Protein AF-A0A966F7W6-F1 (afdb_monomer_lite)

Structure (mmCIF, N/CA/C/O backbone):
data_AF-A0A966F7W6-F1
#
_entry.id   AF-A0A966F7W6-F1
#
loop_
_atom_site.group_PDB
_atom_site.id
_atom_site.type_symbol
_atom_site.label_atom_id
_atom_site.label_alt_id
_atom_site.label_comp_id
_atom_site.label_asym_id
_atom_site.label_entity_id
_atom_site.label_seq_id
_atom_site.pdbx_PDB_ins_code
_atom_site.Cartn_x
_atom_site.Cartn_y
_atom_site.Cartn_z
_atom_site.occupancy
_atom_site.B_iso_or_equiv
_atom_site.auth_seq_id
_atom_site.auth_comp_id
_atom_site.auth_asym_id
_atom_site.auth_atom_id
_atom_site.pdbx_PDB_model_num
ATOM 1 N N . MET A 1 1 ? 17.663 48.602 -56.941 1.00 35.47 1 MET A N 1
ATOM 2 C CA . MET A 1 1 ? 17.320 48.973 -55.552 1.00 35.47 1 MET A CA 1
ATOM 3 C C . MET A 1 1 ? 16.594 47.800 -54.930 1.00 35.47 1 MET A C 1
ATOM 5 O O . MET A 1 1 ? 15.459 47.532 -55.296 1.00 35.47 1 MET A O 1
ATOM 9 N N . SER A 1 2 ? 17.291 47.046 -54.085 1.00 25.23 2 SER A N 1
ATOM 10 C CA . SER A 1 2 ? 16.758 45.838 -53.460 1.00 25.23 2 SER A CA 1
ATOM 11 C C . SER A 1 2 ? 16.026 46.205 -52.175 1.00 25.23 2 SER A C 1
ATOM 13 O O . SER A 1 2 ? 16.616 46.784 -51.264 1.00 25.23 2 SER A O 1
ATOM 15 N N . ILE A 1 3 ? 14.739 45.873 -52.122 1.00 28.73 3 ILE A N 1
ATOM 16 C CA . ILE A 1 3 ? 13.901 45.989 -50.930 1.00 28.73 3 ILE A CA 1
ATOM 17 C C . ILE A 1 3 ? 14.317 44.861 -49.980 1.00 28.73 3 ILE A C 1
ATOM 19 O O . ILE A 1 3 ? 14.095 43.685 -50.265 1.00 28.73 3 ILE A O 1
ATOM 23 N N . LYS A 1 4 ? 14.971 45.216 -48.867 1.00 26.00 4 LYS A N 1
ATOM 24 C CA . LYS A 1 4 ? 15.222 44.294 -47.754 1.00 26.00 4 LYS A CA 1
ATOM 25 C C . LYS A 1 4 ? 13.910 44.089 -46.999 1.00 26.00 4 LYS A C 1
ATOM 27 O O . LYS A 1 4 ? 13.436 45.004 -46.333 1.00 26.00 4 LYS A O 1
ATOM 32 N N . PHE A 1 5 ? 13.353 42.887 -47.090 1.00 29.92 5 PHE A N 1
ATOM 33 C CA . PHE A 1 5 ? 12.346 42.419 -46.145 1.00 29.92 5 PHE A CA 1
ATOM 34 C C . PHE A 1 5 ? 13.015 42.225 -44.781 1.00 29.92 5 PHE A C 1
ATOM 36 O O . PHE A 1 5 ? 13.957 41.444 -44.645 1.00 29.92 5 PHE A O 1
ATOM 43 N N . ILE A 1 6 ? 12.551 42.977 -43.785 1.00 32.16 6 ILE A N 1
ATOM 44 C CA . ILE A 1 6 ? 12.889 42.752 -42.381 1.00 32.16 6 ILE A CA 1
ATOM 45 C C . ILE A 1 6 ? 12.120 41.502 -41.948 1.00 32.16 6 ILE A C 1
ATOM 47 O O . ILE A 1 6 ? 10.893 41.465 -42.006 1.00 32.16 6 ILE A O 1
ATOM 51 N N . ASN A 1 7 ? 12.865 40.465 -41.580 1.00 27.95 7 ASN A N 1
ATOM 52 C CA . ASN A 1 7 ? 12.350 39.202 -41.066 1.00 27.95 7 ASN A CA 1
ATOM 53 C C . ASN A 1 7 ? 11.692 39.453 -39.688 1.00 27.95 7 ASN A C 1
ATOM 55 O O . ASN A 1 7 ? 12.338 40.081 -38.845 1.00 27.95 7 ASN A O 1
ATOM 59 N N . PRO A 1 8 ? 10.449 39.014 -39.420 1.00 34.38 8 PRO A N 1
ATOM 60 C CA . PRO A 1 8 ? 9.863 39.130 -38.088 1.00 34.38 8 PRO A CA 1
ATOM 61 C C . PRO A 1 8 ? 10.591 38.199 -37.104 1.00 34.38 8 PRO A C 1
ATOM 63 O O . PRO A 1 8 ? 10.925 37.063 -37.440 1.00 34.38 8 PRO A O 1
ATOM 66 N N . ASN A 1 9 ? 10.853 38.696 -35.894 1.00 35.56 9 ASN A N 1
ATOM 67 C CA . ASN A 1 9 ? 11.518 37.964 -34.811 1.00 35.56 9 ASN A CA 1
ATOM 68 C C . ASN A 1 9 ? 10.846 36.591 -34.547 1.00 35.56 9 ASN A C 1
ATOM 70 O O . ASN A 1 9 ? 9.627 36.566 -34.366 1.00 35.56 9 ASN A O 1
ATOM 74 N N . PRO A 1 10 ? 11.579 35.460 -34.453 1.00 38.75 10 PRO A N 1
ATOM 75 C CA . PRO A 1 10 ? 10.972 34.123 -34.365 1.00 38.75 10 PRO A CA 1
ATOM 76 C C . PRO A 1 10 ? 10.546 33.661 -32.956 1.00 38.75 10 PRO A C 1
ATOM 78 O O . PRO A 1 10 ? 10.216 32.491 -32.788 1.00 38.75 10 PRO A O 1
ATOM 81 N N . THR A 1 11 ? 10.599 34.498 -31.916 1.00 51.56 11 THR A N 1
ATOM 82 C CA . THR A 1 11 ? 10.691 34.004 -30.520 1.00 51.56 11 THR A CA 1
ATOM 83 C C . THR A 1 11 ? 9.572 34.431 -29.569 1.00 51.56 11 THR A C 1
ATOM 85 O O . THR A 1 11 ? 9.637 34.115 -28.383 1.00 51.56 11 THR A O 1
ATOM 88 N N . ALA A 1 12 ? 8.514 35.088 -30.046 1.00 56.28 12 ALA A N 1
ATOM 89 C CA . ALA A 1 12 ? 7.405 35.494 -29.181 1.00 56.28 12 ALA A CA 1
ATOM 90 C C . ALA A 1 12 ? 6.369 34.356 -29.053 1.00 56.28 12 ALA A C 1
ATOM 92 O O . ALA A 1 12 ? 5.397 34.278 -29.803 1.00 56.28 12 ALA A O 1
ATOM 93 N N . ASN A 1 13 ? 6.599 33.427 -28.122 1.00 81.12 13 ASN A N 1
ATOM 94 C CA . ASN A 1 13 ? 5.662 32.336 -27.839 1.00 81.12 13 ASN A CA 1
ATOM 95 C C . ASN A 1 13 ? 4.531 32.817 -26.916 1.00 81.12 13 ASN A C 1
ATOM 97 O O . ASN A 1 13 ? 4.779 33.498 -25.916 1.00 81.12 13 ASN A O 1
ATOM 101 N N . SER A 1 14 ? 3.288 32.421 -27.212 1.00 88.62 14 SER A N 1
ATOM 102 C CA . SER A 1 14 ? 2.161 32.694 -26.315 1.00 88.62 14 SER A CA 1
ATOM 103 C C . SER A 1 14 ? 2.324 31.960 -24.979 1.00 88.62 14 SER A C 1
ATOM 105 O O . SER A 1 14 ? 2.943 30.894 -24.903 1.00 88.62 14 SER A O 1
ATOM 107 N N . MET A 1 15 ? 1.729 32.486 -23.908 1.00 88.69 15 MET A N 1
ATOM 108 C CA . MET A 1 15 ? 1.689 31.825 -22.598 1.00 88.69 15 MET A CA 1
ATOM 109 C C . MET A 1 15 ? 1.082 30.423 -22.706 1.00 88.69 15 MET A C 1
ATOM 111 O O . MET A 1 15 ? 1.532 29.493 -22.038 1.00 88.69 15 MET A O 1
ATOM 115 N N . LEU A 1 16 ? 0.095 30.231 -23.586 1.00 88.00 16 LEU A N 1
ATOM 116 C CA . LEU A 1 16 ? -0.475 28.910 -23.838 1.00 88.00 16 LEU A CA 1
ATOM 117 C C . LEU A 1 16 ? 0.544 27.948 -24.474 1.00 88.00 16 LEU A C 1
ATOM 119 O O . LEU A 1 16 ? 0.636 26.803 -24.025 1.00 88.00 16 LEU A O 1
ATOM 123 N N . SER A 1 17 ? 1.329 28.408 -25.453 1.00 86.31 17 SER A N 1
ATOM 124 C CA . SER A 1 17 ? 2.423 27.638 -26.067 1.00 86.31 17 SER A CA 1
ATOM 125 C C . SER A 1 17 ? 3.486 27.248 -25.031 1.00 86.31 17 SER A C 1
ATOM 127 O O . SER A 1 17 ? 3.834 26.072 -24.888 1.00 86.31 17 SER A O 1
ATOM 129 N N . TRP A 1 18 ? 3.905 28.197 -24.191 1.00 87.56 18 TRP A N 1
ATOM 130 C CA . TRP A 1 18 ? 4.836 27.946 -23.088 1.00 87.56 18 TRP A CA 1
ATOM 131 C C . TRP A 1 18 ? 4.318 26.917 -22.081 1.00 87.56 18 TRP A C 1
ATOM 133 O O . TRP A 1 18 ? 5.067 26.050 -21.630 1.00 87.56 18 TRP A O 1
ATOM 143 N N . LEU A 1 19 ? 3.026 26.957 -21.751 1.00 86.06 19 LEU A N 1
ATOM 144 C CA . LEU A 1 19 ? 2.407 25.978 -20.858 1.00 86.06 19 LEU A CA 1
ATOM 145 C C . LEU A 1 19 ? 2.310 24.589 -21.492 1.00 86.06 19 LEU A C 1
ATOM 147 O O . LEU A 1 19 ? 2.453 23.593 -20.781 1.00 86.06 19 LEU A O 1
ATOM 151 N N . GLN A 1 20 ? 2.077 24.496 -22.803 1.00 87.12 20 GLN A N 1
ATOM 152 C CA . GLN A 1 20 ? 2.109 23.223 -23.527 1.00 87.12 20 GLN A CA 1
ATOM 153 C C . GLN A 1 20 ? 3.520 22.624 -23.524 1.00 87.12 20 GLN A C 1
ATOM 155 O O . GLN A 1 20 ? 3.669 21.434 -23.226 1.00 87.12 20 GLN A O 1
ATOM 160 N N . LYS A 1 21 ? 4.549 23.452 -23.742 1.00 85.25 21 LYS A N 1
ATOM 161 C CA . LYS A 1 21 ? 5.956 23.047 -23.624 1.00 85.25 21 LYS A CA 1
ATOM 162 C C . LYS A 1 21 ? 6.283 22.579 -22.202 1.00 85.25 21 LYS A C 1
ATOM 164 O O . LYS A 1 21 ? 6.729 21.454 -22.012 1.00 85.25 21 LYS A O 1
ATOM 169 N N . CYS A 1 22 ? 5.903 23.358 -21.187 1.00 82.12 22 CYS A N 1
ATOM 170 C CA . CYS A 1 22 ? 6.077 23.004 -19.775 1.00 82.12 22 CYS A CA 1
ATOM 171 C C . CYS A 1 22 ? 5.387 21.676 -19.409 1.00 82.12 22 CYS A C 1
ATOM 173 O O . CYS A 1 22 ? 5.939 20.874 -18.657 1.00 82.12 22 CYS A O 1
ATOM 175 N N . CYS A 1 23 ? 4.195 21.407 -19.954 1.00 81.25 23 CYS A N 1
ATOM 176 C CA . CYS A 1 23 ? 3.499 20.134 -19.745 1.00 81.25 23 CYS A CA 1
ATOM 177 C C . CYS A 1 23 ? 4.207 18.943 -20.388 1.00 81.25 23 CYS A C 1
ATOM 179 O O . CYS A 1 23 ? 4.143 17.843 -19.841 1.00 81.25 23 CYS A O 1
ATOM 181 N N . THR A 1 24 ? 4.832 19.167 -21.541 1.00 82.75 24 THR A N 1
ATOM 182 C CA . THR A 1 24 ? 5.575 18.144 -22.281 1.00 82.75 24 THR A CA 1
ATOM 183 C C . THR A 1 24 ? 6.874 17.808 -21.555 1.00 82.75 24 THR A C 1
ATOM 185 O O . THR A 1 24 ? 7.155 16.635 -21.326 1.00 82.75 24 THR A O 1
ATOM 188 N N . ASP A 1 25 ? 7.587 18.830 -21.082 1.00 79.69 25 ASP A N 1
ATOM 189 C CA . ASP A 1 25 ? 8.871 18.674 -20.396 1.00 79.69 25 ASP A CA 1
ATOM 190 C C . ASP A 1 25 ? 8.712 18.199 -18.939 1.00 79.69 25 ASP A C 1
ATOM 192 O O . ASP A 1 25 ? 9.609 17.568 -18.386 1.00 79.69 25 ASP A O 1
ATOM 196 N N . ASN A 1 26 ? 7.563 18.465 -18.298 1.00 77.62 26 ASN A N 1
ATOM 197 C CA . ASN A 1 26 ? 7.294 18.113 -16.897 1.00 77.62 26 ASN A CA 1
ATOM 198 C C . ASN A 1 26 ? 5.963 17.350 -16.719 1.00 77.62 26 ASN A C 1
ATOM 200 O O . ASN A 1 26 ? 5.048 17.861 -16.064 1.00 77.62 26 ASN A O 1
ATOM 204 N N . PRO A 1 27 ? 5.819 16.111 -17.221 1.00 72.56 27 PRO A N 1
ATOM 205 C CA . PRO A 1 27 ? 4.534 15.402 -17.270 1.00 72.56 27 PRO A CA 1
ATOM 206 C C . PRO A 1 27 ? 3.887 15.138 -15.896 1.00 72.56 27 PRO A C 1
ATOM 208 O O . PRO A 1 27 ? 2.661 15.121 -15.792 1.00 72.56 27 PRO A O 1
ATOM 211 N N . GLU A 1 28 ? 4.671 14.995 -14.820 1.00 74.69 28 GLU A N 1
ATOM 212 C CA . GLU A 1 28 ? 4.143 14.755 -13.464 1.00 74.69 28 GLU A CA 1
ATOM 213 C C . GLU A 1 28 ? 3.457 15.982 -12.840 1.00 74.69 28 GLU A C 1
ATOM 215 O O . GLU A 1 28 ? 2.519 15.857 -12.048 1.00 74.69 28 GLU A O 1
ATOM 220 N N . LYS A 1 29 ? 3.940 17.188 -13.160 1.00 76.81 29 LYS A N 1
ATOM 221 C CA . LYS A 1 29 ? 3.501 18.447 -12.525 1.00 76.81 29 LYS A CA 1
ATOM 222 C C . LYS A 1 29 ? 2.828 19.401 -13.510 1.00 76.81 29 LYS A C 1
ATOM 224 O O . LYS A 1 29 ? 2.049 20.250 -13.079 1.00 76.81 29 LYS A O 1
ATOM 229 N N . GLY A 1 30 ? 3.041 19.214 -14.808 1.00 79.88 30 GLY A N 1
ATOM 230 C CA . GLY A 1 30 ? 2.544 20.043 -15.900 1.00 79.88 30 GLY A CA 1
ATOM 231 C C . GLY A 1 30 ? 1.028 20.184 -15.916 1.00 79.88 30 GLY A C 1
ATOM 232 O O . GLY A 1 30 ? 0.518 21.291 -16.050 1.00 79.88 30 GLY A O 1
ATOM 233 N N . ALA A 1 31 ? 0.290 19.102 -15.648 1.00 81.94 31 ALA A N 1
ATOM 234 C CA . ALA A 1 31 ? -1.171 19.158 -15.551 1.00 81.94 31 ALA A CA 1
ATOM 235 C C . ALA A 1 31 ? -1.656 20.093 -14.423 1.00 81.94 31 ALA A C 1
ATOM 237 O O . ALA A 1 31 ? -2.616 20.844 -14.605 1.00 81.94 31 ALA A O 1
ATOM 238 N N . ASN A 1 32 ? -0.966 20.095 -13.275 1.00 86.44 32 ASN A N 1
ATOM 239 C CA . ASN A 1 32 ? -1.276 20.993 -12.160 1.00 86.44 32 ASN A CA 1
ATOM 240 C C . ASN A 1 32 ? -0.886 22.440 -12.483 1.00 86.44 32 ASN A C 1
ATOM 242 O O . ASN A 1 32 ? -1.657 23.349 -12.186 1.00 86.44 32 ASN A O 1
ATOM 246 N N . ILE A 1 33 ? 0.261 22.648 -13.137 1.00 87.44 33 ILE A N 1
ATOM 247 C CA . ILE A 1 33 ? 0.720 23.969 -13.590 1.00 87.44 33 ILE A CA 1
ATOM 248 C C . ILE A 1 33 ? -0.290 24.553 -14.589 1.00 87.44 33 ILE A C 1
ATOM 250 O O . ILE A 1 33 ? -0.880 25.597 -14.319 1.00 87.44 33 ILE A O 1
ATOM 254 N N . LYS A 1 34 ? -0.614 23.839 -15.674 1.00 87.75 34 LYS A N 1
ATOM 255 C CA . LYS A 1 34 ? -1.601 24.275 -16.677 1.00 87.75 34 LYS A CA 1
ATOM 256 C C . LYS A 1 34 ? -2.974 24.553 -16.059 1.00 87.75 34 LYS A C 1
ATOM 258 O O . LYS A 1 34 ? -3.607 25.554 -16.386 1.00 87.75 34 LYS A O 1
ATOM 263 N N . SER A 1 35 ? -3.424 23.708 -15.127 1.00 87.38 35 SER A N 1
ATOM 264 C CA . SER A 1 35 ? -4.684 23.920 -14.402 1.00 87.38 35 SER A CA 1
ATOM 265 C C . SER A 1 35 ? -4.691 25.233 -13.613 1.00 87.38 35 SER A C 1
ATOM 267 O O . SER A 1 35 ? -5.705 25.930 -13.591 1.00 87.38 35 SER A O 1
ATOM 269 N N . VAL A 1 36 ? -3.579 25.587 -12.969 1.00 89.19 36 VAL A N 1
ATOM 270 C CA . VAL A 1 36 ? -3.455 26.816 -12.176 1.00 89.19 36 VAL A CA 1
ATOM 271 C C . VAL A 1 36 ? -3.481 28.064 -13.059 1.00 89.19 36 VAL A C 1
ATOM 273 O O . VAL A 1 36 ? -4.248 28.987 -12.773 1.00 89.19 36 VAL A O 1
ATOM 276 N N . PHE A 1 37 ? -2.750 28.062 -14.174 1.00 91.12 37 PHE A N 1
ATOM 277 C CA . PHE A 1 37 ? -2.764 29.179 -15.123 1.00 91.12 37 PHE A CA 1
ATOM 278 C C . PHE A 1 37 ? -4.154 29.396 -15.743 1.00 91.12 37 PHE A C 1
ATOM 280 O O . PHE A 1 37 ? -4.637 30.525 -15.815 1.00 91.12 37 PHE A O 1
ATOM 287 N N . LEU A 1 38 ? -4.847 28.316 -16.117 1.00 88.19 38 LEU A N 1
ATOM 288 C CA . LEU A 1 38 ? -6.192 28.408 -16.694 1.00 88.19 38 LEU A CA 1
ATOM 289 C C . LEU A 1 38 ? -7.265 28.800 -15.674 1.00 88.19 38 LEU A C 1
ATOM 291 O O . LEU A 1 38 ? -8.208 29.507 -16.015 1.00 88.19 38 LEU A O 1
ATOM 295 N N . CYS A 1 39 ? -7.169 28.325 -14.430 1.00 84.81 39 CYS A N 1
ATOM 296 C CA . CYS A 1 39 ? -8.239 28.526 -13.453 1.00 84.81 39 CYS A CA 1
ATOM 297 C C . CYS A 1 39 ? -8.098 29.808 -12.636 1.00 84.81 39 CYS A C 1
ATOM 299 O O . CYS A 1 39 ? -9.121 30.327 -12.197 1.00 84.81 39 CYS A O 1
ATOM 301 N N . GLU A 1 40 ? -6.880 30.277 -12.370 1.00 89.38 40 GLU A N 1
ATOM 302 C CA . GLU A 1 40 ? -6.634 31.408 -11.468 1.00 89.38 40 GLU A CA 1
ATOM 303 C C . GLU A 1 40 ? -6.013 32.576 -12.230 1.00 89.38 40 GLU A C 1
ATOM 305 O O . GLU A 1 40 ? -6.638 33.627 -12.297 1.00 89.38 40 GLU A O 1
ATOM 310 N N . TYR A 1 41 ? -4.879 32.390 -12.907 1.00 89.56 41 TYR A N 1
ATOM 311 C CA . TYR A 1 41 ? -4.214 33.489 -13.620 1.00 89.56 41 TYR A CA 1
ATOM 312 C C . TYR A 1 41 ? -5.083 34.117 -14.725 1.00 89.56 41 TYR A C 1
ATOM 314 O O . TYR A 1 41 ? -5.362 35.315 -14.671 1.00 89.56 41 TYR A O 1
ATOM 322 N N . ALA A 1 42 ? -5.630 33.316 -15.647 1.00 86.69 42 ALA A N 1
ATOM 323 C CA . ALA A 1 42 ? -6.508 33.816 -16.714 1.00 86.69 42 ALA A CA 1
ATOM 324 C C . ALA A 1 42 ? -7.758 34.545 -16.175 1.00 86.69 42 ALA A C 1
ATOM 326 O O . ALA A 1 42 ? -8.230 35.517 -16.766 1.00 86.69 42 ALA A O 1
ATOM 327 N N . ARG A 1 43 ? -8.277 34.118 -15.014 1.00 85.31 43 ARG A N 1
ATOM 328 C CA . ARG A 1 43 ? -9.415 34.774 -14.347 1.00 85.31 43 ARG A CA 1
ATOM 329 C C . ARG A 1 43 ? -9.030 36.070 -13.643 1.00 85.31 43 ARG A C 1
ATOM 331 O O . ARG A 1 43 ? -9.850 36.982 -13.563 1.00 85.31 43 ARG A O 1
ATOM 338 N N . GLY A 1 44 ? -7.808 36.153 -13.129 1.00 84.94 44 GLY A N 1
ATOM 339 C CA . GLY A 1 44 ? -7.242 37.378 -12.578 1.00 84.94 44 GLY A CA 1
ATOM 340 C C . GLY A 1 44 ? -7.130 38.489 -13.614 1.00 84.94 44 GLY A C 1
ATOM 341 O O . GLY A 1 44 ? -7.533 39.622 -13.336 1.00 84.94 44 GLY A O 1
ATOM 342 N N . ILE A 1 45 ? -6.688 38.120 -14.821 1.00 85.50 45 ILE A N 1
ATOM 343 C CA . ILE A 1 45 ? -6.630 38.997 -15.999 1.00 85.50 45 ILE A CA 1
ATOM 344 C C . ILE A 1 45 ? -8.036 39.422 -16.426 1.00 85.50 45 ILE A C 1
ATOM 346 O O . ILE A 1 45 ? -8.292 40.606 -16.617 1.00 85.50 45 ILE A O 1
ATOM 350 N N . GLU A 1 46 ? -8.980 38.478 -16.522 1.00 83.44 46 GLU A N 1
ATOM 351 C CA . GLU A 1 46 ? -10.368 38.790 -16.894 1.00 83.44 46 GLU A CA 1
ATOM 352 C C . GLU A 1 46 ? -11.055 39.721 -15.877 1.00 83.44 46 GLU A C 1
ATOM 354 O O . GLU A 1 46 ? -11.950 40.488 -16.233 1.00 83.44 46 GLU A O 1
ATOM 359 N N . GLY A 1 47 ? -10.671 39.648 -14.597 1.00 71.25 47 GLY A N 1
ATOM 360 C CA . GLY A 1 47 ? -11.167 40.529 -13.539 1.00 71.25 47 GLY A CA 1
ATOM 361 C C . GLY A 1 47 ? -12.648 40.347 -13.181 1.00 71.25 47 GLY A C 1
ATOM 362 O O . GLY A 1 47 ? -13.186 41.149 -12.421 1.00 71.25 47 GLY A O 1
ATOM 363 N N . LYS A 1 48 ? -13.324 39.307 -13.693 1.00 65.44 48 LYS A N 1
ATOM 364 C CA . LYS A 1 48 ? -14.755 39.043 -13.459 1.00 65.44 48 LYS A CA 1
ATOM 365 C C . LYS A 1 48 ? -14.975 37.820 -12.573 1.00 65.44 48 LYS A C 1
ATOM 367 O O . LYS A 1 48 ? -14.444 36.738 -12.815 1.00 65.44 48 LYS A O 1
ATOM 372 N N . LYS A 1 49 ? -15.842 37.965 -11.567 1.00 57.00 49 LYS A N 1
ATOM 373 C CA . LYS A 1 49 ? -16.270 36.861 -10.698 1.00 57.00 49 LYS A CA 1
ATOM 374 C C . LYS A 1 49 ? -17.282 35.990 -11.449 1.00 57.00 49 LYS A C 1
ATOM 376 O O . LYS A 1 49 ? -18.427 36.385 -11.643 1.00 57.00 49 LYS A O 1
ATOM 381 N N . THR A 1 50 ? -16.881 34.804 -11.897 1.00 56.50 50 THR A N 1
ATOM 382 C CA . THR A 1 50 ? -17.819 33.848 -12.506 1.00 56.50 50 THR A CA 1
ATOM 383 C C . THR A 1 50 ? -18.657 33.159 -11.427 1.00 56.50 50 THR A C 1
ATOM 385 O O . THR A 1 50 ? -18.099 32.584 -10.495 1.00 56.50 50 THR A O 1
ATOM 388 N N . ALA A 1 51 ? -19.987 33.154 -11.572 1.00 46.94 51 ALA A N 1
ATOM 389 C CA . ALA A 1 51 ? -20.921 32.528 -10.622 1.00 46.94 51 ALA A CA 1
ATOM 390 C C . ALA A 1 51 ? -20.751 30.996 -10.478 1.00 46.94 51 ALA A C 1
ATOM 392 O O . ALA A 1 51 ? -21.255 30.394 -9.532 1.00 46.94 51 ALA A O 1
ATOM 393 N N . GLN A 1 52 ? -20.021 30.348 -11.393 1.00 52.09 52 GLN A N 1
ATOM 394 C CA . GLN A 1 52 ? -19.798 28.902 -11.390 1.00 52.09 52 GLN A CA 1
ATOM 395 C C . GLN A 1 52 ? -18.445 28.529 -10.764 1.00 52.09 52 GLN A C 1
ATOM 397 O O . GLN A 1 52 ? -17.382 28.881 -11.273 1.00 52.09 52 GLN A O 1
ATOM 402 N N . LYS A 1 53 ? -18.488 27.735 -9.682 1.00 51.09 53 LYS A N 1
ATOM 403 C CA . LYS A 1 53 ? -17.298 27.173 -9.007 1.00 51.09 53 LYS A CA 1
ATOM 404 C C . LYS A 1 53 ? -16.554 26.118 -9.847 1.00 51.09 53 LYS A C 1
ATOM 406 O O . LYS A 1 53 ? -15.380 25.868 -9.591 1.00 51.09 53 LYS A O 1
ATOM 411 N N . ARG A 1 54 ? -17.211 25.492 -10.836 1.00 56.41 54 ARG A N 1
ATOM 412 C CA . ARG A 1 54 ? -16.617 24.491 -11.745 1.00 56.41 54 ARG A CA 1
ATOM 413 C C . ARG A 1 54 ? -16.374 25.087 -13.129 1.00 56.41 54 ARG A C 1
ATOM 415 O O . ARG A 1 54 ? -17.240 25.764 -13.669 1.00 56.41 54 ARG A O 1
ATOM 422 N N . ALA A 1 55 ? -15.204 24.811 -13.702 1.00 62.00 55 ALA A N 1
ATOM 423 C CA . ALA A 1 55 ? -14.884 25.206 -15.067 1.00 62.00 55 ALA A CA 1
ATOM 424 C C . ALA A 1 55 ? -15.615 24.286 -16.057 1.00 62.00 55 ALA A C 1
ATOM 426 O O . ALA A 1 55 ? -15.327 23.093 -16.138 1.00 62.00 55 ALA A O 1
ATOM 427 N N . THR A 1 56 ? -16.594 24.828 -16.779 1.00 76.12 56 THR A N 1
ATOM 428 C CA . THR A 1 56 ? -17.227 24.140 -17.911 1.00 76.12 56 THR A CA 1
ATOM 429 C C . THR A 1 56 ? -16.298 24.169 -19.128 1.00 76.12 56 THR A C 1
ATOM 431 O O . THR A 1 56 ? -15.379 24.987 -19.193 1.00 76.12 56 THR A O 1
ATOM 434 N N . LYS A 1 57 ? -16.544 23.309 -20.126 1.00 77.19 57 LYS A N 1
ATOM 435 C CA . LYS A 1 57 ? -15.762 23.271 -21.380 1.00 77.19 57 LYS A CA 1
ATOM 436 C C . LYS A 1 57 ? -15.693 24.646 -22.067 1.00 77.19 57 LYS A C 1
ATOM 438 O O . LYS A 1 57 ? -14.638 25.033 -22.554 1.00 77.19 57 LYS A O 1
ATOM 443 N N . ILE A 1 58 ? -16.792 25.404 -22.020 1.00 77.50 58 ILE A N 1
ATOM 444 C CA . ILE A 1 58 ? -16.890 26.771 -22.559 1.00 77.50 58 ILE A CA 1
ATOM 445 C C . ILE A 1 58 ? -15.986 27.738 -21.781 1.00 77.50 58 ILE A C 1
ATOM 447 O O . ILE A 1 58 ? -15.267 28.533 -22.380 1.00 77.50 58 ILE A O 1
ATOM 451 N N . VAL A 1 59 ? -15.981 27.650 -20.446 1.00 77.31 59 VAL A N 1
ATOM 452 C CA . VAL A 1 59 ? -15.109 28.481 -19.603 1.00 77.31 59 VAL A CA 1
ATOM 453 C C . VAL A 1 59 ? -13.639 28.156 -19.864 1.00 77.31 59 VAL A C 1
ATOM 455 O O . VAL A 1 59 ? -12.848 29.079 -19.998 1.00 77.31 59 VAL A O 1
ATOM 458 N N . MET A 1 60 ? -13.272 26.878 -19.999 1.00 80.38 60 MET A N 1
ATOM 459 C CA . MET A 1 60 ? -11.886 26.479 -20.282 1.00 80.38 60 MET A CA 1
ATOM 460 C C . MET A 1 60 ? -11.401 26.988 -21.643 1.00 80.38 60 MET A C 1
ATOM 462 O O . MET A 1 60 ? -10.333 27.587 -21.699 1.00 80.38 60 MET A O 1
ATOM 466 N N . ALA A 1 61 ? -12.208 26.852 -22.700 1.00 83.31 61 ALA A N 1
ATOM 467 C CA . ALA A 1 61 ? -11.870 27.378 -24.026 1.00 83.31 61 ALA A CA 1
ATOM 468 C C . ALA A 1 61 ? -11.685 28.908 -24.016 1.00 83.31 61 ALA A C 1
ATOM 470 O O . ALA A 1 61 ? -10.787 29.441 -24.666 1.00 83.31 61 ALA A O 1
ATOM 471 N N . ARG A 1 62 ? -12.495 29.630 -23.227 1.00 83.69 62 ARG A N 1
ATOM 472 C CA . ARG A 1 62 ? -12.329 31.078 -23.033 1.00 83.69 62 ARG A CA 1
ATOM 473 C C . ARG A 1 62 ? -11.018 31.416 -22.322 1.00 83.69 62 ARG A C 1
ATOM 475 O O . ARG A 1 62 ? -10.344 32.354 -22.731 1.00 83.69 62 ARG A O 1
ATOM 482 N N . MET A 1 63 ? -10.659 30.673 -21.273 1.00 86.75 63 MET A N 1
ATOM 483 C CA . MET A 1 63 ? -9.401 30.883 -20.545 1.00 86.75 63 MET A CA 1
ATOM 484 C C . MET A 1 63 ? -8.183 30.565 -21.421 1.00 86.75 63 MET A C 1
ATOM 486 O O . MET A 1 63 ? -7.205 31.300 -21.374 1.00 86.75 63 MET A O 1
ATOM 490 N N . GLU A 1 64 ? -8.251 29.525 -22.257 1.00 87.38 64 GLU A N 1
ATOM 491 C CA . GLU A 1 64 ? -7.199 29.215 -23.235 1.00 87.38 64 GLU A CA 1
ATOM 492 C C . GLU A 1 64 ? -7.009 30.366 -24.231 1.00 87.38 64 GLU A C 1
ATOM 494 O O . GLU A 1 64 ? -5.880 30.788 -24.443 1.00 87.38 64 GLU A O 1
ATOM 499 N N . ASN A 1 65 ? -8.096 30.952 -24.747 1.00 87.75 65 ASN A N 1
ATOM 500 C CA . ASN A 1 65 ? -8.030 32.118 -25.638 1.00 87.75 65 ASN A CA 1
ATOM 501 C C . ASN A 1 65 ? -7.400 33.350 -24.957 1.00 87.75 65 ASN A C 1
ATOM 503 O O . ASN A 1 65 ? -6.639 34.080 -25.585 1.00 87.75 65 ASN A O 1
ATOM 507 N N . ILE A 1 66 ? -7.678 33.575 -23.666 1.00 87.06 66 ILE A N 1
ATOM 508 C CA . ILE A 1 66 ? -7.027 34.650 -22.898 1.00 87.06 66 ILE A CA 1
ATOM 509 C C . ILE A 1 66 ? -5.518 34.407 -22.818 1.00 87.06 66 ILE A C 1
ATOM 511 O O . ILE A 1 66 ? -4.752 35.321 -23.097 1.00 87.06 66 ILE A O 1
ATOM 515 N N . LEU A 1 67 ? -5.087 33.191 -22.467 1.00 87.75 67 LEU A N 1
ATOM 516 C CA . LEU A 1 67 ? -3.660 32.874 -22.344 1.00 87.75 67 LEU A CA 1
ATOM 517 C C . LEU A 1 67 ? -2.931 32.883 -23.690 1.00 87.75 67 LEU A C 1
ATOM 519 O O 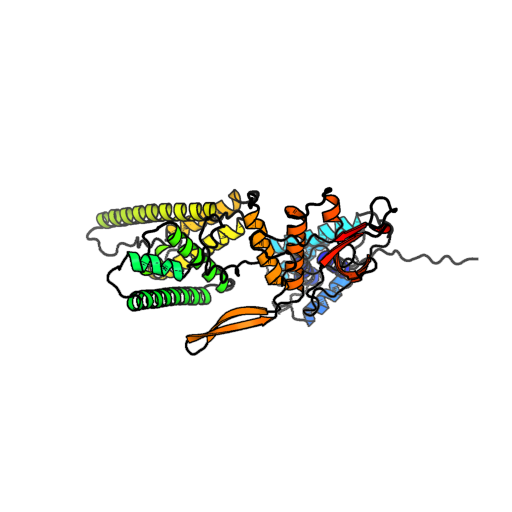. LEU A 1 67 ? -1.757 33.228 -23.741 1.00 87.75 67 LEU A O 1
ATOM 523 N N . ASP A 1 68 ? -3.605 32.531 -24.780 1.00 88.94 68 ASP A N 1
ATOM 524 C CA . ASP A 1 68 ? -2.998 32.540 -26.112 1.00 88.94 68 ASP A CA 1
ATOM 525 C C . ASP A 1 68 ? -2.685 33.960 -26.617 1.00 88.94 68 ASP A C 1
ATOM 527 O O . ASP A 1 68 ? -1.776 34.160 -27.414 1.00 88.94 68 ASP A O 1
ATOM 531 N N . LYS A 1 69 ? -3.384 34.973 -26.091 1.00 87.75 69 LYS A N 1
ATOM 532 C CA . LYS A 1 69 ? -3.134 36.392 -26.392 1.00 87.75 69 LYS A CA 1
ATOM 533 C C . LYS A 1 69 ? -1.995 37.008 -25.584 1.00 87.75 69 LYS A C 1
ATOM 535 O O . LYS A 1 69 ? -1.590 38.129 -25.877 1.00 87.75 69 LYS A O 1
ATOM 540 N N . ILE A 1 70 ? -1.511 36.318 -24.554 1.00 87.75 70 ILE A N 1
ATOM 541 C CA . ILE A 1 70 ? -0.420 36.805 -23.711 1.00 87.75 70 ILE A CA 1
ATOM 542 C C . ILE A 1 70 ? 0.885 36.389 -24.366 1.00 87.75 70 ILE A C 1
ATOM 544 O O . ILE A 1 70 ? 1.234 35.209 -24.364 1.00 87.75 70 ILE A O 1
ATOM 548 N N . ILE A 1 71 ? 1.594 37.361 -24.921 1.00 89.38 71 ILE A N 1
ATOM 549 C CA . ILE A 1 71 ? 2.919 37.154 -25.494 1.00 89.38 71 ILE A CA 1
ATOM 550 C C . ILE A 1 71 ? 3.939 37.196 -24.357 1.00 89.38 71 ILE A C 1
ATOM 552 O O . ILE A 1 71 ? 3.905 38.112 -23.537 1.00 89.38 71 ILE A O 1
ATOM 556 N N . ILE A 1 72 ? 4.820 36.195 -24.299 1.00 84.75 72 ILE A N 1
ATOM 557 C CA . ILE A 1 72 ? 5.945 36.199 -23.366 1.00 84.75 72 ILE A CA 1
ATOM 558 C C . ILE A 1 72 ? 7.228 36.450 -24.145 1.00 84.75 72 ILE A C 1
ATOM 560 O O . ILE A 1 72 ? 7.652 35.611 -24.944 1.00 84.75 72 ILE A O 1
ATOM 564 N N . ASP A 1 73 ? 7.840 37.590 -23.863 1.00 83.75 73 ASP A N 1
ATOM 565 C CA . ASP A 1 73 ? 9.147 37.999 -24.353 1.00 83.75 73 ASP A CA 1
ATOM 566 C C . ASP A 1 73 ? 10.032 38.477 -23.186 1.00 83.75 73 ASP A C 1
ATOM 568 O O . ASP A 1 73 ? 9.713 38.277 -22.010 1.00 83.75 73 ASP A O 1
ATOM 572 N N . GLU A 1 74 ? 11.165 39.091 -23.512 1.00 78.56 74 GLU A N 1
ATOM 573 C CA . GLU A 1 74 ? 12.135 39.619 -22.546 1.00 78.56 74 GLU A CA 1
ATOM 574 C C . GLU A 1 74 ? 11.562 40.733 -21.648 1.00 78.56 74 GLU A C 1
ATOM 576 O O . GLU A 1 74 ? 12.096 40.980 -20.568 1.00 78.56 74 GLU A O 1
ATOM 581 N N . ASN A 1 75 ? 10.460 41.373 -22.056 1.00 80.19 75 ASN A N 1
ATOM 582 C CA . ASN A 1 75 ? 9.800 42.460 -21.331 1.00 80.19 75 ASN A CA 1
ATOM 583 C C . ASN A 1 75 ? 8.577 41.988 -20.531 1.00 80.19 75 ASN A C 1
ATOM 585 O O . ASN A 1 75 ? 7.850 42.815 -19.976 1.00 80.19 75 ASN A O 1
ATOM 589 N N . PHE A 1 76 ? 8.313 40.680 -20.479 1.00 86.75 76 PHE A N 1
ATOM 590 C CA . PHE A 1 76 ? 7.182 40.143 -19.734 1.00 86.75 76 PHE A CA 1
ATOM 591 C C . PHE A 1 76 ? 7.324 40.420 -18.227 1.00 86.75 76 PHE A C 1
ATOM 593 O O . PHE A 1 76 ? 8.280 39.979 -17.585 1.00 86.75 76 PHE A O 1
ATOM 600 N N . ASP A 1 77 ? 6.345 41.120 -17.648 1.00 88.81 77 ASP A N 1
ATOM 601 C CA . ASP A 1 77 ? 6.330 41.452 -16.223 1.00 88.81 77 ASP A CA 1
ATOM 602 C C . ASP A 1 77 ? 5.862 40.251 -15.383 1.00 88.81 77 ASP A C 1
ATOM 604 O O . ASP A 1 77 ? 4.673 39.942 -15.244 1.00 88.81 77 ASP A O 1
ATOM 608 N N . PHE A 1 78 ? 6.836 39.540 -14.818 1.00 88.88 78 PHE A N 1
ATOM 609 C CA . PHE A 1 78 ? 6.588 38.380 -13.968 1.00 88.88 78 PHE A CA 1
ATOM 610 C C . PHE A 1 78 ? 5.924 38.744 -12.633 1.00 88.88 78 PHE A C 1
ATOM 612 O O . PHE A 1 78 ? 5.215 37.903 -12.073 1.00 88.88 78 PHE A O 1
ATOM 619 N N . ASP A 1 79 ? 6.119 39.962 -12.128 1.00 86.12 79 ASP A N 1
ATOM 620 C CA . ASP A 1 79 ? 5.544 40.398 -10.857 1.00 86.12 79 ASP A CA 1
ATOM 621 C C . ASP A 1 79 ? 4.065 40.763 -11.037 1.00 86.12 79 ASP A C 1
ATOM 623 O O . ASP A 1 79 ? 3.223 40.311 -10.250 1.00 86.12 79 ASP A O 1
ATOM 627 N N . ASP A 1 80 ? 3.713 41.457 -12.124 1.00 88.38 80 ASP A N 1
ATOM 628 C CA . ASP A 1 80 ? 2.312 41.670 -12.520 1.00 88.38 80 ASP A CA 1
ATOM 629 C C . ASP A 1 80 ? 1.590 40.333 -12.750 1.00 88.38 80 ASP A C 1
ATOM 631 O O . ASP A 1 80 ? 0.450 40.130 -12.313 1.00 88.38 80 ASP A O 1
ATOM 635 N N . ALA A 1 81 ? 2.282 39.348 -13.333 1.00 89.94 81 ALA A N 1
ATOM 636 C CA . ALA A 1 81 ? 1.709 38.023 -13.527 1.00 89.94 81 ALA A CA 1
ATOM 637 C C . ALA A 1 81 ? 1.332 37.341 -12.195 1.00 89.94 81 ALA A C 1
ATOM 639 O O . ALA A 1 81 ? 0.275 36.702 -12.093 1.00 89.94 81 ALA A O 1
ATOM 640 N N . VAL A 1 82 ? 2.154 37.502 -11.152 1.00 90.75 82 VAL A N 1
ATOM 641 C CA . VAL A 1 82 ? 1.861 37.011 -9.795 1.00 90.75 82 VAL A CA 1
ATOM 642 C C . VAL A 1 82 ? 0.677 37.755 -9.180 1.00 90.75 82 VAL A C 1
ATOM 644 O O . VAL A 1 82 ? -0.208 37.104 -8.618 1.00 90.75 82 VAL A O 1
ATOM 647 N N . GLN A 1 83 ? 0.593 39.077 -9.334 1.00 90.06 83 GLN A N 1
ATOM 648 C CA . GLN A 1 83 ? -0.542 39.866 -8.837 1.00 90.06 83 GLN A CA 1
ATOM 649 C C . GLN A 1 83 ? -1.859 39.453 -9.506 1.00 90.06 83 GLN A C 1
ATOM 651 O O . GLN A 1 83 ? -2.876 39.239 -8.835 1.00 90.06 83 GLN A O 1
ATOM 656 N N . CYS A 1 84 ? -1.837 39.246 -10.824 1.00 89.25 84 CYS A N 1
ATOM 657 C CA . CYS A 1 84 ? -2.967 38.712 -11.573 1.00 89.25 84 CYS A CA 1
ATOM 658 C C . CYS A 1 84 ? -3.370 37.324 -11.055 1.00 89.25 84 CYS A C 1
ATOM 660 O O . CYS A 1 84 ? -4.552 37.075 -10.809 1.00 89.25 84 CYS A O 1
ATOM 662 N N . PHE A 1 85 ? -2.417 36.425 -10.806 1.00 93.00 85 PHE A N 1
ATOM 663 C CA . PHE A 1 85 ? -2.712 35.122 -10.207 1.00 93.00 85 PHE A CA 1
ATOM 664 C C . PHE A 1 85 ? -3.388 35.243 -8.831 1.00 93.00 85 PHE A C 1
ATOM 666 O O . PHE A 1 85 ? -4.395 34.573 -8.584 1.00 93.00 85 PHE A O 1
ATOM 673 N N . GLU A 1 86 ? -2.887 36.101 -7.943 1.00 90.75 86 GLU A N 1
ATOM 674 C CA . GLU A 1 86 ? -3.446 36.282 -6.599 1.00 90.75 86 GLU A CA 1
ATOM 675 C C . GLU A 1 86 ? -4.873 36.830 -6.645 1.00 90.75 86 GLU A C 1
ATOM 677 O O . GLU A 1 86 ? -5.773 36.271 -6.006 1.00 90.75 86 GLU A O 1
ATOM 682 N N . LYS A 1 87 ? -5.112 37.843 -7.485 1.00 90.38 87 LYS A N 1
ATOM 683 C CA . LYS A 1 87 ? -6.450 38.375 -7.775 1.00 90.38 87 LYS A CA 1
ATOM 684 C C . LYS A 1 87 ? -7.387 37.269 -8.263 1.00 90.38 87 LYS A C 1
ATOM 686 O O . LYS A 1 87 ? -8.506 37.131 -7.767 1.00 90.38 87 LYS A O 1
ATOM 691 N N . GLY A 1 88 ? -6.920 36.429 -9.182 1.00 88.19 88 GLY A N 1
ATOM 692 C CA . GLY A 1 88 ? -7.650 35.266 -9.674 1.00 88.19 88 GLY A CA 1
ATOM 693 C C . GLY A 1 88 ? -7.964 34.229 -8.594 1.00 88.19 88 GLY A C 1
ATOM 694 O O . GLY A 1 88 ? -9.099 33.764 -8.486 1.00 88.19 88 GLY A O 1
ATOM 695 N N . SER A 1 89 ? -6.996 33.899 -7.738 1.00 87.56 89 SER A N 1
ATOM 696 C CA . SER A 1 89 ? -7.186 32.962 -6.624 1.00 87.56 89 SER A CA 1
ATOM 697 C C . SER A 1 89 ? -8.220 33.474 -5.621 1.00 87.56 89 SER A C 1
ATOM 699 O O . SER A 1 89 ? -9.056 32.700 -5.150 1.00 87.56 89 SER A O 1
ATOM 701 N N . ILE A 1 90 ? -8.231 34.778 -5.334 1.00 86.25 90 ILE A N 1
ATOM 702 C CA . ILE A 1 90 ? -9.254 35.409 -4.490 1.00 86.25 90 ILE A CA 1
ATOM 703 C C . ILE A 1 90 ? -10.633 35.315 -5.160 1.00 86.25 90 ILE A C 1
ATOM 705 O O . ILE A 1 90 ? -11.609 34.946 -4.503 1.00 86.25 90 ILE A O 1
ATOM 709 N N . LEU A 1 91 ? -10.728 35.551 -6.472 1.00 83.75 91 LEU A N 1
ATOM 710 C CA . LEU A 1 91 ? -11.989 35.428 -7.214 1.00 83.75 91 LEU A CA 1
ATOM 711 C C . LEU A 1 91 ? -12.553 33.997 -7.206 1.00 83.75 91 LEU A C 1
ATOM 713 O O . LEU A 1 91 ? -13.772 33.826 -7.146 1.00 83.75 91 LEU A O 1
ATOM 717 N N . VAL A 1 92 ? -11.694 32.972 -7.237 1.00 81.06 92 VAL A N 1
ATOM 718 C CA . VAL A 1 92 ? -12.110 31.557 -7.284 1.00 81.06 92 VAL A CA 1
ATOM 719 C C . VAL A 1 92 ? -12.340 30.953 -5.900 1.00 81.06 92 VAL A C 1
ATOM 721 O O . VAL A 1 92 ? -13.305 30.212 -5.701 1.00 81.06 92 VAL A O 1
ATOM 724 N N . LYS A 1 93 ? -11.447 31.230 -4.948 1.00 80.88 93 LYS A N 1
ATOM 725 C CA . LYS A 1 93 ? -11.369 30.536 -3.654 1.00 80.88 93 LYS A CA 1
ATOM 726 C C . LYS A 1 93 ? -11.451 31.458 -2.442 1.00 80.88 93 LYS A C 1
ATOM 728 O O . LYS A 1 93 ? -11.304 30.964 -1.327 1.00 80.88 93 LYS A O 1
ATOM 733 N N . SER A 1 94 ? -11.662 32.765 -2.613 1.00 83.19 94 SER A N 1
ATOM 734 C CA . SER A 1 94 ? -11.642 33.800 -1.555 1.00 83.19 94 SER A CA 1
ATOM 735 C C . SER A 1 94 ? -10.324 33.961 -0.783 1.00 83.19 94 SER A C 1
ATOM 737 O O . SER A 1 94 ? -10.217 34.854 0.048 1.00 83.19 94 SER A O 1
ATOM 739 N N . LYS A 1 95 ? -9.309 33.138 -1.069 1.00 88.38 95 LYS A N 1
ATOM 740 C CA . LYS A 1 95 ? -7.959 33.220 -0.504 1.00 88.38 95 LYS A CA 1
ATOM 741 C C . LYS A 1 95 ? -6.925 32.680 -1.488 1.00 88.38 95 LYS A C 1
ATOM 743 O O . LYS A 1 95 ? -7.268 31.917 -2.397 1.00 88.38 95 LYS A O 1
ATOM 748 N N . VAL A 1 96 ? -5.663 33.038 -1.274 1.00 88.94 96 VAL A N 1
ATOM 749 C CA . VAL A 1 96 ? -4.530 32.478 -2.019 1.00 88.94 96 VAL A CA 1
ATOM 750 C C . VAL A 1 96 ? -4.146 31.121 -1.426 1.00 88.94 96 VAL A C 1
ATOM 752 O O . VAL A 1 96 ? -3.917 30.986 -0.227 1.00 88.94 96 VAL A O 1
ATOM 755 N N . ASP A 1 97 ? -4.119 30.089 -2.266 1.00 89.44 97 ASP A N 1
ATOM 756 C CA . ASP A 1 97 ? -3.728 28.727 -1.895 1.00 89.44 97 ASP A CA 1
ATOM 757 C C . ASP A 1 97 ? -2.217 28.556 -2.111 1.00 89.44 97 ASP A C 1
ATOM 759 O O . ASP A 1 97 ? -1.738 28.625 -3.245 1.00 89.44 97 ASP A O 1
ATOM 763 N N . SER A 1 98 ? -1.455 28.346 -1.031 1.00 87.69 98 SER A N 1
ATOM 764 C CA . SER A 1 98 ? 0.016 28.294 -1.067 1.00 87.69 98 SER A CA 1
ATOM 765 C C . SER A 1 98 ? 0.556 27.201 -1.994 1.00 87.69 98 SER A C 1
ATOM 767 O O . SER A 1 98 ? 1.544 27.411 -2.701 1.00 87.69 98 SER A O 1
ATOM 769 N N . LYS A 1 99 ? -0.126 26.052 -2.069 1.00 89.81 99 LYS A N 1
ATOM 770 C CA . LYS A 1 99 ? 0.255 24.949 -2.956 1.00 89.81 99 LYS A CA 1
ATOM 771 C C . LYS A 1 99 ? 0.044 25.326 -4.420 1.00 89.81 99 LYS A C 1
ATOM 773 O O . LYS A 1 99 ? 0.876 25.004 -5.266 1.00 89.81 99 LYS A O 1
ATOM 778 N N . ARG A 1 100 ? -1.047 26.027 -4.732 1.00 91.31 100 ARG A N 1
ATOM 779 C CA . ARG A 1 100 ? -1.338 26.486 -6.101 1.00 91.31 100 ARG A CA 1
ATOM 780 C C . ARG A 1 100 ? -0.442 27.643 -6.520 1.00 91.31 100 ARG A C 1
ATOM 782 O O . ARG A 1 100 ? 0.078 27.595 -7.629 1.00 91.31 100 ARG A O 1
ATOM 789 N N . LYS A 1 101 ? -0.143 28.577 -5.611 1.00 90.94 101 LYS A N 1
ATOM 790 C CA . LYS A 1 101 ? 0.883 29.610 -5.821 1.00 90.94 101 LYS A CA 1
ATOM 791 C C . LYS A 1 101 ? 2.238 28.980 -6.149 1.00 90.94 101 LYS A C 1
ATOM 793 O O . LYS A 1 101 ? 2.872 29.382 -7.114 1.00 90.94 101 LYS A O 1
ATOM 798 N N . SER A 1 102 ? 2.632 27.917 -5.441 1.00 90.81 102 SER A N 1
ATOM 799 C CA . SER A 1 102 ? 3.863 27.176 -5.754 1.00 90.81 102 SER A CA 1
ATOM 800 C C . SER A 1 102 ? 3.868 26.592 -7.175 1.00 90.81 102 SER A C 1
ATOM 802 O O . SER A 1 102 ? 4.882 26.681 -7.863 1.00 90.81 102 SER A O 1
ATOM 804 N N . TYR A 1 103 ? 2.755 26.019 -7.651 1.00 90.88 103 TYR A N 1
ATOM 805 C CA . TYR A 1 103 ? 2.663 25.538 -9.037 1.00 90.88 103 TYR A CA 1
ATOM 806 C C . TYR A 1 103 ? 2.698 26.678 -10.061 1.00 90.88 103 TYR A C 1
ATOM 808 O O . TYR A 1 103 ? 3.339 26.525 -11.097 1.00 90.88 103 TYR A O 1
ATOM 816 N N . PHE A 1 104 ? 2.053 27.811 -9.770 1.00 92.62 104 PHE A N 1
ATOM 817 C CA . PHE A 1 104 ? 2.102 28.994 -10.626 1.00 92.62 104 PHE A CA 1
ATOM 818 C C . PHE A 1 104 ? 3.537 29.519 -10.771 1.00 92.62 104 PHE A C 1
ATOM 820 O O . PHE A 1 104 ? 4.045 29.622 -11.886 1.00 92.62 104 PHE A O 1
ATOM 827 N N . CYS A 1 105 ? 4.229 29.736 -9.647 1.00 90.31 105 CYS A N 1
ATOM 828 C CA . CYS A 1 105 ? 5.614 30.205 -9.642 1.00 90.31 105 CYS A CA 1
ATOM 829 C C . CYS A 1 105 ? 6.552 29.232 -10.364 1.00 90.31 105 CYS A C 1
ATOM 831 O O . CYS A 1 105 ? 7.399 29.679 -11.121 1.00 90.31 105 CYS A O 1
ATOM 833 N N . LYS A 1 106 ? 6.365 27.911 -10.221 1.00 89.81 106 LYS A N 1
ATOM 834 C CA . LYS A 1 106 ? 7.150 26.916 -10.977 1.00 89.81 106 LYS A CA 1
ATOM 835 C C . LYS A 1 106 ? 6.981 27.048 -12.490 1.00 89.81 106 LYS A C 1
ATOM 837 O O . LYS A 1 106 ? 7.955 26.880 -13.214 1.00 89.81 106 LYS A O 1
ATOM 842 N N . GLY A 1 107 ? 5.769 27.353 -12.960 1.00 89.31 107 GLY A N 1
ATOM 843 C CA . GLY A 1 107 ? 5.527 27.637 -14.375 1.00 89.31 107 GLY A CA 1
ATOM 844 C C . GLY A 1 107 ? 6.270 28.889 -14.845 1.00 89.31 107 GLY A C 1
ATOM 845 O O . GLY A 1 107 ? 6.937 28.845 -15.872 1.00 89.31 107 GLY A O 1
ATOM 846 N N . LEU A 1 108 ? 6.223 29.972 -14.062 1.00 90.19 108 LEU A N 1
ATOM 847 C CA . LEU A 1 108 ? 6.951 31.209 -14.371 1.00 90.19 108 LEU A CA 1
ATOM 848 C C . LEU A 1 108 ? 8.474 31.023 -14.350 1.00 90.19 108 LEU A C 1
ATOM 850 O O . LEU A 1 108 ? 9.155 31.517 -15.243 1.00 90.19 108 LEU A O 1
ATOM 854 N N . THR A 1 109 ? 9.012 30.283 -13.377 1.00 89.56 109 THR A N 1
ATOM 855 C CA . THR A 1 109 ? 10.446 29.966 -13.303 1.00 89.56 109 THR A CA 1
ATOM 856 C C . THR A 1 109 ? 10.900 29.185 -14.530 1.00 89.56 109 THR A C 1
ATOM 858 O O . THR A 1 109 ? 11.880 29.575 -15.152 1.00 89.56 109 THR A O 1
ATOM 861 N N . TYR A 1 110 ? 10.148 28.156 -14.933 1.00 88.94 110 TYR A N 1
ATOM 862 C CA . TYR A 1 110 ? 10.444 27.397 -16.149 1.00 88.94 110 TYR A CA 1
ATOM 863 C C . TYR A 1 110 ? 10.471 28.301 -17.392 1.00 88.94 110 TYR A C 1
ATOM 865 O O . TYR A 1 110 ? 11.400 28.230 -18.189 1.00 88.94 110 TYR A O 1
ATOM 873 N N . ILE A 1 111 ? 9.489 29.195 -17.542 1.00 86.81 111 ILE A N 1
ATOM 874 C CA . ILE A 1 111 ? 9.442 30.151 -18.660 1.00 86.81 111 ILE A CA 1
ATOM 875 C C . ILE A 1 111 ? 10.675 31.066 -18.645 1.00 86.81 111 ILE A C 1
ATOM 877 O O . ILE A 1 111 ? 11.331 31.240 -19.668 1.00 86.81 111 ILE A O 1
ATOM 881 N N . LYS A 1 112 ? 11.032 31.602 -17.474 1.00 86.06 112 LYS A N 1
ATOM 882 C CA . LYS A 1 112 ? 12.188 32.487 -17.297 1.00 86.06 112 LYS A CA 1
ATOM 883 C C . LYS A 1 112 ? 13.517 31.790 -17.603 1.00 86.06 112 LYS A C 1
ATOM 885 O O . LYS A 1 112 ? 14.389 32.386 -18.223 1.00 86.06 112 LYS A O 1
ATOM 890 N N . GLU A 1 113 ? 13.685 30.537 -17.193 1.00 84.94 113 GLU A N 1
ATOM 891 C CA . GLU A 1 113 ? 14.879 29.737 -17.502 1.00 84.94 113 GLU A CA 1
ATOM 892 C C . GLU A 1 113 ? 15.016 29.494 -19.008 1.00 84.94 113 GLU A C 1
ATOM 894 O O . GLU A 1 113 ? 16.102 29.626 -19.570 1.00 84.94 113 GLU A O 1
ATOM 899 N N . GLN A 1 114 ? 13.904 29.198 -19.680 1.00 83.31 114 GLN A N 1
ATOM 900 C CA . GLN A 1 114 ? 13.893 28.921 -21.112 1.00 83.31 114 GLN A CA 1
ATOM 901 C C . GLN A 1 114 ? 14.113 30.174 -21.971 1.00 83.31 114 GLN A C 1
ATOM 903 O O . GLN A 1 114 ? 14.753 30.068 -23.011 1.00 83.31 114 GLN A O 1
ATOM 908 N N . LEU A 1 115 ? 13.640 31.350 -21.538 1.00 80.44 115 LEU A N 1
ATOM 909 C CA . LEU A 1 115 ? 13.947 32.631 -22.195 1.00 80.44 115 LEU A CA 1
ATOM 910 C C . LEU A 1 115 ? 15.434 32.996 -22.091 1.00 80.44 115 LEU A C 1
ATOM 912 O O . LEU A 1 115 ? 15.988 33.579 -23.014 1.00 80.44 115 LEU A O 1
ATOM 916 N N . ASN A 1 116 ? 16.086 32.618 -20.989 1.00 76.44 116 ASN A N 1
ATOM 917 C CA . ASN A 1 116 ? 17.506 32.890 -20.751 1.00 76.44 116 ASN A CA 1
ATOM 918 C C . ASN A 1 116 ? 18.445 31.815 -21.324 1.00 76.44 116 ASN A C 1
ATOM 920 O O . ASN A 1 116 ? 19.663 31.921 -21.175 1.00 76.44 116 ASN A O 1
ATOM 924 N N . THR A 1 117 ? 17.909 30.761 -21.946 1.00 67.50 117 THR A N 1
ATOM 925 C CA . THR A 1 117 ? 18.731 29.719 -22.567 1.00 67.50 117 THR A CA 1
ATOM 926 C C . THR A 1 117 ? 19.108 30.177 -23.982 1.00 67.50 117 THR A C 1
ATOM 928 O O . THR A 1 117 ? 18.206 30.362 -24.800 1.00 67.50 117 THR A O 1
ATOM 931 N N . PRO A 1 118 ? 20.401 30.377 -24.312 1.00 48.50 118 PRO A N 1
ATOM 932 C CA . PRO A 1 118 ? 20.803 30.801 -25.651 1.00 48.50 118 PRO A CA 1
ATOM 933 C C . PRO A 1 118 ? 20.324 29.787 -26.695 1.00 48.50 118 PRO A C 1
ATOM 935 O O . PRO A 1 118 ? 20.423 28.577 -26.482 1.00 48.50 118 PRO A O 1
ATOM 938 N N . ALA A 1 119 ? 19.784 30.285 -27.811 1.00 44.06 119 ALA A N 1
ATOM 939 C CA . ALA A 1 119 ? 19.276 29.457 -28.898 1.00 44.06 119 ALA A CA 1
ATOM 940 C C . ALA A 1 119 ? 20.406 28.583 -29.465 1.00 44.06 119 ALA A C 1
ATOM 942 O O . ALA A 1 119 ? 21.285 29.061 -30.178 1.00 44.06 119 ALA A O 1
ATOM 943 N N . ILE A 1 120 ? 20.394 27.297 -29.126 1.00 40.22 120 ILE A N 1
ATOM 944 C CA . ILE A 1 120 ? 21.261 26.301 -29.751 1.00 40.22 120 ILE A CA 1
ATOM 945 C C . ILE A 1 120 ? 20.671 26.024 -31.139 1.00 40.22 120 ILE A C 1
ATOM 947 O O . ILE A 1 120 ? 19.513 25.615 -31.245 1.00 40.22 120 ILE A O 1
ATOM 951 N N . GLU A 1 121 ? 21.445 26.288 -32.197 1.00 30.95 121 GLU A N 1
ATOM 952 C CA . GLU A 1 121 ? 21.048 25.983 -33.575 1.00 30.95 121 GLU A CA 1
ATOM 953 C C . GLU A 1 121 ? 20.664 24.498 -33.727 1.00 30.95 121 GLU A C 1
ATOM 955 O O . GLU A 1 121 ? 21.314 23.616 -33.153 1.00 30.95 121 GLU A O 1
ATOM 960 N N . PRO A 1 122 ? 19.606 24.191 -34.495 1.00 35.12 122 PRO A N 1
ATOM 961 C CA . PRO A 1 122 ? 19.018 22.863 -34.526 1.00 35.12 122 PRO A CA 1
ATOM 962 C C . PRO A 1 122 ? 19.877 21.899 -35.351 1.00 35.12 122 PRO A C 1
ATOM 964 O O . PRO A 1 122 ? 19.729 21.794 -36.568 1.00 35.12 122 PRO A O 1
ATOM 967 N N . GLN A 1 123 ? 20.723 21.109 -34.689 1.00 32.25 123 GLN A N 1
ATOM 968 C CA . GLN A 1 123 ? 21.100 19.809 -35.237 1.00 32.25 123 GLN A CA 1
ATOM 969 C C . GLN A 1 123 ? 19.940 18.833 -35.020 1.00 32.25 123 GLN A C 1
ATOM 971 O O . GLN A 1 123 ? 19.602 18.480 -33.894 1.00 32.25 123 GLN A O 1
ATOM 976 N N . VAL A 1 124 ? 19.319 18.472 -36.146 1.00 35.81 124 VAL A N 1
ATOM 977 C CA . VAL A 1 124 ? 18.354 17.390 -36.397 1.00 35.81 124 VAL A CA 1
ATOM 978 C C . VAL A 1 124 ? 18.178 16.428 -35.211 1.00 35.81 124 VAL A C 1
ATOM 980 O O . VAL A 1 124 ? 18.873 15.421 -35.096 1.00 35.81 124 VAL A O 1
ATOM 983 N N . LEU A 1 125 ? 17.200 16.716 -34.349 1.00 29.23 125 LEU A N 1
ATOM 984 C CA . LEU A 1 125 ? 16.728 15.798 -33.316 1.00 29.23 125 LEU A CA 1
ATOM 985 C C . LEU A 1 125 ? 15.389 15.214 -33.759 1.00 29.23 125 LEU A C 1
ATOM 987 O O . LEU A 1 125 ? 14.338 15.853 -33.701 1.00 29.23 125 LEU A O 1
ATOM 991 N N . LEU A 1 126 ? 15.480 13.974 -34.239 1.00 28.88 126 LEU A N 1
ATOM 992 C CA . LEU A 1 126 ? 14.373 13.042 -34.397 1.00 28.88 126 LEU A CA 1
ATOM 993 C C . LEU A 1 126 ? 13.490 13.052 -33.142 1.00 28.88 126 LEU A C 1
ATOM 995 O O . LEU A 1 126 ? 13.974 12.976 -32.013 1.00 28.88 126 LEU A O 1
ATOM 999 N N . GLN A 1 127 ? 12.186 13.159 -33.380 1.00 28.27 127 GLN A N 1
ATOM 1000 C CA . GLN A 1 127 ? 11.129 13.212 -32.379 1.00 28.27 127 GLN A CA 1
ATOM 1001 C C . GLN A 1 127 ? 11.245 12.060 -31.368 1.00 28.27 127 GLN A C 1
ATOM 1003 O O . GLN A 1 127 ? 10.998 10.900 -31.693 1.00 28.27 127 GLN A O 1
ATOM 1008 N N . ALA A 1 128 ? 11.566 12.396 -30.117 1.00 23.75 128 ALA A N 1
ATOM 1009 C CA . ALA A 1 128 ? 11.436 11.489 -28.988 1.00 23.75 128 ALA A CA 1
ATOM 1010 C C . ALA A 1 128 ? 9.953 11.380 -28.602 1.00 23.75 128 ALA A C 1
ATOM 1012 O O . ALA A 1 128 ? 9.376 12.264 -27.966 1.00 23.75 128 ALA A O 1
ATOM 1013 N N . TYR A 1 129 ? 9.331 10.281 -29.013 1.00 23.86 129 TYR A N 1
ATOM 1014 C CA . TYR A 1 129 ? 8.027 9.854 -28.529 1.00 23.86 129 TYR A CA 1
ATOM 1015 C C . TYR A 1 129 ? 8.171 9.425 -27.060 1.00 23.86 129 TYR A C 1
ATOM 1017 O O . TYR A 1 129 ? 8.970 8.549 -26.737 1.00 23.86 129 TYR A O 1
ATOM 1025 N N . SER A 1 130 ? 7.418 10.056 -26.158 1.00 26.53 130 SER A N 1
ATOM 1026 C CA . SER A 1 130 ? 7.398 9.742 -24.725 1.00 26.53 130 SER A CA 1
ATOM 1027 C C . SER A 1 130 ? 6.095 9.019 -24.378 1.00 26.53 130 SER A C 1
ATOM 1029 O O . SER A 1 130 ? 5.043 9.665 -24.302 1.00 26.53 130 SER A O 1
ATOM 1031 N N . PRO A 1 131 ? 6.103 7.691 -24.154 1.00 28.97 131 PRO A N 1
ATOM 1032 C CA . PRO A 1 131 ? 4.957 7.024 -23.580 1.00 28.97 131 PRO A CA 1
ATOM 1033 C C . PRO A 1 131 ? 5.004 7.148 -22.056 1.00 28.97 131 PRO A C 1
ATOM 1035 O O . PRO A 1 131 ? 5.894 6.658 -21.359 1.00 28.97 131 PRO A O 1
ATOM 1038 N N . ARG A 1 132 ? 3.967 7.817 -21.557 1.00 26.48 132 ARG A N 1
ATOM 1039 C CA . ARG A 1 132 ? 3.566 7.941 -20.157 1.00 26.48 132 ARG A CA 1
ATOM 1040 C C . ARG A 1 132 ? 3.704 6.612 -19.406 1.00 26.48 132 ARG A C 1
ATOM 1042 O O . ARG A 1 132 ? 3.145 5.591 -19.800 1.00 26.48 132 ARG A O 1
ATOM 1049 N N . GLN A 1 133 ? 4.393 6.650 -18.270 1.00 28.48 133 GLN A N 1
ATOM 1050 C CA . GLN A 1 133 ? 4.436 5.543 -17.319 1.00 28.48 133 GLN A CA 1
ATOM 1051 C C . GLN A 1 133 ? 3.090 5.370 -16.596 1.00 28.48 133 GLN A C 1
ATOM 1053 O O . GLN A 1 133 ? 2.499 6.354 -16.146 1.00 28.48 133 GLN A O 1
ATOM 1058 N N . PRO A 1 134 ? 2.678 4.115 -16.347 1.00 27.03 134 PRO A N 1
ATOM 1059 C CA . PRO A 1 134 ? 2.073 3.776 -15.070 1.00 27.03 134 PRO A CA 1
ATOM 1060 C C . PRO A 1 134 ? 2.897 2.743 -14.291 1.00 27.03 134 PRO A C 1
ATOM 1062 O O . PRO A 1 134 ? 3.537 1.839 -14.833 1.00 27.03 134 PRO A O 1
ATOM 1065 N N . VAL A 1 135 ? 2.836 2.953 -12.979 1.00 26.05 135 VAL A N 1
ATOM 1066 C CA . VAL A 1 135 ? 3.526 2.309 -11.863 1.00 26.05 135 VAL A CA 1
ATOM 1067 C C . VAL A 1 135 ? 3.079 0.855 -11.648 1.00 26.05 135 VAL A C 1
ATOM 1069 O O . VAL A 1 135 ? 1.894 0.535 -11.655 1.00 26.05 135 VAL A O 1
ATOM 1072 N N . ILE A 1 136 ? 4.071 -0.002 -11.405 1.00 28.97 136 ILE A N 1
ATOM 1073 C CA . ILE A 1 136 ? 4.036 -1.457 -11.169 1.00 28.97 136 ILE A CA 1
ATOM 1074 C C . ILE A 1 136 ? 3.433 -1.818 -9.795 1.00 28.97 136 ILE A C 1
ATOM 1076 O O . ILE A 1 136 ? 3.798 -1.175 -8.812 1.00 28.97 136 ILE A O 1
ATOM 1080 N N . LYS A 1 137 ? 2.663 -2.923 -9.685 1.00 28.23 137 LYS A N 1
ATOM 1081 C CA . LYS A 1 137 ? 2.521 -3.779 -8.469 1.00 28.23 137 LYS A CA 1
ATOM 1082 C C . LYS A 1 137 ? 2.207 -5.235 -8.878 1.00 28.23 137 LYS A C 1
ATOM 1084 O O . LYS A 1 137 ? 1.229 -5.455 -9.573 1.00 28.23 137 LYS A O 1
ATOM 1089 N N . LYS A 1 138 ? 3.120 -6.199 -8.672 1.00 27.30 138 LYS A N 1
ATOM 1090 C CA . LYS A 1 138 ? 3.307 -7.112 -7.508 1.00 27.30 138 LYS A CA 1
ATOM 1091 C C . LYS A 1 138 ? 2.131 -8.076 -7.243 1.00 27.30 138 LYS A C 1
ATOM 1093 O O . LYS A 1 138 ? 1.301 -7.797 -6.382 1.00 27.30 138 LYS A O 1
ATOM 1098 N N . GLY A 1 139 ? 2.143 -9.248 -7.890 1.00 33.59 139 GLY A N 1
ATOM 1099 C CA . GLY A 1 139 ? 1.440 -10.432 -7.380 1.00 33.59 139 GLY A CA 1
ATOM 1100 C C . GLY A 1 139 ? 1.007 -11.445 -8.436 1.00 33.59 139 GLY A C 1
ATOM 1101 O O . GLY A 1 139 ? -0.181 -11.493 -8.719 1.00 33.59 139 GLY A O 1
ATOM 1102 N N . TYR A 1 140 ? 1.926 -12.261 -8.964 1.00 28.97 140 TYR A N 1
ATOM 1103 C CA . TYR A 1 140 ? 1.560 -13.460 -9.740 1.00 28.97 140 TYR A CA 1
ATOM 1104 C C . TYR A 1 140 ? 2.672 -14.534 -9.728 1.00 28.97 140 TYR A C 1
ATOM 1106 O O . TYR A 1 140 ? 3.047 -15.081 -10.749 1.00 28.97 140 TYR A O 1
ATOM 1114 N N . VAL A 1 141 ? 3.250 -14.805 -8.550 1.00 29.28 141 VAL A N 1
ATOM 1115 C CA . VAL A 1 141 ? 4.323 -15.814 -8.346 1.00 29.28 141 VAL A CA 1
ATOM 1116 C C . VAL A 1 141 ? 3.788 -17.067 -7.624 1.00 29.28 141 VAL A C 1
ATOM 1118 O O . VAL A 1 141 ? 4.534 -17.784 -6.977 1.00 29.28 141 VAL A O 1
ATOM 1121 N N . GLN A 1 142 ? 2.484 -17.350 -7.639 1.00 30.66 142 GLN A N 1
ATOM 1122 C CA . GLN A 1 142 ? 1.928 -18.348 -6.705 1.00 30.66 142 GLN A CA 1
ATOM 1123 C C . GLN A 1 142 ? 0.973 -19.379 -7.309 1.00 30.66 142 GLN A C 1
ATOM 1125 O O . GLN A 1 142 ? -0.004 -19.730 -6.663 1.00 30.66 142 GLN A O 1
ATOM 1130 N N . GLU A 1 143 ? 1.300 -19.948 -8.473 1.00 32.88 143 GLU A N 1
ATOM 1131 C CA . GLU A 1 143 ? 0.729 -21.259 -8.850 1.00 32.88 143 GLU A CA 1
ATOM 1132 C C . GLU A 1 143 ? 1.737 -22.334 -9.297 1.00 32.88 143 GLU A C 1
ATOM 1134 O O . GLU A 1 143 ? 1.357 -23.495 -9.387 1.00 32.88 143 GLU A O 1
ATOM 1139 N N . GLN A 1 144 ? 3.036 -22.039 -9.442 1.00 30.12 144 GLN A N 1
ATOM 1140 C CA . GLN A 1 144 ? 4.027 -23.060 -9.845 1.00 30.12 144 GLN A CA 1
ATOM 1141 C C . GLN A 1 144 ? 4.786 -23.749 -8.694 1.00 30.12 144 GLN A C 1
ATOM 1143 O O . GLN A 1 144 ? 5.650 -24.581 -8.934 1.00 30.12 144 GLN A O 1
ATOM 1148 N N . LEU A 1 145 ? 4.440 -23.491 -7.428 1.00 30.95 145 LEU A N 1
ATOM 1149 C CA . LEU A 1 145 ? 5.063 -24.158 -6.268 1.00 30.95 145 LEU A CA 1
ATOM 1150 C C . LEU A 1 145 ? 4.371 -25.464 -5.847 1.00 30.95 145 LEU A C 1
ATOM 1152 O O . LEU A 1 145 ? 4.436 -25.866 -4.684 1.00 30.95 145 LEU A O 1
ATOM 1156 N N . LYS A 1 146 ? 3.729 -26.168 -6.781 1.00 33.41 146 LYS A N 1
ATOM 1157 C CA . LYS A 1 146 ? 3.366 -27.565 -6.549 1.00 33.41 146 LYS A CA 1
ATOM 1158 C C . LYS A 1 146 ? 4.462 -28.455 -7.125 1.00 33.41 146 LYS A C 1
ATOM 1160 O O . LYS A 1 146 ? 4.428 -28.788 -8.298 1.00 33.41 146 LYS A O 1
ATOM 1165 N N . GLN A 1 147 ? 5.327 -28.894 -6.207 1.00 33.09 147 GLN A N 1
ATOM 1166 C CA . GLN A 1 147 ? 6.260 -30.030 -6.268 1.00 33.09 147 GLN A CA 1
ATOM 1167 C C . GLN A 1 147 ? 7.739 -29.672 -6.504 1.00 33.09 147 GLN A C 1
ATOM 1169 O O . GLN A 1 147 ? 8.160 -29.329 -7.597 1.00 33.09 147 GLN A O 1
ATOM 1174 N N . GLY A 1 148 ? 8.534 -29.818 -5.436 1.00 28.17 148 GLY A N 1
ATOM 1175 C CA . GLY A 1 148 ? 10.000 -29.747 -5.445 1.00 28.17 148 GLY A CA 1
ATOM 1176 C C . GLY A 1 148 ? 10.542 -29.070 -4.185 1.00 28.17 148 GLY A C 1
ATOM 1177 O O . GLY A 1 148 ? 10.234 -27.918 -3.918 1.00 28.17 148 GLY A O 1
ATOM 1178 N N . LYS A 1 149 ? 11.273 -29.806 -3.345 1.00 33.75 149 LYS A N 1
ATOM 1179 C CA . LYS A 1 149 ? 11.639 -29.442 -1.962 1.00 33.75 149 LYS A CA 1
ATOM 1180 C C . LYS A 1 149 ? 12.677 -28.295 -1.872 1.00 33.75 149 LYS A C 1
ATOM 1182 O O . LYS A 1 149 ? 13.555 -28.181 -2.713 1.00 33.75 149 LYS A O 1
ATOM 1187 N N . LYS A 1 150 ? 12.549 -27.500 -0.793 1.00 27.86 150 LYS A N 1
ATOM 1188 C CA . LYS A 1 150 ? 13.367 -26.357 -0.291 1.00 27.86 150 LYS A CA 1
ATOM 1189 C C . LYS A 1 150 ? 14.907 -26.545 -0.404 1.00 27.86 150 LYS A C 1
ATOM 1191 O O . LYS A 1 150 ? 15.363 -27.670 -0.221 1.00 27.86 150 LYS A O 1
ATOM 1196 N N . PRO A 1 151 ? 15.700 -25.457 -0.571 1.00 32.25 151 PRO A N 1
ATOM 1197 C CA . PRO A 1 151 ? 15.951 -24.479 0.499 1.00 32.25 151 PRO A CA 1
ATOM 1198 C C . PRO A 1 151 ? 15.469 -23.051 0.195 1.00 32.25 151 PRO A C 1
ATOM 1200 O O . PRO A 1 151 ? 15.220 -22.650 -0.933 1.00 32.25 151 PRO A O 1
ATOM 1203 N N . PHE A 1 152 ? 15.238 -22.318 1.278 1.00 35.03 152 PHE A N 1
ATOM 1204 C CA . PHE A 1 152 ? 14.372 -21.151 1.415 1.00 35.03 152 PHE A CA 1
ATOM 1205 C C . PHE A 1 152 ? 15.215 -19.896 1.656 1.00 35.03 152 PHE A C 1
ATOM 1207 O O . PHE A 1 152 ? 16.034 -19.929 2.566 1.00 35.03 152 PHE A O 1
ATOM 1214 N N . ASN A 1 153 ? 14.983 -18.808 0.904 1.00 32.84 153 ASN A N 1
ATOM 1215 C CA . ASN A 1 153 ? 15.200 -17.420 1.362 1.00 32.84 153 ASN A CA 1
ATOM 1216 C C . ASN A 1 153 ? 14.588 -16.345 0.430 1.00 32.84 153 ASN A C 1
ATOM 1218 O O . ASN A 1 153 ? 15.142 -15.271 0.227 1.00 32.84 153 ASN A O 1
ATOM 1222 N N . ALA A 1 154 ? 13.384 -16.580 -0.102 1.00 30.45 154 ALA A N 1
ATOM 1223 C CA . ALA A 1 154 ? 12.690 -15.565 -0.894 1.00 30.45 154 ALA A CA 1
ATOM 1224 C C . ALA A 1 154 ? 11.990 -14.526 -0.000 1.00 30.45 154 ALA A C 1
ATOM 1226 O O . ALA A 1 154 ? 11.275 -14.874 0.945 1.00 30.45 154 ALA A O 1
ATOM 1227 N N . LYS A 1 155 ? 12.135 -13.243 -0.359 1.00 34.97 155 LYS A N 1
ATOM 1228 C CA . LYS A 1 155 ? 11.343 -12.110 0.153 1.00 34.97 155 LYS A CA 1
ATOM 1229 C C . LYS A 1 155 ? 9.894 -12.524 0.381 1.00 34.97 155 LYS A C 1
ATOM 1231 O O . LYS A 1 155 ? 9.157 -12.782 -0.574 1.00 34.97 155 LYS A O 1
ATOM 1236 N N . LYS A 1 156 ? 9.492 -12.537 1.651 1.00 35.62 156 LYS A N 1
ATOM 1237 C CA . LYS A 1 156 ? 8.134 -12.828 2.103 1.00 35.62 156 LYS A CA 1
ATOM 1238 C C . LYS A 1 156 ? 7.153 -11.853 1.430 1.00 35.62 156 LYS A C 1
ATOM 1240 O O . LYS A 1 156 ? 6.885 -10.759 1.920 1.00 35.62 156 LYS A O 1
ATOM 1245 N N . THR A 1 157 ? 6.578 -12.246 0.294 1.00 33.66 157 THR A N 1
ATOM 1246 C CA . THR A 1 157 ? 5.311 -11.670 -0.157 1.00 33.66 157 THR A CA 1
ATOM 1247 C C . THR A 1 157 ? 4.270 -12.296 0.746 1.00 33.66 157 THR A C 1
ATOM 1249 O O . THR A 1 157 ? 3.814 -13.407 0.508 1.00 33.66 157 THR A O 1
ATOM 1252 N N . ILE A 1 158 ? 3.996 -11.633 1.863 1.00 40.59 158 ILE A N 1
ATOM 1253 C CA . ILE A 1 158 ? 3.107 -12.157 2.888 1.00 40.59 158 ILE A CA 1
ATOM 1254 C C . ILE A 1 158 ? 1.672 -12.045 2.378 1.00 40.59 158 ILE A C 1
ATOM 1256 O O . ILE A 1 158 ? 1.005 -11.025 2.546 1.00 40.59 158 ILE A O 1
ATOM 1260 N N . ARG A 1 159 ? 1.230 -13.075 1.662 1.00 45.09 159 ARG A N 1
ATOM 1261 C CA . ARG A 1 159 ? -0.182 -13.414 1.535 1.00 45.09 159 ARG A CA 1
ATOM 1262 C C . ARG A 1 159 ? -0.458 -14.494 2.566 1.00 45.09 159 ARG A C 1
ATOM 1264 O O . ARG A 1 159 ? 0.379 -15.370 2.771 1.00 45.09 159 ARG A O 1
ATOM 1271 N N . ILE A 1 160 ? -1.611 -14.403 3.216 1.00 48.62 160 ILE A N 1
ATOM 1272 C CA . ILE A 1 160 ? -2.131 -15.503 4.017 1.00 48.62 160 ILE A CA 1
ATOM 1273 C C . ILE A 1 160 ? -2.382 -16.656 3.035 1.00 48.62 160 ILE A C 1
ATOM 1275 O O . ILE A 1 160 ? -3.350 -16.639 2.278 1.00 48.62 160 ILE A O 1
ATOM 127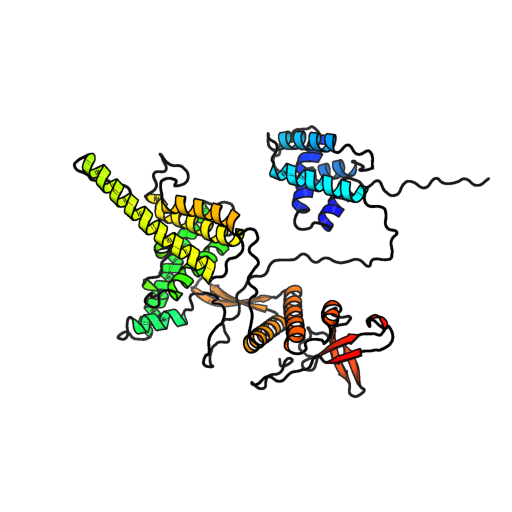9 N N . ASP A 1 161 ? -1.431 -17.580 2.956 1.00 52.38 161 ASP A N 1
ATOM 1280 C CA . ASP A 1 161 ? -1.498 -18.735 2.073 1.00 52.38 161 ASP A CA 1
ATOM 1281 C C . ASP A 1 161 ? -2.420 -19.770 2.721 1.00 52.38 161 ASP A C 1
ATOM 1283 O O . ASP A 1 161 ? -2.136 -20.235 3.828 1.00 52.38 161 ASP A O 1
ATOM 1287 N N . LYS A 1 162 ? -3.537 -20.110 2.061 1.00 52.66 162 LYS A N 1
ATOM 1288 C CA . LYS A 1 162 ? -4.533 -21.058 2.597 1.00 52.66 162 LYS A CA 1
ATOM 1289 C C . LYS A 1 162 ? -3.906 -22.403 2.966 1.00 52.66 162 LYS A C 1
ATOM 1291 O O . LYS A 1 162 ? -4.367 -23.043 3.902 1.00 52.66 162 LYS A O 1
ATOM 1296 N N . ILE A 1 163 ? -2.832 -22.792 2.279 1.00 45.59 163 ILE A N 1
ATOM 1297 C CA . ILE A 1 163 ? -2.114 -24.041 2.542 1.00 45.59 163 ILE A CA 1
ATOM 1298 C C . ILE A 1 163 ? -1.419 -23.985 3.911 1.00 45.59 163 ILE A C 1
ATOM 1300 O O . ILE A 1 163 ? -1.612 -24.872 4.728 1.00 45.59 163 ILE A O 1
ATOM 1304 N N . ARG A 1 164 ? -0.711 -22.892 4.231 1.00 59.94 164 ARG A N 1
ATOM 1305 C CA . ARG A 1 164 ? -0.040 -22.737 5.538 1.00 59.94 164 ARG A CA 1
ATOM 1306 C C . ARG A 1 164 ? -1.000 -22.573 6.712 1.00 59.94 164 ARG A C 1
ATOM 1308 O O . ARG A 1 164 ? -0.594 -22.800 7.847 1.00 59.94 164 ARG A O 1
ATOM 1315 N N . LEU A 1 165 ? -2.222 -22.101 6.465 1.00 69.44 165 LEU A N 1
ATOM 1316 C CA . LEU A 1 165 ? -3.260 -21.989 7.496 1.00 69.44 165 LEU A CA 1
ATOM 1317 C C . LEU A 1 165 ? -3.770 -23.357 7.941 1.00 69.44 165 LEU A C 1
ATOM 1319 O O . LEU A 1 165 ? -4.137 -23.525 9.101 1.00 69.44 165 LEU A O 1
ATOM 1323 N N . ARG A 1 166 ? -3.784 -24.315 7.015 1.00 78.88 166 ARG A N 1
ATOM 1324 C CA . ARG A 1 166 ? -4.239 -25.673 7.266 1.00 78.88 166 ARG A CA 1
ATOM 1325 C C . ARG A 1 166 ? -3.257 -26.434 8.155 1.00 78.88 166 ARG A C 1
ATOM 1327 O O . ARG A 1 166 ? -3.695 -26.968 9.163 1.00 78.88 166 ARG A O 1
ATOM 1334 N N . ASP A 1 167 ? -1.957 -26.371 7.861 1.00 79.19 167 ASP A N 1
ATOM 1335 C CA . ASP A 1 167 ? -0.915 -27.064 8.638 1.00 79.19 167 ASP A CA 1
ATOM 1336 C C . ASP A 1 167 ? -0.983 -26.726 10.143 1.00 79.19 167 ASP A C 1
ATOM 1338 O O . ASP A 1 167 ? -0.948 -27.611 10.993 1.00 79.19 167 ASP A O 1
ATOM 1342 N N . ARG A 1 168 ? -1.158 -25.441 10.489 1.00 83.62 168 ARG A N 1
ATOM 1343 C CA . ARG A 1 168 ? -1.255 -25.009 11.896 1.00 83.62 168 ARG A CA 1
ATOM 1344 C C . ARG A 1 168 ? -2.571 -25.411 12.568 1.00 83.62 168 ARG A C 1
ATOM 1346 O O . ARG A 1 168 ? -2.609 -25.570 13.785 1.00 83.62 168 ARG A O 1
ATOM 1353 N N . LEU A 1 169 ? -3.658 -25.557 11.806 1.00 86.19 169 LEU A N 1
ATOM 1354 C CA . LEU A 1 169 ? -4.920 -26.085 12.332 1.00 86.19 169 LEU A CA 1
ATOM 1355 C C . LEU A 1 169 ? -4.844 -27.598 12.554 1.00 86.19 169 LEU A C 1
ATOM 1357 O O . LEU A 1 169 ? -5.372 -28.072 13.553 1.00 86.19 169 LEU A O 1
ATOM 1361 N N . GLU A 1 170 ? -4.182 -28.332 11.658 1.00 86.88 170 GLU A N 1
ATOM 1362 C CA . GLU A 1 170 ? -3.916 -29.767 11.8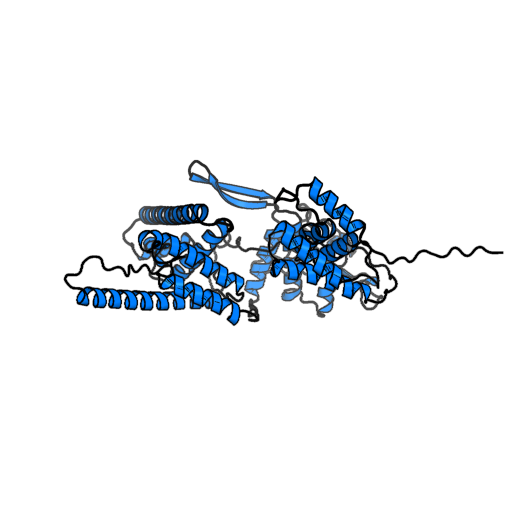19 1.00 86.88 170 GLU A CA 1
ATOM 1363 C C . GLU A 1 170 ? -3.035 -30.028 13.050 1.00 86.88 170 GLU A C 1
ATOM 1365 O O . GLU A 1 170 ? -3.293 -30.962 13.801 1.00 86.88 170 GLU A O 1
ATOM 1370 N N . GLU A 1 171 ? -2.053 -29.162 13.318 1.00 87.31 171 GLU A N 1
ATOM 1371 C CA . GLU A 1 171 ? -1.237 -29.231 14.537 1.00 87.31 171 GLU A CA 1
ATOM 1372 C C . GLU A 1 171 ? -2.037 -28.895 15.809 1.00 87.31 171 GLU A C 1
ATOM 1374 O O . GLU A 1 171 ? -1.859 -29.543 16.840 1.00 87.31 171 GLU A O 1
ATOM 1379 N N . LYS A 1 172 ? -2.936 -27.901 15.751 1.00 89.06 172 LYS A N 1
ATOM 1380 C CA . LYS A 1 172 ? -3.783 -27.496 16.890 1.00 89.06 172 LYS A CA 1
ATOM 1381 C C . LYS A 1 172 ? -4.886 -28.511 17.208 1.00 89.06 172 LYS A C 1
ATOM 1383 O O . LYS A 1 172 ? -5.263 -28.635 18.372 1.00 89.06 172 LYS A O 1
ATOM 1388 N N . TYR A 1 173 ? -5.403 -29.203 16.194 1.00 90.00 173 TYR A N 1
ATOM 1389 C CA . TYR A 1 173 ? -6.509 -30.159 16.294 1.00 90.00 173 TYR A CA 1
ATOM 1390 C C . TYR A 1 173 ? -6.161 -31.496 15.613 1.00 90.00 173 TYR A C 1
ATOM 1392 O O . TYR A 1 173 ? -6.799 -31.860 14.619 1.00 90.00 173 TYR A O 1
ATOM 1400 N N . PRO A 1 174 ? -5.167 -32.247 16.124 1.00 89.75 174 PRO A N 1
ATOM 1401 C CA . PRO A 1 174 ? -4.717 -33.498 15.509 1.00 89.75 174 PRO A CA 1
ATOM 1402 C C . PRO A 1 174 ? -5.797 -34.590 15.498 1.00 89.75 174 PRO A C 1
ATOM 1404 O O . PRO A 1 174 ? -5.722 -35.539 14.721 1.00 89.75 174 PRO A O 1
ATOM 1407 N N . GLU A 1 175 ? -6.804 -34.478 16.365 1.00 92.94 175 GLU A N 1
ATOM 1408 C CA . GLU A 1 175 ? -7.932 -35.400 16.464 1.00 92.94 175 GLU A CA 1
ATOM 1409 C C . GLU A 1 175 ? -9.017 -35.179 15.401 1.00 92.94 175 GLU A C 1
ATOM 1411 O O . GLU A 1 175 ? -9.881 -36.041 15.228 1.00 92.94 175 GLU A O 1
ATOM 1416 N N . ARG A 1 176 ? -9.010 -34.035 14.705 1.00 91.25 176 ARG A N 1
ATOM 1417 C CA . ARG A 1 176 ? -10.049 -33.680 13.732 1.00 91.25 176 ARG A CA 1
ATOM 1418 C C . ARG A 1 176 ? -9.737 -34.237 12.352 1.00 91.25 176 ARG A C 1
ATOM 1420 O O . ARG A 1 176 ? -8.598 -34.259 11.894 1.00 91.25 176 ARG A O 1
ATOM 1427 N N . SER A 1 177 ? -10.783 -34.649 11.649 1.00 92.12 177 SER A N 1
ATOM 1428 C CA . SER A 1 177 ? -10.669 -35.091 10.263 1.00 92.12 177 SER A CA 1
ATOM 1429 C C . SER A 1 177 ? -10.314 -33.928 9.329 1.00 92.12 177 SER A C 1
ATOM 1431 O O . SER A 1 177 ? -10.669 -32.774 9.571 1.00 92.12 177 SER A O 1
ATOM 1433 N N . GLU A 1 178 ? -9.695 -34.235 8.187 1.00 86.75 178 GLU A N 1
ATOM 1434 C CA . GLU A 1 178 ? -9.362 -33.246 7.148 1.00 86.75 178 GLU A CA 1
ATOM 1435 C C . GLU A 1 178 ? -10.569 -32.383 6.734 1.00 86.75 178 GLU A C 1
ATOM 1437 O O . GLU A 1 178 ? -10.442 -31.179 6.508 1.00 86.75 178 GLU A O 1
ATOM 1442 N N . LYS A 1 179 ? -11.767 -32.980 6.678 1.00 87.94 179 LYS A N 1
ATOM 1443 C CA . LYS A 1 179 ? -13.005 -32.263 6.339 1.00 87.94 179 LYS A CA 1
ATOM 1444 C C . LYS A 1 179 ? -13.405 -31.252 7.412 1.00 87.94 179 LYS A C 1
ATOM 1446 O O . LYS A 1 179 ? -13.889 -30.176 7.073 1.00 87.94 179 LYS A O 1
ATOM 1451 N N . GLU A 1 180 ? -13.207 -31.581 8.685 1.00 88.81 180 GLU A N 1
ATOM 1452 C CA . GLU A 1 180 ? -13.493 -30.671 9.798 1.00 88.81 180 GLU A CA 1
ATOM 1453 C C . GLU A 1 180 ? -12.487 -29.521 9.839 1.00 88.81 180 GLU A C 1
ATOM 1455 O O . GLU A 1 180 ? -12.890 -28.376 10.022 1.00 88.81 180 GLU A O 1
ATOM 1460 N N . ILE A 1 181 ? -11.202 -29.793 9.589 1.00 87.94 181 ILE A N 1
ATOM 1461 C CA . ILE A 1 181 ? -10.174 -28.749 9.464 1.00 87.94 181 ILE A CA 1
ATOM 1462 C C . ILE A 1 181 ? -10.503 -27.793 8.312 1.00 87.94 181 ILE A C 1
ATOM 1464 O O . ILE A 1 181 ? -10.465 -26.574 8.488 1.00 87.94 181 ILE A O 1
ATOM 1468 N N . GLN A 1 182 ? -10.881 -28.330 7.149 1.00 84.62 182 GLN A N 1
ATOM 1469 C CA . GLN A 1 182 ? -11.270 -27.517 5.999 1.00 84.62 182 GLN A CA 1
ATOM 1470 C C . GLN A 1 182 ? -12.507 -26.658 6.303 1.00 84.62 182 GLN A C 1
ATOM 1472 O O . GLN A 1 182 ? -12.531 -25.477 5.963 1.00 84.62 182 GLN A O 1
ATOM 1477 N N . PHE A 1 183 ? -13.498 -27.214 7.007 1.00 88.38 183 PHE A N 1
ATOM 1478 C CA . PHE A 1 183 ? -14.680 -26.471 7.443 1.00 88.38 183 PHE A CA 1
ATOM 1479 C C . PHE A 1 183 ? -14.331 -25.307 8.385 1.00 88.38 183 PHE A C 1
ATOM 1481 O O . PHE A 1 183 ? -14.838 -24.199 8.200 1.00 88.38 183 PHE A O 1
ATOM 1488 N N . ILE A 1 184 ? -13.442 -25.524 9.364 1.00 87.06 184 ILE A N 1
ATOM 1489 C CA . ILE A 1 184 ? -12.954 -24.454 10.253 1.00 87.06 184 ILE A CA 1
ATOM 1490 C C . ILE A 1 184 ? -12.282 -23.362 9.423 1.00 87.06 184 ILE A C 1
ATOM 1492 O O . ILE A 1 184 ? -12.594 -22.185 9.586 1.00 87.06 184 ILE A O 1
ATOM 1496 N N . LEU A 1 185 ? -11.388 -23.741 8.509 1.00 84.69 185 LEU A N 1
ATOM 1497 C CA . LEU A 1 185 ? -10.645 -22.795 7.684 1.00 84.69 185 LEU A CA 1
ATOM 1498 C C . LEU A 1 185 ? -11.573 -21.916 6.838 1.00 84.69 185 LEU A C 1
ATOM 1500 O O . LEU A 1 185 ? -11.408 -20.696 6.823 1.00 84.69 185 LEU A O 1
ATOM 1504 N N . ASP A 1 186 ? -12.569 -22.512 6.184 1.00 84.19 186 ASP A N 1
ATOM 1505 C CA . ASP A 1 186 ? -13.531 -21.773 5.365 1.00 84.19 186 ASP A CA 1
ATOM 1506 C C . ASP A 1 186 ? -14.427 -20.861 6.219 1.00 84.19 186 ASP A C 1
ATOM 1508 O O . ASP A 1 186 ? -14.610 -19.690 5.878 1.00 84.19 186 ASP A O 1
ATOM 1512 N N . SER A 1 187 ? -14.898 -21.340 7.376 1.00 87.06 187 SER A N 1
ATOM 1513 C CA . SER A 1 187 ? -15.709 -20.544 8.308 1.00 87.06 187 SER A CA 1
ATOM 1514 C C . SER A 1 187 ? -14.947 -19.336 8.866 1.00 87.06 187 SER A C 1
ATOM 1516 O O . SER A 1 187 ? -15.471 -18.220 8.911 1.00 87.06 187 SER A O 1
ATOM 1518 N N . GLN A 1 188 ? -13.685 -19.520 9.257 1.00 86.56 188 GLN A N 1
ATOM 1519 C CA . GLN A 1 188 ? -12.856 -18.434 9.784 1.00 86.56 188 GLN A CA 1
ATOM 1520 C C . GLN A 1 188 ? -12.449 -17.441 8.696 1.00 86.56 188 GLN A C 1
ATOM 1522 O O . GLN A 1 188 ? -12.368 -16.238 8.952 1.00 86.56 188 GLN A O 1
ATOM 1527 N N . TRP A 1 189 ? -12.249 -17.917 7.467 1.00 82.81 189 TRP A N 1
ATOM 1528 C CA . TRP A 1 189 ? -12.024 -17.046 6.321 1.00 82.81 189 TRP A CA 1
ATOM 1529 C C . TRP A 1 189 ? -13.244 -16.166 6.032 1.00 82.81 189 TRP A C 1
ATOM 1531 O O . TRP A 1 189 ? -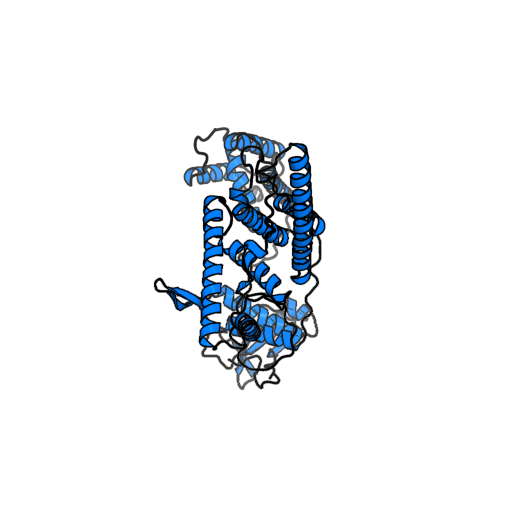13.102 -14.957 5.853 1.00 82.81 189 TRP A O 1
ATOM 1541 N N . GLU A 1 190 ? -14.446 -16.744 6.049 1.00 84.25 190 GLU A N 1
ATOM 1542 C CA . GLU A 1 190 ? -15.703 -16.011 5.871 1.00 84.25 190 GLU A CA 1
ATOM 1543 C C . GLU A 1 190 ? -15.940 -14.993 6.999 1.00 84.25 190 GLU A C 1
ATOM 1545 O O . GLU A 1 190 ? -16.314 -13.844 6.734 1.00 84.25 190 GLU A O 1
ATOM 1550 N N . ARG A 1 191 ? -15.641 -15.361 8.256 1.00 88.81 191 ARG A N 1
ATOM 1551 C CA . ARG A 1 191 ? -15.656 -14.431 9.399 1.00 88.81 191 ARG A CA 1
ATOM 1552 C C . ARG A 1 191 ? -14.747 -13.233 9.139 1.00 88.81 191 ARG A C 1
ATOM 1554 O O . ARG A 1 191 ? -15.173 -12.091 9.320 1.00 88.81 191 ARG A O 1
ATOM 1561 N N . LEU A 1 192 ? -13.511 -13.489 8.710 1.00 83.75 192 LEU A N 1
ATOM 1562 C CA . LEU A 1 192 ? -12.536 -12.444 8.430 1.00 83.75 192 LEU A CA 1
ATOM 1563 C C . LEU A 1 192 ? -13.018 -11.557 7.273 1.00 83.75 192 LEU A C 1
ATOM 1565 O O . LEU A 1 192 ? -13.064 -10.339 7.421 1.00 83.75 192 LEU A O 1
ATOM 1569 N N . GLU A 1 193 ? -13.462 -12.129 6.150 1.00 82.81 193 GLU A N 1
ATOM 1570 C CA . GLU A 1 193 ? -14.017 -11.357 5.028 1.00 82.81 193 GLU A CA 1
ATOM 1571 C C . GLU A 1 193 ? -15.195 -10.471 5.443 1.00 82.81 193 GLU A C 1
ATOM 1573 O O . GLU A 1 193 ? -15.273 -9.314 5.020 1.00 82.81 193 GLU A O 1
ATOM 1578 N N . THR A 1 194 ? -16.066 -10.973 6.316 1.00 85.50 194 THR A N 1
ATOM 1579 C CA . THR A 1 194 ? -17.185 -10.208 6.877 1.00 85.50 194 THR A CA 1
ATOM 1580 C C . THR A 1 194 ? -16.691 -9.030 7.721 1.00 85.50 194 THR A C 1
ATOM 1582 O O . THR A 1 194 ? -17.158 -7.903 7.544 1.00 85.50 194 THR A O 1
ATOM 1585 N N . GLU A 1 195 ? -15.704 -9.248 8.596 1.00 85.06 195 GLU A N 1
ATOM 1586 C CA . GLU A 1 195 ? -15.081 -8.195 9.412 1.00 85.06 195 GLU A CA 1
ATOM 1587 C C . GLU A 1 195 ? -14.439 -7.101 8.540 1.00 85.06 195 GLU A C 1
ATOM 1589 O O . GLU A 1 195 ? -14.619 -5.897 8.776 1.00 85.06 195 GLU A O 1
ATOM 1594 N N . PHE A 1 196 ? -13.750 -7.517 7.477 1.00 84.62 196 PHE A N 1
ATOM 1595 C CA . PHE A 1 196 ? -13.202 -6.623 6.467 1.00 84.62 196 PHE A CA 1
ATOM 1596 C C . PHE A 1 196 ? -14.298 -5.797 5.799 1.00 84.62 196 PHE A C 1
ATOM 1598 O O . PHE A 1 196 ? -14.193 -4.573 5.769 1.00 84.62 196 PHE A O 1
ATOM 1605 N N . ASN A 1 197 ? -15.352 -6.431 5.285 1.00 83.06 197 ASN A N 1
ATOM 1606 C CA . ASN A 1 197 ? -16.422 -5.736 4.572 1.00 83.06 197 ASN A CA 1
ATOM 1607 C C . ASN A 1 197 ? -17.124 -4.713 5.479 1.00 83.06 197 ASN A C 1
ATOM 1609 O O . ASN A 1 197 ? -17.272 -3.561 5.084 1.00 83.06 197 ASN A O 1
ATOM 1613 N N . HIS A 1 198 ? -17.418 -5.058 6.737 1.00 86.56 198 HIS A N 1
ATOM 1614 C CA . HIS A 1 198 ? -17.974 -4.108 7.709 1.00 86.56 198 HIS A CA 1
ATOM 1615 C C . HIS A 1 198 ? -17.077 -2.888 7.949 1.00 86.56 198 HIS A C 1
ATOM 1617 O O . HIS A 1 198 ? -17.564 -1.760 8.094 1.00 86.56 198 HIS A O 1
ATOM 1623 N N . THR A 1 199 ? -15.763 -3.104 8.003 1.00 85.50 199 THR A N 1
ATOM 1624 C CA . THR A 1 199 ? -14.790 -2.019 8.140 1.00 85.50 199 THR A CA 1
ATOM 1625 C C . THR A 1 199 ? -14.792 -1.140 6.892 1.00 85.50 199 THR A C 1
ATOM 1627 O O . THR A 1 199 ? -14.857 0.085 6.999 1.00 85.50 199 THR A O 1
ATOM 1630 N N . LEU A 1 200 ? -14.752 -1.741 5.702 1.00 82.94 200 LEU A N 1
ATOM 1631 C CA . LEU A 1 200 ? -14.714 -1.014 4.434 1.00 82.94 200 LEU A CA 1
ATOM 1632 C C . LEU A 1 200 ? -16.001 -0.209 4.209 1.00 82.94 200 LEU A C 1
ATOM 1634 O O . LEU A 1 200 ? -15.902 0.973 3.891 1.00 82.94 200 LEU A O 1
ATOM 1638 N N . ASP A 1 201 ? -17.172 -0.773 4.507 1.00 84.94 201 ASP A N 1
ATOM 1639 C CA . ASP A 1 201 ? -18.466 -0.081 4.448 1.00 84.94 201 ASP A CA 1
ATOM 1640 C C . ASP A 1 201 ? -18.499 1.156 5.354 1.00 84.94 201 ASP A C 1
ATOM 1642 O O . ASP A 1 201 ? -19.060 2.205 5.018 1.00 84.94 201 ASP A O 1
ATOM 1646 N N . PHE A 1 202 ? -17.901 1.058 6.544 1.00 85.06 202 PHE A N 1
ATOM 1647 C CA . PHE A 1 202 ? -17.766 2.203 7.437 1.00 85.06 202 PHE A CA 1
ATOM 1648 C C . PHE A 1 202 ? -16.820 3.265 6.866 1.00 85.06 202 PHE A C 1
ATOM 1650 O O . PHE A 1 202 ? -17.098 4.464 6.975 1.00 85.06 202 PHE A O 1
ATOM 1657 N N . LEU A 1 203 ? -15.710 2.851 6.255 1.00 80.69 203 LEU A N 1
ATOM 1658 C CA . LEU A 1 203 ? -14.747 3.763 5.643 1.00 80.69 203 LEU A CA 1
ATOM 1659 C C . LEU A 1 203 ? -15.321 4.463 4.408 1.00 80.69 203 LEU A C 1
ATOM 1661 O O . LEU A 1 203 ? -15.105 5.664 4.260 1.00 80.69 203 LEU A O 1
ATOM 1665 N N . GLU A 1 204 ? -16.111 3.773 3.588 1.00 80.81 204 GLU A N 1
ATOM 1666 C CA . GLU A 1 204 ? -16.845 4.349 2.453 1.00 80.81 204 GLU A CA 1
ATOM 1667 C C . GLU A 1 204 ? -17.789 5.469 2.888 1.00 80.81 204 GLU A C 1
ATOM 1669 O O . GLU A 1 204 ? -17.840 6.534 2.275 1.00 80.81 204 GLU A O 1
ATOM 1674 N N . LYS A 1 205 ? -18.492 5.269 4.006 1.00 79.62 205 LYS A N 1
ATOM 1675 C CA . LYS A 1 205 ? -19.407 6.274 4.564 1.00 79.62 205 LYS A CA 1
ATOM 1676 C C . LYS A 1 205 ? -18.682 7.480 5.164 1.00 79.62 205 LYS A C 1
ATOM 1678 O O . LYS A 1 205 ? -19.289 8.538 5.317 1.00 79.62 205 LYS A O 1
ATOM 1683 N N . THR A 1 206 ? -17.410 7.335 5.540 1.00 70.94 206 THR A N 1
ATOM 1684 C CA . THR A 1 206 ? -16.682 8.338 6.337 1.00 70.94 206 THR A CA 1
ATOM 1685 C C . THR A 1 206 ? -15.508 9.009 5.617 1.00 70.94 206 THR A C 1
ATOM 1687 O O . THR A 1 206 ? -15.070 10.071 6.066 1.00 70.94 206 THR A O 1
ATOM 1690 N N . ARG A 1 207 ? -15.002 8.472 4.497 1.00 64.81 207 ARG A N 1
ATOM 1691 C CA . ARG A 1 207 ? -13.885 9.044 3.719 1.00 64.81 207 ARG A CA 1
ATOM 1692 C C . ARG A 1 207 ? -14.272 9.276 2.253 1.00 64.81 207 ARG A C 1
ATOM 1694 O O . ARG A 1 207 ? -14.854 8.413 1.617 1.00 64.81 207 ARG A O 1
ATOM 1701 N N . ARG A 1 208 ? -13.889 10.439 1.703 1.00 50.47 208 ARG A N 1
ATOM 1702 C CA . ARG A 1 208 ? -14.167 10.829 0.303 1.00 50.47 208 ARG A CA 1
ATOM 1703 C C . ARG A 1 208 ? -13.090 10.417 -0.716 1.00 50.47 208 ARG A C 1
ATOM 1705 O O . ARG A 1 208 ? -13.405 10.375 -1.895 1.00 50.47 208 ARG A O 1
ATOM 1712 N N . ASP A 1 209 ? -11.861 10.101 -0.285 1.00 47.75 209 ASP A N 1
ATOM 1713 C CA . ASP A 1 209 ? -10.682 10.164 -1.177 1.00 47.75 209 ASP A CA 1
ATOM 1714 C C . ASP A 1 209 ? -9.677 8.989 -1.084 1.00 47.75 209 ASP A C 1
ATOM 1716 O O . ASP A 1 209 ? -8.520 9.139 -1.476 1.00 47.75 209 ASP A O 1
ATOM 1720 N N . ILE A 1 210 ? -10.056 7.798 -0.596 1.00 53.12 210 ILE A N 1
ATOM 1721 C CA . ILE A 1 210 ? -9.139 6.635 -0.613 1.00 53.12 210 ILE A CA 1
ATOM 1722 C C . ILE A 1 210 ? -9.729 5.476 -1.402 1.00 53.12 210 ILE A C 1
ATOM 1724 O O . ILE A 1 210 ? -10.881 5.098 -1.222 1.00 53.12 210 ILE A O 1
ATOM 1728 N N . THR A 1 211 ? -8.899 4.865 -2.249 1.00 60.38 211 THR A N 1
ATOM 1729 C CA . THR A 1 211 ? -9.222 3.604 -2.916 1.00 60.38 211 THR A CA 1
ATOM 1730 C C . THR A 1 211 ? -9.320 2.496 -1.859 1.00 60.38 211 THR A C 1
ATOM 1732 O O . THR A 1 211 ? -8.302 1.936 -1.458 1.00 60.38 211 THR A O 1
ATOM 1735 N N . ILE A 1 212 ? -10.535 2.183 -1.404 1.00 65.50 212 ILE A N 1
ATOM 1736 C CA . ILE A 1 212 ? -10.874 1.141 -0.409 1.00 65.50 212 ILE A CA 1
ATOM 1737 C C . ILE A 1 212 ? -10.134 -0.181 -0.669 1.00 65.50 212 ILE A C 1
ATOM 1739 O O . ILE A 1 212 ? -9.595 -0.794 0.252 1.00 65.50 212 ILE A O 1
ATOM 1743 N N . ARG A 1 213 ? -9.974 -0.553 -1.946 1.00 63.47 213 ARG A N 1
ATOM 1744 C CA . ARG A 1 213 ? -9.189 -1.718 -2.385 1.00 63.47 213 ARG A CA 1
ATOM 1745 C C . ARG A 1 213 ? -7.750 -1.731 -1.848 1.00 63.47 213 ARG A C 1
ATOM 1747 O O . ARG A 1 213 ? -7.273 -2.774 -1.417 1.00 63.47 213 ARG A O 1
ATOM 1754 N N . LYS A 1 214 ? -7.065 -0.581 -1.831 1.00 73.38 214 LYS A N 1
ATOM 1755 C CA . LYS A 1 214 ? -5.693 -0.479 -1.306 1.00 73.38 214 LYS A CA 1
ATOM 1756 C C . LYS A 1 214 ? -5.652 -0.690 0.206 1.00 73.38 214 LYS A C 1
ATOM 1758 O O . LYS A 1 214 ? -4.701 -1.288 0.684 1.00 73.38 214 LYS A O 1
ATOM 1763 N N . ILE A 1 215 ? -6.665 -0.233 0.944 1.00 79.56 215 ILE A N 1
ATOM 1764 C CA . ILE A 1 215 ? -6.738 -0.412 2.402 1.00 79.56 215 ILE A CA 1
ATOM 1765 C C . ILE A 1 215 ? -6.863 -1.900 2.750 1.00 79.56 215 ILE A C 1
ATOM 1767 O O . ILE A 1 215 ? -6.106 -2.391 3.584 1.00 79.56 215 ILE A O 1
ATOM 1771 N N . LYS A 1 216 ? -7.741 -2.630 2.049 1.00 80.50 216 LYS A N 1
ATOM 1772 C CA . LYS A 1 216 ? -7.905 -4.083 2.225 1.00 80.50 216 LYS A CA 1
ATOM 1773 C C . LYS A 1 216 ? -6.573 -4.830 2.052 1.00 80.50 216 LYS A C 1
ATOM 1775 O O . LYS A 1 216 ? -6.220 -5.662 2.880 1.00 80.50 216 LYS A O 1
ATOM 1780 N N . GLU A 1 217 ? -5.796 -4.489 1.021 1.00 79.69 217 GLU A N 1
ATOM 1781 C CA . GLU A 1 217 ? -4.467 -5.079 0.796 1.00 79.69 217 GLU A CA 1
ATOM 1782 C C . GLU A 1 217 ? -3.460 -4.780 1.917 1.00 79.69 217 GLU A C 1
ATOM 1784 O O . GLU A 1 217 ? -2.630 -5.634 2.225 1.00 79.69 217 GLU A O 1
ATOM 1789 N N . LEU A 1 218 ? -3.495 -3.582 2.512 1.00 85.75 218 LEU A N 1
ATOM 1790 C CA . LEU A 1 218 ? -2.586 -3.210 3.603 1.00 85.75 218 LEU A CA 1
ATOM 1791 C C . LEU A 1 218 ? -2.886 -4.020 4.867 1.00 85.75 218 LEU A C 1
ATOM 1793 O O . LEU A 1 218 ? -1.966 -4.569 5.467 1.00 85.75 218 LEU A O 1
ATOM 1797 N N . TYR A 1 219 ? -4.162 -4.160 5.221 1.00 86.94 219 TYR A N 1
ATOM 1798 C CA . TYR A 1 219 ? -4.589 -4.967 6.364 1.00 86.94 219 TYR A CA 1
ATOM 1799 C C . TYR A 1 219 ? -4.223 -6.446 6.207 1.00 86.94 219 TYR A C 1
ATOM 1801 O O . TYR A 1 219 ? -3.685 -7.030 7.140 1.00 86.94 219 TYR A O 1
ATOM 1809 N N . TYR A 1 220 ? -4.414 -7.048 5.025 1.00 81.88 220 TYR A N 1
ATOM 1810 C CA . TYR A 1 220 ? -3.980 -8.435 4.806 1.00 81.88 220 TYR A CA 1
ATOM 1811 C C . TYR A 1 220 ? -2.473 -8.629 4.982 1.00 81.88 220 TYR A C 1
ATOM 1813 O O . TYR A 1 220 ? -2.052 -9.674 5.469 1.00 81.88 220 TYR A O 1
ATOM 1821 N N . ARG A 1 221 ? -1.653 -7.645 4.594 1.00 82.31 221 ARG A N 1
ATOM 1822 C CA . ARG A 1 221 ? -0.199 -7.723 4.801 1.00 82.31 221 ARG A CA 1
ATOM 1823 C C . ARG A 1 221 ? 0.172 -7.643 6.276 1.00 82.31 221 ARG A C 1
ATOM 1825 O O . ARG A 1 221 ? 1.055 -8.382 6.690 1.00 82.31 221 ARG A O 1
ATOM 1832 N N . LEU A 1 222 ? -0.503 -6.783 7.038 1.00 87.56 222 LEU A N 1
ATOM 1833 C CA . LEU A 1 222 ? -0.307 -6.656 8.483 1.00 87.56 222 LEU A CA 1
ATOM 1834 C C . LEU A 1 222 ? -0.696 -7.952 9.208 1.00 87.56 222 LEU A C 1
ATOM 1836 O O . LEU A 1 222 ? 0.134 -8.517 9.912 1.00 87.56 222 LEU A O 1
ATOM 1840 N N . LEU A 1 223 ? -1.899 -8.479 8.949 1.00 85.62 223 LEU A N 1
ATOM 1841 C CA . LEU A 1 223 ? -2.365 -9.750 9.526 1.00 85.62 223 LEU A CA 1
ATOM 1842 C C . LEU A 1 223 ? -1.480 -10.925 9.125 1.00 85.62 223 LEU A C 1
ATOM 1844 O O . LEU A 1 223 ? -1.155 -11.786 9.934 1.00 85.62 223 LEU A O 1
ATOM 1848 N N . GLY A 1 224 ? -1.081 -10.976 7.857 1.00 81.75 224 GLY A N 1
ATOM 1849 C CA . GLY A 1 224 ? -0.202 -12.034 7.402 1.00 81.75 224 GLY A CA 1
ATOM 1850 C C . GLY A 1 224 ? 1.182 -11.940 8.048 1.00 81.75 224 GLY A C 1
ATOM 1851 O O . GLY A 1 224 ? 1.801 -12.974 8.288 1.00 81.75 224 GLY A O 1
ATOM 1852 N N . TRP A 1 225 ? 1.700 -10.733 8.309 1.00 83.06 225 TRP A N 1
ATOM 1853 C CA . TRP A 1 225 ? 2.981 -10.580 9.001 1.00 83.06 225 TRP A CA 1
ATOM 1854 C C . TRP A 1 225 ? 2.858 -11.011 10.457 1.00 83.06 225 TRP A C 1
ATOM 1856 O O . TRP A 1 225 ? 3.682 -11.803 10.898 1.00 83.06 225 TRP A O 1
ATOM 1866 N N . GLU A 1 226 ? 1.780 -10.622 11.143 1.00 83.88 226 GLU A N 1
ATOM 1867 C CA . GLU A 1 226 ? 1.452 -11.117 12.485 1.00 83.88 226 GLU A CA 1
ATOM 1868 C C . GLU A 1 226 ? 1.433 -12.652 12.534 1.00 83.88 226 GLU A C 1
ATOM 1870 O O . GLU A 1 226 ? 2.114 -13.265 13.354 1.00 83.88 226 GLU A O 1
ATOM 1875 N N . TYR A 1 227 ? 0.741 -13.277 11.579 1.00 81.88 227 TYR A N 1
ATOM 1876 C CA . TYR A 1 227 ? 0.691 -14.729 11.441 1.00 81.88 227 TYR A CA 1
ATOM 1877 C C . TYR A 1 227 ? 2.079 -15.356 11.237 1.00 81.88 227 TYR A C 1
ATOM 1879 O O . TYR A 1 227 ? 2.382 -16.407 11.795 1.00 81.88 227 TYR A O 1
ATOM 1887 N N . LEU A 1 228 ? 2.948 -14.732 10.440 1.00 76.19 228 LEU A N 1
ATOM 1888 C CA . LEU A 1 228 ? 4.282 -15.266 10.159 1.00 76.19 228 LEU A CA 1
ATOM 1889 C C . LEU A 1 228 ? 5.307 -15.042 11.271 1.00 76.19 228 LEU A C 1
ATOM 1891 O O . LEU A 1 228 ? 6.345 -15.696 11.221 1.00 76.19 228 LEU A O 1
ATOM 1895 N N . GLN A 1 229 ? 5.068 -14.113 12.195 1.00 79.81 229 GLN A N 1
ATOM 1896 C CA . GLN A 1 229 ? 5.952 -13.873 13.339 1.00 79.81 229 GLN A CA 1
ATOM 1897 C C . GLN A 1 229 ? 5.590 -14.738 14.545 1.00 79.81 229 GLN A C 1
ATOM 1899 O O . GLN A 1 229 ? 6.439 -15.006 15.387 1.00 79.81 229 GLN A O 1
ATOM 1904 N N . ASN A 1 230 ? 4.341 -15.196 14.627 1.00 80.19 230 ASN A N 1
ATOM 1905 C CA . ASN A 1 230 ? 3.891 -16.047 15.714 1.00 80.19 230 ASN A CA 1
ATOM 1906 C C . ASN A 1 230 ? 3.446 -17.407 15.174 1.00 80.19 230 ASN A C 1
ATOM 1908 O O . ASN A 1 230 ? 2.335 -17.567 14.665 1.00 80.19 230 ASN A O 1
ATOM 1912 N N . ASP A 1 231 ? 4.328 -18.396 15.313 1.00 74.25 231 ASP A N 1
ATOM 1913 C CA . ASP A 1 231 ? 4.092 -19.759 14.833 1.00 74.25 231 ASP A CA 1
ATOM 1914 C C . ASP A 1 231 ? 2.952 -20.484 15.551 1.00 74.25 231 ASP A C 1
ATOM 1916 O O . ASP A 1 231 ? 2.442 -21.471 15.032 1.00 74.25 231 ASP A O 1
ATOM 1920 N N . ARG A 1 232 ? 2.486 -19.953 16.686 1.00 79.88 232 ARG A N 1
ATOM 1921 C CA . ARG A 1 232 ? 1.352 -20.501 17.439 1.00 79.88 232 ARG A CA 1
ATOM 1922 C C . ARG A 1 232 ? 0.005 -19.909 17.028 1.00 79.88 232 ARG A C 1
ATOM 1924 O O . ARG A 1 232 ? -1.021 -20.442 17.438 1.00 79.88 232 ARG A O 1
ATOM 1931 N N . LEU A 1 233 ? -0.019 -18.821 16.250 1.00 82.38 233 LEU A N 1
ATOM 1932 C CA . LEU A 1 233 ? -1.278 -18.245 15.774 1.00 82.38 233 LEU A CA 1
ATOM 1933 C C . LEU A 1 233 ? -1.887 -19.127 14.687 1.00 82.38 233 LEU A C 1
ATOM 1935 O O . LEU A 1 233 ? -1.240 -19.437 13.682 1.00 82.38 233 LEU A O 1
ATOM 1939 N N . THR A 1 234 ? -3.162 -19.450 14.861 1.00 85.50 234 THR A N 1
ATOM 1940 C CA . THR A 1 234 ? -4.019 -20.083 13.855 1.00 85.50 234 THR A CA 1
ATOM 1941 C C . THR A 1 234 ? -4.942 -19.058 13.201 1.00 85.50 234 THR A C 1
ATOM 1943 O O . THR A 1 234 ? -5.053 -17.925 13.664 1.00 85.50 234 THR A O 1
ATOM 1946 N N . ILE A 1 235 ? -5.630 -19.433 12.114 1.00 81.81 235 ILE A N 1
ATOM 1947 C CA . ILE A 1 235 ? -6.585 -18.533 11.436 1.00 81.81 235 ILE A CA 1
ATOM 1948 C C . ILE A 1 235 ? -7.701 -18.033 12.372 1.00 81.81 235 ILE A C 1
ATOM 1950 O O . ILE A 1 235 ? -8.226 -16.940 12.179 1.00 81.81 235 ILE A O 1
ATOM 1954 N N . GLU A 1 236 ? -8.044 -18.814 13.398 1.00 84.88 236 GLU A N 1
ATOM 1955 C CA . GLU A 1 236 ? -9.040 -18.452 14.411 1.00 84.88 236 GLU A CA 1
ATOM 1956 C C . GLU A 1 236 ? -8.611 -17.234 15.232 1.00 84.88 236 GLU A C 1
ATOM 1958 O O . GLU A 1 236 ? -9.448 -16.411 15.599 1.00 84.88 236 GLU A O 1
ATOM 1963 N N . ASP A 1 237 ? -7.307 -17.095 15.463 1.00 85.06 237 ASP A N 1
ATOM 1964 C CA . ASP A 1 237 ? -6.724 -16.037 16.284 1.00 85.06 237 ASP A CA 1
ATOM 1965 C C . ASP A 1 237 ? -6.508 -14.740 15.480 1.00 85.06 237 ASP A C 1
ATOM 1967 O O . ASP A 1 237 ? -6.416 -13.647 16.042 1.00 85.06 237 ASP A O 1
ATOM 1971 N N . ILE A 1 238 ? -6.469 -14.837 14.145 1.00 84.38 238 ILE A N 1
ATOM 1972 C CA . ILE A 1 238 ? -6.327 -13.686 13.250 1.00 84.38 238 ILE A CA 1
ATOM 1973 C C . ILE A 1 238 ? -7.641 -12.899 13.227 1.00 84.38 238 ILE A C 1
ATOM 1975 O O . ILE A 1 238 ? -8.702 -13.412 12.868 1.00 84.38 238 ILE A O 1
ATOM 1979 N N . SER A 1 239 ? -7.586 -11.611 13.542 1.00 86.00 239 SER A N 1
ATOM 1980 C CA . SER A 1 239 ? -8.725 -10.702 13.384 1.00 86.00 239 SER A CA 1
ATOM 1981 C C . SER A 1 239 ? -8.233 -9.295 13.103 1.00 86.00 239 SER A C 1
ATOM 1983 O O . SER A 1 239 ? -7.132 -8.936 13.493 1.00 86.00 239 SER A O 1
ATOM 1985 N N . LEU A 1 240 ? -9.034 -8.443 12.468 1.00 83.75 240 LEU A N 1
ATOM 1986 C CA . LEU A 1 240 ? -8.631 -7.036 12.328 1.00 83.75 240 LEU A CA 1
ATOM 1987 C C . LEU A 1 240 ? -8.488 -6.343 13.694 1.00 83.75 240 LEU A C 1
ATOM 1989 O O . LEU A 1 240 ? -7.708 -5.399 13.830 1.00 83.75 240 LEU A O 1
ATOM 1993 N N . ASN A 1 241 ? -9.191 -6.853 14.706 1.00 82.88 241 ASN A N 1
ATOM 1994 C CA . ASN A 1 241 ? -9.055 -6.420 16.086 1.00 82.88 241 ASN A CA 1
ATOM 1995 C C . ASN A 1 241 ? -7.726 -6.839 16.735 1.00 82.88 241 ASN A C 1
ATOM 1997 O O . ASN A 1 241 ? -7.288 -6.154 17.650 1.00 82.88 241 ASN A O 1
ATOM 2001 N N . SER A 1 242 ? -7.049 -7.902 16.276 1.00 82.38 242 SER A N 1
ATOM 2002 C CA . SER A 1 242 ? -5.726 -8.235 16.824 1.00 82.38 242 SER A CA 1
ATOM 2003 C C . SER A 1 242 ? -4.773 -7.071 16.596 1.00 82.38 242 SER A C 1
ATOM 2005 O O . SER A 1 242 ? -4.037 -6.703 17.502 1.00 82.38 242 SER A O 1
ATOM 2007 N N . ILE A 1 243 ? -4.836 -6.412 15.432 1.00 84.38 243 ILE A N 1
ATOM 2008 C CA . ILE A 1 243 ? -3.950 -5.301 15.046 1.00 84.38 243 ILE A CA 1
ATOM 2009 C C . ILE A 1 243 ? -4.123 -4.055 15.928 1.00 84.38 243 ILE A C 1
ATOM 2011 O O . ILE A 1 243 ? -3.165 -3.301 16.100 1.00 84.38 243 ILE A O 1
ATOM 2015 N N . ILE A 1 244 ? -5.303 -3.834 16.508 1.00 88.31 244 ILE A N 1
ATOM 2016 C CA . ILE A 1 244 ? -5.632 -2.604 17.233 1.00 88.31 244 ILE A CA 1
ATOM 2017 C C . ILE A 1 244 ? -5.787 -2.902 18.730 1.00 88.31 244 ILE A C 1
ATOM 2019 O O . ILE A 1 244 ? -6.695 -3.641 19.101 1.00 88.31 244 ILE A O 1
ATOM 2023 N N . PRO A 1 245 ? -5.002 -2.274 19.623 1.00 86.69 245 PRO A N 1
ATOM 2024 C CA . PRO A 1 245 ? -5.215 -2.431 21.050 1.00 86.69 245 PRO A CA 1
ATOM 2025 C C . PRO A 1 245 ? -6.481 -1.655 21.421 1.00 86.69 245 PRO A C 1
ATOM 2027 O O . PRO A 1 245 ? -6.510 -0.426 21.314 1.00 86.69 245 PRO A O 1
ATOM 2030 N N . ILE A 1 246 ? -7.557 -2.351 21.803 1.00 88.62 246 ILE A N 1
ATOM 2031 C CA . ILE A 1 246 ? -8.788 -1.719 22.302 1.00 88.62 246 ILE A CA 1
ATOM 2032 C C . ILE A 1 246 ? -8.753 -1.667 23.828 1.00 88.62 246 ILE A C 1
ATOM 2034 O O . ILE A 1 246 ? -8.896 -2.694 24.488 1.00 88.62 246 ILE A O 1
ATOM 2038 N N . VAL A 1 247 ? -8.661 -0.457 24.381 1.00 88.31 247 VAL A N 1
ATOM 2039 C CA . VAL A 1 247 ? -8.766 -0.201 25.823 1.00 88.31 247 VAL A CA 1
ATOM 2040 C C . VAL A 1 247 ? -9.810 0.895 26.059 1.00 88.31 247 VAL A C 1
ATOM 2042 O O . VAL A 1 247 ? -9.648 2.035 25.624 1.00 88.31 247 VAL A O 1
ATOM 2045 N N . ASP A 1 248 ? -10.931 0.561 26.714 1.00 88.50 248 ASP A N 1
ATOM 2046 C CA . ASP A 1 248 ? -11.940 1.560 27.109 1.00 88.50 248 ASP A CA 1
ATOM 2047 C C . ASP A 1 248 ? -11.529 2.205 28.436 1.00 88.50 248 ASP A C 1
ATOM 2049 O O . ASP A 1 248 ? -11.800 1.668 29.516 1.00 88.50 248 ASP A O 1
ATOM 2053 N N . THR A 1 249 ? -10.909 3.381 28.343 1.00 85.69 249 THR A N 1
ATOM 2054 C CA . THR A 1 249 ? -10.437 4.177 29.487 1.00 85.69 249 THR A CA 1
ATOM 2055 C C . THR A 1 249 ? -11.568 4.776 30.325 1.00 85.69 249 THR A C 1
ATOM 2057 O O . THR A 1 249 ? -11.331 5.304 31.409 1.00 85.69 249 THR A O 1
ATOM 2060 N N . ARG A 1 250 ? -12.830 4.681 29.884 1.00 83.38 250 ARG A N 1
ATOM 2061 C CA . ARG A 1 250 ? -13.965 5.225 30.637 1.00 83.38 250 ARG A CA 1
ATOM 2062 C C . ARG A 1 250 ? -14.295 4.327 31.825 1.00 83.38 250 ARG A C 1
ATOM 2064 O O . ARG A 1 250 ? -14.414 3.101 31.710 1.00 83.38 250 ARG A O 1
ATOM 2071 N N . VAL A 1 251 ? -14.554 4.957 32.965 1.00 83.81 251 VAL A N 1
ATOM 2072 C CA . VAL A 1 251 ? -15.018 4.284 34.179 1.00 83.81 251 VAL A CA 1
ATOM 2073 C C . VAL A 1 251 ? -16.457 4.716 34.462 1.00 83.81 251 VAL A C 1
ATOM 2075 O O . VAL A 1 251 ? -16.744 5.895 34.656 1.00 83.81 251 VAL A O 1
ATOM 2078 N N . ARG A 1 252 ? -17.400 3.762 34.404 1.00 77.81 252 ARG A N 1
ATOM 2079 C CA . ARG A 1 252 ? -18.850 4.040 34.505 1.00 77.81 252 ARG A CA 1
ATOM 2080 C C . ARG A 1 252 ? -19.435 3.836 35.905 1.00 77.81 252 ARG A C 1
ATOM 2082 O O . ARG A 1 252 ? -20.507 4.365 36.172 1.00 77.81 252 ARG A O 1
ATOM 2089 N N . LYS A 1 253 ? -18.786 3.045 36.764 1.00 77.31 253 LYS A N 1
ATOM 2090 C CA . LYS A 1 253 ? -19.285 2.684 38.099 1.00 77.31 253 LYS A CA 1
ATOM 2091 C C . LYS A 1 253 ? -18.150 2.771 39.121 1.00 77.31 253 LYS A C 1
ATOM 2093 O O . LYS A 1 253 ? -17.263 1.923 39.093 1.00 77.31 253 LYS A O 1
ATOM 2098 N N . CYS A 1 254 ? -18.219 3.770 39.997 1.00 82.62 254 CYS A N 1
ATOM 2099 C CA . CYS A 1 254 ? -17.352 3.954 41.164 1.00 82.62 254 CYS A CA 1
ATOM 2100 C C . CYS A 1 254 ? -18.200 4.445 42.334 1.00 82.62 254 CYS A C 1
ATOM 2102 O O . CYS A 1 254 ? -19.189 5.148 42.111 1.00 82.62 254 CYS A O 1
ATOM 2104 N N . GLN A 1 255 ? -17.821 4.068 43.551 1.00 79.88 255 GLN A N 1
ATOM 2105 C CA . GLN A 1 255 ? -18.500 4.490 44.775 1.00 79.88 255 GLN A CA 1
ATOM 2106 C C . GLN A 1 255 ? -18.037 5.882 45.216 1.00 79.88 255 GLN A C 1
ATOM 2108 O O . GLN A 1 255 ? -18.843 6.643 45.746 1.00 79.88 255 GLN A O 1
ATOM 2113 N N . THR A 1 256 ? -16.779 6.244 44.935 1.00 88.06 256 THR A N 1
ATOM 2114 C CA . THR A 1 256 ? -16.210 7.559 45.267 1.00 88.06 256 THR A CA 1
ATOM 2115 C C . THR A 1 256 ? -15.493 8.216 44.076 1.00 88.06 256 THR A C 1
ATOM 2117 O O . THR A 1 256 ? -15.095 7.528 43.126 1.00 88.06 256 THR A O 1
ATOM 2120 N N . PRO A 1 257 ? -15.325 9.554 44.083 1.00 83.69 257 PRO A N 1
ATOM 2121 C CA . PRO A 1 257 ? -14.495 10.261 43.107 1.00 83.69 257 PRO A CA 1
ATOM 2122 C C . PRO A 1 257 ? -13.037 9.785 43.094 1.00 83.69 257 PRO A C 1
ATOM 2124 O O . PRO A 1 257 ? -12.460 9.637 42.020 1.00 83.69 257 PRO A O 1
ATOM 2127 N N . GLU A 1 258 ? -12.449 9.497 44.254 1.00 86.19 258 GLU A N 1
ATOM 2128 C CA . GLU A 1 258 ? -11.059 9.047 44.391 1.00 86.19 258 GLU A CA 1
ATOM 2129 C C . GLU A 1 258 ? -10.847 7.685 43.720 1.00 86.19 258 GLU A C 1
ATOM 2131 O O . GLU A 1 258 ? -9.918 7.515 42.933 1.00 86.19 258 GLU A O 1
ATOM 2136 N N . GLU A 1 259 ? -11.761 6.737 43.949 1.00 87.69 259 GLU A N 1
ATOM 2137 C CA . GLU A 1 259 ? -11.739 5.420 43.304 1.00 87.69 259 GLU A CA 1
ATOM 2138 C C . GLU A 1 259 ? -11.834 5.546 41.776 1.00 87.69 259 GLU A C 1
ATOM 2140 O O . GLU A 1 259 ? -11.212 4.788 41.029 1.00 87.69 259 GLU A O 1
ATOM 2145 N N . ARG A 1 260 ? -12.605 6.526 41.295 1.00 86.25 260 ARG A N 1
ATOM 2146 C CA . ARG A 1 260 ? -12.720 6.809 39.867 1.00 86.25 260 ARG A CA 1
ATOM 2147 C C . ARG A 1 260 ? -11.412 7.324 39.280 1.00 86.25 260 ARG A C 1
ATOM 2149 O O . ARG A 1 260 ? -11.037 6.857 38.210 1.00 86.25 260 ARG A O 1
ATOM 2156 N N . TYR A 1 261 ? -10.733 8.252 39.953 1.00 85.81 261 TYR A N 1
ATOM 2157 C CA . TYR A 1 261 ? -9.445 8.771 39.488 1.00 85.81 261 TYR A CA 1
ATOM 2158 C C . TYR A 1 261 ? -8.379 7.677 39.410 1.00 85.81 261 TYR A C 1
ATOM 2160 O O . TYR A 1 261 ? -7.674 7.608 38.408 1.00 85.81 261 TYR A O 1
ATOM 2168 N N . ILE A 1 262 ? -8.313 6.794 40.412 1.00 87.94 262 ILE A N 1
ATOM 2169 C CA . ILE A 1 262 ? -7.370 5.667 40.425 1.00 87.94 262 ILE A CA 1
ATOM 2170 C C . ILE A 1 262 ? -7.650 4.724 39.248 1.00 87.94 262 ILE A C 1
ATOM 2172 O O . ILE A 1 262 ? -6.762 4.481 38.438 1.00 87.94 262 ILE A O 1
ATOM 2176 N N . LYS A 1 263 ? -8.902 4.280 39.070 1.00 88.62 263 LYS A N 1
ATOM 2177 C CA . LYS A 1 263 ? -9.282 3.368 37.974 1.00 88.62 263 LYS A CA 1
ATOM 2178 C C . LYS A 1 263 ? -9.141 3.984 36.580 1.00 88.62 263 LYS A C 1
ATOM 2180 O O . LYS A 1 263 ? -8.867 3.272 35.618 1.00 88.62 263 LYS A O 1
ATOM 2185 N N . GLU A 1 264 ? -9.393 5.286 36.433 1.00 86.19 264 GLU A N 1
ATOM 2186 C CA . GLU A 1 264 ? -9.134 5.994 35.172 1.00 86.19 264 GLU A CA 1
ATOM 2187 C C . GLU A 1 264 ? -7.625 6.093 34.898 1.00 86.19 264 GLU A C 1
ATOM 2189 O O . GLU A 1 264 ? -7.232 5.988 33.738 1.00 86.19 264 GLU A O 1
ATOM 2194 N N . GLY A 1 265 ? -6.798 6.254 35.939 1.00 88.12 265 GLY A N 1
ATOM 2195 C CA . GLY A 1 265 ? -5.335 6.205 35.862 1.00 88.12 265 GLY A CA 1
ATOM 2196 C C . GLY A 1 265 ? -4.821 4.840 35.410 1.00 88.12 265 GLY A C 1
ATOM 2197 O O . GLY A 1 265 ? -4.210 4.754 34.353 1.00 88.12 265 GLY A O 1
ATOM 2198 N N . GLU A 1 266 ? -5.187 3.766 36.116 1.00 91.12 266 GLU A N 1
ATOM 2199 C CA . GLU A 1 266 ? -4.779 2.387 35.789 1.00 91.12 266 GLU A CA 1
ATOM 2200 C C . GLU A 1 266 ? -5.115 2.008 34.339 1.00 91.12 266 GLU A C 1
ATOM 2202 O O . GLU A 1 266 ? -4.299 1.442 33.619 1.00 91.12 266 GLU A O 1
ATOM 2207 N N . LYS A 1 267 ? -6.315 2.372 33.871 1.00 90.94 267 LYS A N 1
ATOM 2208 C CA . LYS A 1 267 ? -6.726 2.113 32.485 1.00 90.94 267 LYS A CA 1
ATOM 2209 C C . LYS A 1 267 ? -5.982 2.954 31.454 1.00 90.94 267 LYS A C 1
ATOM 2211 O O . LYS A 1 267 ? -5.904 2.548 30.296 1.00 90.94 267 LYS A O 1
ATOM 2216 N N . ARG A 1 268 ? -5.532 4.158 31.815 1.00 88.62 268 ARG A N 1
ATOM 2217 C CA . ARG A 1 268 ? -4.693 4.978 30.931 1.00 88.62 268 ARG A CA 1
ATOM 2218 C C . ARG A 1 268 ? -3.302 4.382 30.829 1.00 88.62 268 ARG A C 1
ATOM 2220 O O . ARG A 1 268 ? -2.821 4.264 29.711 1.00 88.62 268 ARG A O 1
ATOM 2227 N N . ASP A 1 269 ? -2.730 3.950 31.946 1.00 91.50 269 ASP A N 1
ATOM 2228 C CA . ASP A 1 269 ? -1.427 3.287 31.971 1.00 91.50 269 ASP A CA 1
ATOM 2229 C C . ASP A 1 269 ? -1.473 1.989 31.143 1.00 91.50 269 ASP A C 1
ATOM 2231 O O . ASP A 1 269 ? -0.645 1.800 30.257 1.00 91.50 269 ASP A O 1
ATOM 2235 N N . GLU A 1 270 ? -2.528 1.176 31.297 1.00 93.56 270 GLU A N 1
ATOM 2236 C CA . GLU A 1 270 ? -2.770 -0.008 30.453 1.00 93.56 270 GLU A CA 1
ATOM 2237 C C . GLU A 1 270 ? -2.899 0.354 28.959 1.00 93.56 270 GLU A C 1
ATOM 2239 O O . GLU A 1 270 ? -2.409 -0.360 28.081 1.00 93.56 270 GLU A O 1
ATOM 2244 N N . ALA A 1 271 ? -3.586 1.458 28.640 1.00 92.06 271 ALA A N 1
ATOM 2245 C CA . ALA A 1 271 ? -3.740 1.915 27.262 1.00 92.06 271 ALA A CA 1
ATOM 2246 C C . ALA A 1 271 ? -2.416 2.395 26.655 1.00 92.06 271 ALA A C 1
ATOM 2248 O O . ALA A 1 271 ? -2.208 2.189 25.457 1.00 92.06 271 ALA A O 1
ATOM 2249 N N . MET A 1 272 ? -1.551 3.025 27.454 1.00 91.88 272 MET A N 1
ATOM 2250 C CA . MET A 1 272 ? -0.214 3.454 27.046 1.00 91.88 272 MET A CA 1
ATOM 2251 C C . MET A 1 272 ? 0.685 2.247 26.789 1.00 91.88 272 MET A C 1
ATOM 2253 O O . MET A 1 272 ? 1.196 2.117 25.683 1.00 91.88 272 MET A O 1
ATOM 2257 N N . GLU A 1 273 ? 0.769 1.310 27.735 1.00 94.56 273 GLU A N 1
ATOM 2258 C CA . GLU A 1 273 ? 1.590 0.098 27.610 1.00 94.56 273 GLU A CA 1
ATOM 2259 C C . GLU A 1 273 ? 1.228 -0.704 26.350 1.00 94.56 273 GLU A C 1
ATOM 2261 O O . GLU A 1 273 ? 2.070 -0.943 25.486 1.00 94.56 273 GLU A O 1
ATOM 2266 N N . LYS A 1 274 ? -0.063 -1.006 26.152 1.00 92.81 274 LYS A N 1
ATOM 2267 C CA . LYS A 1 274 ? -0.537 -1.710 24.946 1.00 92.81 274 LYS A CA 1
ATOM 2268 C C . LYS A 1 274 ? -0.340 -0.915 23.656 1.00 92.81 274 LYS A C 1
ATOM 2270 O O . LYS A 1 274 ? -0.284 -1.498 22.572 1.00 92.81 274 LYS A O 1
ATOM 2275 N N . THR A 1 275 ? -0.323 0.414 23.740 1.00 93.50 275 THR A N 1
ATOM 2276 C CA . THR A 1 275 ? -0.045 1.273 22.585 1.00 93.50 275 THR A CA 1
ATOM 2277 C C . THR A 1 275 ? 1.422 1.169 22.202 1.00 93.50 275 THR A C 1
ATOM 2279 O O . THR A 1 275 ? 1.698 0.939 21.026 1.00 93.50 275 THR A O 1
ATOM 2282 N N . ASP A 1 276 ? 2.331 1.268 23.167 1.00 93.44 276 ASP A N 1
ATOM 2283 C CA . ASP A 1 276 ? 3.775 1.197 22.945 1.00 93.44 276 ASP A CA 1
ATOM 2284 C C . ASP A 1 276 ? 4.181 -0.163 22.371 1.00 93.44 276 ASP A C 1
ATOM 2286 O O . ASP A 1 276 ? 4.786 -0.206 21.298 1.00 93.44 276 ASP A O 1
ATOM 2290 N N . GLU A 1 277 ? 3.706 -1.266 22.962 1.00 93.31 277 GLU A N 1
ATOM 2291 C CA . GLU A 1 277 ? 3.902 -2.623 22.425 1.00 93.31 277 GLU A CA 1
ATOM 2292 C C . GLU A 1 277 ? 3.474 -2.723 20.954 1.00 93.31 277 GLU A C 1
ATOM 2294 O O . GLU A 1 277 ? 4.127 -3.354 20.114 1.00 93.31 277 GLU A O 1
ATOM 2299 N N . ARG A 1 278 ? 2.345 -2.089 20.607 1.00 92.56 278 ARG A N 1
ATOM 2300 C CA . ARG A 1 278 ? 1.805 -2.174 19.251 1.00 92.56 278 ARG A CA 1
ATOM 2301 C C . ARG A 1 278 ? 2.498 -1.246 18.263 1.00 92.56 278 ARG A C 1
ATOM 2303 O O . ARG A 1 278 ? 2.509 -1.548 17.066 1.00 92.56 278 ARG A O 1
ATOM 2310 N N . LEU A 1 279 ? 3.075 -0.144 18.728 1.00 93.25 279 LEU A N 1
ATOM 2311 C CA . LEU A 1 279 ? 3.933 0.706 17.909 1.00 93.25 279 LEU A CA 1
ATOM 2312 C C . LEU A 1 279 ? 5.257 0.010 17.623 1.00 93.25 279 LEU A C 1
ATOM 2314 O O . LEU A 1 279 ? 5.631 -0.046 16.457 1.00 93.25 279 LEU A O 1
ATOM 2318 N N . GLU A 1 280 ? 5.897 -0.598 18.621 1.00 93.25 280 GLU A N 1
ATOM 2319 C CA . GLU A 1 280 ? 7.115 -1.395 18.425 1.00 93.25 280 GLU A CA 1
ATOM 2320 C C . GLU A 1 280 ? 6.887 -2.516 17.405 1.00 93.25 280 GLU A C 1
ATOM 2322 O O . GLU A 1 280 ? 7.647 -2.662 16.446 1.00 93.25 280 GLU A O 1
ATOM 2327 N N . TRP A 1 281 ? 5.767 -3.236 17.527 1.00 92.94 281 TRP A N 1
ATOM 2328 C CA . TRP A 1 281 ? 5.340 -4.231 16.541 1.00 92.94 281 TRP A CA 1
ATOM 2329 C C . TRP A 1 281 ? 5.240 -3.645 15.119 1.00 92.94 281 TRP A C 1
ATOM 2331 O O . TRP A 1 281 ? 5.670 -4.271 14.148 1.00 92.94 281 TRP A O 1
ATOM 2341 N N . LEU A 1 282 ? 4.700 -2.432 14.971 1.00 93.06 282 LEU A N 1
ATOM 2342 C CA . LEU A 1 282 ? 4.559 -1.768 13.672 1.00 93.06 282 LEU A CA 1
ATOM 2343 C C . LEU A 1 282 ? 5.904 -1.291 13.104 1.00 93.06 282 LEU A C 1
ATOM 2345 O O . LEU A 1 282 ? 6.111 -1.333 11.889 1.00 93.06 282 LEU A O 1
ATOM 2349 N N . GLU A 1 283 ? 6.818 -0.837 13.954 1.00 90.38 283 GLU A N 1
ATOM 2350 C CA . GLU A 1 283 ? 8.161 -0.431 13.540 1.00 90.38 283 GLU A CA 1
ATOM 2351 C C . GLU A 1 283 ? 8.993 -1.629 13.092 1.00 90.38 283 GLU A C 1
ATOM 2353 O O . GLU A 1 283 ? 9.602 -1.577 12.020 1.00 90.38 283 GLU A O 1
ATOM 2358 N N . GLN A 1 284 ? 8.912 -2.743 13.822 1.00 87.62 284 GLN A N 1
ATOM 2359 C CA . GLN A 1 284 ? 9.522 -4.004 13.413 1.00 87.62 284 GLN A CA 1
ATOM 2360 C C . GLN A 1 284 ? 8.947 -4.487 12.075 1.00 87.62 284 GLN A C 1
ATOM 2362 O O . GLN A 1 284 ? 9.692 -4.921 11.197 1.00 87.62 284 GLN A O 1
ATOM 2367 N N . PHE A 1 285 ? 7.635 -4.338 11.855 1.00 88.62 285 PHE A N 1
ATOM 2368 C CA . PHE A 1 285 ? 7.031 -4.608 10.549 1.00 88.62 285 PHE A CA 1
ATOM 2369 C C . PHE A 1 285 ? 7.647 -3.743 9.440 1.00 88.62 285 PHE A C 1
ATOM 2371 O O . PHE A 1 285 ? 7.912 -4.243 8.344 1.00 88.62 285 PHE A O 1
ATOM 2378 N N . PHE A 1 286 ? 7.873 -2.448 9.684 1.00 87.25 286 PHE A N 1
ATOM 2379 C CA . PHE A 1 286 ? 8.486 -1.561 8.691 1.00 87.25 286 PHE A CA 1
ATOM 2380 C C . PHE A 1 286 ? 9.912 -1.976 8.348 1.00 87.25 286 PHE A C 1
ATOM 2382 O O . PHE A 1 286 ? 10.273 -1.947 7.167 1.00 87.25 286 PHE A O 1
ATOM 2389 N N . GLU A 1 287 ? 10.694 -2.384 9.342 1.00 82.62 287 GLU A N 1
ATOM 2390 C CA . GLU A 1 287 ? 12.055 -2.872 9.149 1.00 82.62 287 GLU A CA 1
ATOM 2391 C C . GLU A 1 287 ? 12.078 -4.199 8.381 1.00 82.62 287 GLU A C 1
ATOM 2393 O O . GLU A 1 287 ? 12.653 -4.268 7.290 1.00 82.62 287 GLU A O 1
ATOM 2398 N N . ASP A 1 288 ? 11.367 -5.213 8.876 1.00 78.38 288 ASP A N 1
ATOM 2399 C CA . ASP A 1 288 ? 11.301 -6.555 8.289 1.00 78.38 288 ASP A CA 1
ATOM 2400 C C . ASP A 1 288 ? 10.789 -6.534 6.847 1.00 78.38 288 ASP A C 1
ATOM 2402 O O . ASP A 1 288 ? 11.274 -7.256 5.971 1.00 78.38 288 ASP A O 1
ATOM 2406 N N . TYR A 1 289 ? 9.771 -5.710 6.587 1.00 73.56 289 TYR A N 1
ATOM 2407 C CA . TYR A 1 289 ? 9.164 -5.592 5.266 1.00 73.56 289 TYR A CA 1
ATOM 2408 C C . TYR A 1 289 ? 9.957 -4.663 4.331 1.00 73.56 289 TYR A C 1
ATOM 2410 O O . TYR A 1 289 ? 9.628 -4.548 3.144 1.00 73.56 289 TYR A O 1
ATOM 2418 N N . GLY A 1 290 ? 11.005 -4.001 4.834 1.00 73.44 290 GLY A N 1
ATOM 2419 C CA . GLY A 1 290 ? 11.872 -3.109 4.068 1.00 73.44 290 GLY A CA 1
ATOM 2420 C C . GLY A 1 290 ? 11.153 -1.854 3.573 1.00 73.44 290 GLY A C 1
ATOM 2421 O O . GLY A 1 290 ? 11.328 -1.446 2.420 1.00 73.44 290 GLY A O 1
ATOM 2422 N N . ILE A 1 291 ? 10.299 -1.251 4.403 1.00 77.62 291 ILE A N 1
ATOM 2423 C CA . ILE A 1 291 ? 9.605 -0.007 4.066 1.00 77.62 291 ILE A CA 1
ATOM 2424 C C . ILE A 1 291 ? 10.576 1.163 4.197 1.00 77.62 291 ILE A C 1
ATOM 2426 O O . ILE A 1 291 ? 10.940 1.583 5.287 1.00 77.62 291 ILE A O 1
ATOM 2430 N N . THR A 1 292 ? 10.970 1.719 3.053 1.00 70.69 292 THR A N 1
ATOM 2431 C CA . THR A 1 292 ? 11.961 2.804 2.992 1.00 70.69 292 THR A CA 1
ATOM 2432 C C . THR A 1 292 ? 11.373 4.164 2.640 1.00 70.69 292 THR A C 1
ATOM 2434 O O . THR A 1 292 ? 12.018 5.181 2.859 1.00 70.69 292 THR A O 1
ATOM 2437 N N . SER A 1 293 ? 10.163 4.209 2.074 1.00 80.31 293 SER A N 1
ATOM 2438 C CA . SER A 1 293 ? 9.527 5.468 1.683 1.00 80.31 293 SER A CA 1
ATOM 2439 C C . SER A 1 293 ? 8.551 5.948 2.756 1.00 80.31 293 SER A C 1
ATOM 2441 O O . SER A 1 293 ? 7.602 5.216 3.070 1.00 80.31 293 SER A O 1
ATOM 2443 N N . ALA A 1 294 ? 8.688 7.208 3.176 1.00 84.25 294 ALA A N 1
ATOM 2444 C CA . ALA A 1 294 ? 7.751 7.884 4.075 1.00 84.25 294 ALA A CA 1
ATOM 2445 C C . ALA A 1 294 ? 6.290 7.717 3.627 1.00 84.25 294 ALA A C 1
ATOM 2447 O O . ALA A 1 294 ? 5.432 7.320 4.408 1.00 84.25 294 ALA A O 1
ATOM 2448 N N . GLY A 1 295 ? 6.006 7.910 2.333 1.00 84.75 295 GLY A N 1
ATOM 2449 C CA . GLY A 1 295 ? 4.647 7.775 1.798 1.00 84.75 295 GLY A CA 1
ATOM 2450 C C . GLY A 1 295 ? 4.052 6.369 1.953 1.00 84.75 295 GLY A C 1
ATOM 2451 O O . GLY A 1 295 ? 2.853 6.226 2.181 1.00 84.75 295 GLY A O 1
ATOM 2452 N N . THR A 1 296 ? 4.861 5.308 1.863 1.00 84.06 296 THR A N 1
ATOM 2453 C CA . THR A 1 296 ? 4.371 3.937 2.093 1.00 84.06 296 THR A CA 1
ATOM 2454 C C . THR A 1 296 ? 4.117 3.682 3.575 1.00 84.06 296 THR A C 1
ATOM 2456 O O . THR A 1 296 ? 3.056 3.152 3.894 1.00 84.06 296 THR A O 1
ATOM 2459 N N . ALA A 1 297 ? 5.020 4.101 4.468 1.00 88.50 297 ALA A N 1
ATOM 2460 C CA . ALA A 1 297 ? 4.817 3.996 5.915 1.00 88.50 297 ALA A CA 1
ATOM 2461 C C . ALA A 1 297 ? 3.553 4.756 6.355 1.00 88.50 297 ALA A C 1
ATOM 2463 O O . ALA A 1 297 ? 2.670 4.190 6.997 1.00 88.50 297 ALA A O 1
ATOM 2464 N N . GLN A 1 298 ? 3.390 5.996 5.883 1.00 89.94 298 GLN A N 1
ATOM 2465 C CA . GLN A 1 298 ? 2.202 6.812 6.136 1.00 89.94 298 GLN A CA 1
ATOM 2466 C C . GLN A 1 298 ? 0.914 6.147 5.651 1.00 89.94 298 GLN A C 1
ATOM 2468 O O . GLN A 1 298 ? -0.093 6.237 6.341 1.00 89.94 298 GLN A O 1
ATOM 2473 N N . ASN A 1 299 ? 0.924 5.433 4.519 1.00 88.94 299 ASN A N 1
ATOM 2474 C CA . ASN A 1 299 ? -0.260 4.698 4.065 1.00 88.94 299 ASN A CA 1
ATOM 2475 C C . ASN A 1 299 ? -0.662 3.574 5.036 1.00 88.94 299 ASN A C 1
ATOM 2477 O O . ASN A 1 299 ? -1.857 3.387 5.271 1.00 88.94 299 ASN A O 1
ATOM 2481 N N . TYR A 1 300 ? 0.301 2.837 5.605 1.00 92.00 300 TYR A N 1
ATOM 2482 C CA . TYR A 1 300 ? 0.006 1.836 6.637 1.00 92.00 300 TYR A CA 1
ATOM 2483 C C . TYR A 1 300 ? -0.550 2.506 7.895 1.00 92.00 300 TYR A C 1
ATOM 2485 O O . TYR A 1 300 ? -1.618 2.118 8.367 1.00 92.00 300 TYR A O 1
ATOM 2493 N N . ILE A 1 301 ? 0.084 3.577 8.370 1.00 93.56 301 ILE A N 1
ATOM 2494 C CA . ILE A 1 301 ? -0.366 4.316 9.558 1.00 93.56 301 ILE A CA 1
ATOM 2495 C C . ILE A 1 301 ? -1.767 4.914 9.348 1.00 93.56 301 ILE A C 1
ATOM 2497 O O . ILE A 1 301 ? -2.653 4.749 10.183 1.00 93.56 301 ILE A O 1
ATOM 2501 N N . ASP A 1 302 ? -2.024 5.538 8.198 1.00 90.88 302 ASP A N 1
ATOM 2502 C CA . ASP A 1 302 ? -3.324 6.123 7.852 1.00 90.88 302 ASP A CA 1
ATOM 2503 C C . ASP A 1 302 ? -4.427 5.066 7.716 1.00 90.88 302 ASP A C 1
ATOM 2505 O O . ASP A 1 302 ? -5.608 5.383 7.930 1.00 90.88 302 ASP A O 1
ATOM 2509 N N . SER A 1 303 ? -4.059 3.829 7.360 1.00 90.69 303 SER A N 1
ATOM 2510 C CA . SER A 1 303 ? -4.962 2.677 7.347 1.00 90.69 303 SER A CA 1
ATOM 2511 C C . SER A 1 303 ? -5.274 2.185 8.762 1.00 90.69 303 SER A C 1
ATOM 2513 O O . SER A 1 303 ? -6.440 1.921 9.056 1.00 90.69 303 SER A O 1
ATOM 2515 N N . LEU A 1 304 ? -4.285 2.153 9.660 1.00 92.81 304 LEU A N 1
ATOM 2516 C CA . LEU A 1 304 ? -4.469 1.786 11.065 1.00 92.81 304 LEU A CA 1
ATOM 2517 C C . LEU A 1 304 ? -5.301 2.824 11.810 1.00 92.81 304 LEU A C 1
ATOM 2519 O O . LEU A 1 304 ? -6.267 2.458 12.462 1.00 92.81 304 LEU A O 1
ATOM 2523 N N . ILE A 1 305 ? -5.051 4.122 11.612 1.00 92.19 305 ILE A N 1
ATOM 2524 C CA . ILE A 1 305 ? -5.903 5.192 12.160 1.00 92.19 305 ILE A CA 1
ATOM 2525 C C . ILE A 1 305 ? -7.358 5.014 11.704 1.00 92.19 305 ILE A C 1
ATOM 2527 O O . ILE A 1 305 ? -8.292 5.258 12.469 1.00 92.19 305 ILE A O 1
ATOM 2531 N N . ALA A 1 306 ? -7.573 4.620 10.447 1.00 89.31 306 ALA A N 1
ATOM 2532 C CA . ALA A 1 306 ? -8.911 4.381 9.915 1.00 89.31 306 ALA A CA 1
ATOM 2533 C C . ALA A 1 306 ? -9.589 3.183 10.603 1.00 89.31 306 ALA A C 1
ATOM 2535 O O . ALA A 1 306 ? -10.756 3.284 10.987 1.00 89.31 306 ALA A O 1
ATOM 2536 N N . LEU A 1 307 ? -8.835 2.102 10.808 1.00 91.19 307 LEU A N 1
ATOM 2537 C CA . LEU A 1 307 ? -9.281 0.899 11.504 1.00 91.19 307 LEU A CA 1
ATOM 2538 C C . LEU A 1 307 ? -9.598 1.192 12.978 1.00 91.19 307 LEU A C 1
ATOM 2540 O O . LEU A 1 307 ? -10.691 0.888 13.451 1.00 91.19 307 LEU A O 1
ATOM 2544 N N . SER A 1 308 ? -8.715 1.903 13.679 1.00 92.31 308 SER A N 1
ATOM 2545 C CA . SER A 1 308 ? -8.929 2.338 15.062 1.00 92.31 308 SER A CA 1
ATOM 2546 C C . SER A 1 308 ? -10.201 3.167 15.195 1.00 92.31 308 SER A C 1
ATOM 2548 O O . SER A 1 308 ? -11.001 2.929 16.093 1.00 92.31 308 SER A O 1
ATOM 2550 N N . LYS A 1 309 ? -10.467 4.100 14.271 1.00 90.44 309 LYS A N 1
ATOM 2551 C CA . LYS A 1 309 ? -11.716 4.882 14.286 1.00 90.44 309 LYS A CA 1
ATOM 2552 C C . LYS A 1 309 ? -12.965 4.009 14.149 1.00 90.44 309 LYS A C 1
ATOM 2554 O O . LYS A 1 309 ? -13.994 4.362 14.722 1.00 90.44 309 LYS A O 1
ATOM 2559 N N . PHE A 1 310 ? -12.901 2.906 13.403 1.00 90.38 310 PHE A N 1
ATOM 2560 C CA . PHE A 1 310 ? -14.008 1.955 13.294 1.00 90.38 310 PHE A CA 1
ATOM 2561 C C . PHE A 1 310 ? -14.271 1.243 14.624 1.00 90.38 310 PHE A C 1
ATOM 2563 O O . PHE A 1 310 ? -15.421 1.216 15.067 1.00 90.38 310 PHE A O 1
ATOM 2570 N N . TYR A 1 311 ? -13.232 0.730 15.283 1.00 91.19 311 TYR A N 1
ATOM 2571 C CA . TYR A 1 311 ? -13.374 0.012 16.553 1.00 91.19 311 TYR A CA 1
ATOM 2572 C C . TYR A 1 311 ? -13.722 0.936 17.726 1.00 91.19 311 TYR A C 1
ATOM 2574 O O . TYR A 1 311 ? -14.632 0.653 18.504 1.00 91.19 311 TYR A O 1
ATOM 2582 N N . TYR A 1 312 ? -13.097 2.110 17.802 1.00 90.81 312 TYR A N 1
ATOM 2583 C CA . TYR A 1 312 ? -13.322 3.075 18.877 1.00 90.81 312 TYR A CA 1
ATOM 2584 C C . TYR A 1 312 ? -14.582 3.937 18.699 1.00 90.81 312 TYR A C 1
ATOM 2586 O O . TYR A 1 312 ? -14.880 4.761 19.564 1.00 90.81 312 TYR A O 1
ATOM 2594 N N . LYS A 1 313 ? -15.374 3.768 17.626 1.00 88.38 313 LYS A N 1
ATOM 2595 C CA . LYS A 1 313 ? -16.549 4.622 17.333 1.00 88.38 313 LYS A CA 1
ATOM 2596 C C . LYS A 1 313 ? -17.598 4.670 18.452 1.00 88.38 313 LYS A C 1
ATOM 2598 O O . LYS A 1 313 ? -18.308 5.671 18.542 1.00 88.38 313 LYS A O 1
ATOM 2603 N N . GLY A 1 314 ? -17.704 3.608 19.261 1.00 86.62 314 GLY A N 1
ATOM 2604 C CA . GLY A 1 314 ? -18.593 3.511 20.432 1.00 86.62 314 GLY A CA 1
ATOM 2605 C C . GLY A 1 314 ? -17.932 3.885 21.770 1.00 86.62 314 GLY A C 1
ATOM 2606 O O . GLY A 1 314 ? -18.602 3.966 22.806 1.00 86.62 314 GLY A O 1
ATOM 2607 N N . ILE A 1 315 ? -16.619 4.117 21.759 1.00 87.81 315 ILE A N 1
ATOM 2608 C CA . ILE A 1 315 ? -15.823 4.452 22.941 1.00 87.81 315 ILE A CA 1
ATOM 2609 C C . ILE A 1 315 ? -15.546 5.956 23.005 1.00 87.81 315 ILE A C 1
ATOM 2611 O O . ILE A 1 315 ? -15.764 6.567 24.052 1.00 87.81 315 ILE A O 1
ATOM 2615 N N . THR A 1 316 ? -15.168 6.564 21.879 1.00 86.75 316 THR A N 1
ATOM 2616 C CA . THR A 1 316 ? -14.781 7.981 21.831 1.00 86.75 316 THR A CA 1
ATOM 2617 C C . THR A 1 316 ? -15.889 8.931 22.310 1.00 86.75 316 THR A C 1
ATOM 2619 O O . THR A 1 316 ? -17.076 8.777 21.988 1.00 86.75 316 THR A O 1
ATOM 2622 N N . ASN A 1 317 ? -15.508 9.965 23.054 1.00 84.19 317 ASN A N 1
ATOM 2623 C CA . ASN A 1 317 ? -16.383 11.057 23.455 1.00 84.19 317 ASN A CA 1
ATOM 2624 C C . ASN A 1 317 ? -16.369 12.185 22.412 1.00 84.19 317 ASN A C 1
ATOM 2626 O O . ASN A 1 317 ? -15.783 13.251 22.612 1.00 84.19 317 ASN A O 1
ATOM 2630 N N . LYS A 1 318 ? -17.125 11.977 21.328 1.00 83.88 318 LYS A N 1
ATOM 2631 C CA . LYS A 1 318 ? -17.266 12.933 20.210 1.00 83.88 318 LYS A CA 1
ATOM 2632 C C . LYS A 1 318 ? -17.824 14.308 20.599 1.00 83.88 318 LYS A C 1
ATOM 2634 O O . LYS A 1 318 ? -17.805 15.212 19.772 1.00 83.88 318 LYS A O 1
ATOM 2639 N N . ARG A 1 319 ? -18.377 14.469 21.811 1.00 83.50 319 ARG A N 1
ATOM 2640 C CA . ARG A 1 319 ? -18.866 15.770 22.303 1.00 83.50 319 ARG A CA 1
ATOM 2641 C C . ARG A 1 319 ? -17.733 16.653 22.817 1.00 83.50 319 ARG A C 1
ATOM 2643 O O . ARG A 1 319 ? -17.848 17.868 22.732 1.00 83.50 319 ARG A O 1
ATOM 2650 N N . ARG A 1 320 ? -16.694 16.047 23.399 1.00 79.69 320 ARG A N 1
ATOM 2651 C CA . ARG A 1 320 ? -15.574 16.764 24.027 1.00 79.69 320 ARG A CA 1
ATOM 2652 C C . ARG A 1 320 ? -14.329 16.795 23.155 1.00 79.69 320 ARG A C 1
ATOM 2654 O O . ARG A 1 320 ? -13.618 17.788 23.180 1.00 79.69 320 ARG A O 1
ATOM 2661 N N . TYR A 1 321 ? -14.092 15.731 22.397 1.00 82.19 321 TYR A N 1
ATOM 2662 C CA . TYR A 1 321 ? -12.860 15.558 21.640 1.00 82.19 321 TYR A CA 1
ATOM 2663 C C . TYR A 1 321 ? -13.152 15.495 20.152 1.00 82.19 321 TYR A C 1
ATOM 2665 O O . TYR A 1 321 ? -14.081 14.812 19.700 1.00 82.19 321 TYR A O 1
ATOM 2673 N N . SER A 1 322 ? -12.346 16.218 19.381 1.00 80.75 322 SER A N 1
ATOM 2674 C CA . SER A 1 322 ? -12.414 16.175 17.932 1.00 80.75 322 SER A CA 1
ATOM 2675 C C . SER A 1 322 ? -11.547 15.024 17.435 1.00 80.75 322 SER A C 1
ATOM 2677 O O . SER A 1 322 ? -10.571 14.637 18.067 1.00 80.75 322 SER A O 1
ATOM 2679 N N . ASN A 1 323 ? -11.906 14.422 16.301 1.00 82.75 323 ASN A N 1
ATOM 2680 C CA . ASN A 1 323 ? -11.037 13.464 15.617 1.00 82.75 323 ASN A CA 1
ATOM 2681 C C . ASN A 1 323 ? -10.486 12.295 16.466 1.00 82.75 323 ASN A C 1
ATOM 2683 O O . ASN A 1 323 ? -9.504 11.703 16.033 1.00 82.75 323 ASN A O 1
ATOM 2687 N N . TYR A 1 324 ? -11.136 11.872 17.555 1.00 88.69 324 TYR A N 1
ATOM 2688 C CA . TYR A 1 324 ? -10.651 10.791 18.434 1.00 88.69 324 TYR A CA 1
ATOM 2689 C C . TYR A 1 324 ? -9.335 11.141 19.167 1.00 88.69 324 TYR A C 1
ATOM 2691 O O . TYR A 1 324 ? -8.476 10.283 19.330 1.00 88.69 324 TYR A O 1
ATOM 2699 N N . GLU A 1 325 ? -9.155 12.406 19.563 1.00 87.94 325 GLU A N 1
ATOM 2700 C CA . GLU A 1 325 ? -8.033 12.873 20.408 1.00 87.94 325 GLU A CA 1
ATOM 2701 C C . GLU A 1 325 ? -8.027 12.264 21.821 1.00 87.94 325 GLU A C 1
ATOM 2703 O O . GLU A 1 325 ? -7.047 12.395 22.541 1.00 87.94 325 GLU A O 1
ATOM 2708 N N . ASP A 1 326 ? -9.108 11.593 22.219 1.00 86.38 326 ASP A N 1
ATOM 2709 C CA . ASP A 1 326 ? -9.234 10.882 23.491 1.00 86.38 326 ASP A CA 1
ATOM 2710 C C . ASP A 1 326 ? -8.737 9.431 23.460 1.00 86.38 326 ASP A C 1
ATOM 2712 O O . ASP A 1 326 ? -8.784 8.750 24.482 1.00 86.38 326 ASP A O 1
ATOM 2716 N N . ILE A 1 327 ? -8.306 8.938 22.297 1.00 91.81 327 ILE A N 1
ATOM 2717 C CA . ILE A 1 327 ? -7.859 7.557 22.112 1.00 91.81 327 ILE A CA 1
ATOM 2718 C C . ILE A 1 327 ? -6.339 7.530 21.954 1.00 91.81 327 ILE A C 1
ATOM 2720 O O . ILE A 1 327 ? -5.826 7.937 20.909 1.00 91.81 327 ILE A O 1
ATOM 2724 N N . GLU A 1 328 ? -5.648 6.983 22.956 1.00 92.56 328 GLU A N 1
ATOM 2725 C CA . GLU A 1 328 ? -4.180 6.969 23.055 1.00 92.56 328 GLU A CA 1
ATOM 2726 C C . GLU A 1 328 ? -3.511 6.426 21.787 1.00 92.56 328 GLU A C 1
ATOM 2728 O O . GLU A 1 328 ? -2.751 7.123 21.117 1.00 92.56 328 GLU A O 1
ATOM 2733 N N . PHE A 1 329 ? -3.930 5.239 21.347 1.00 94.19 329 PHE A N 1
ATOM 2734 C CA . PHE A 1 329 ? -3.392 4.601 20.147 1.00 94.19 329 PHE A CA 1
ATOM 2735 C C . PHE A 1 329 ? -3.532 5.461 18.872 1.00 94.19 329 PHE A C 1
ATOM 2737 O O . PHE A 1 329 ? -2.655 5.463 18.009 1.00 94.19 329 PHE A O 1
ATOM 2744 N N . ILE A 1 330 ? -4.616 6.239 18.726 1.00 92.81 330 ILE A N 1
ATOM 2745 C CA . ILE A 1 330 ? -4.794 7.135 17.567 1.00 92.81 330 ILE A CA 1
ATOM 2746 C C . ILE A 1 330 ? -3.853 8.339 17.659 1.00 92.81 330 ILE A C 1
ATOM 2748 O O . ILE A 1 330 ? -3.332 8.776 16.627 1.00 92.81 330 ILE A O 1
ATOM 2752 N N . CYS A 1 331 ? -3.655 8.888 18.856 1.00 92.31 331 CYS A N 1
ATOM 2753 C CA . CYS A 1 331 ? -2.716 9.977 19.100 1.00 92.31 331 CYS A CA 1
ATOM 2754 C C . CYS A 1 331 ? -1.282 9.532 18.801 1.00 92.31 331 CYS A C 1
ATOM 2756 O O . CYS A 1 331 ? -0.596 10.181 18.010 1.00 92.31 331 CYS A O 1
ATOM 2758 N N . ALA A 1 332 ? -0.877 8.373 19.311 1.00 93.56 332 ALA A N 1
ATOM 2759 C CA . ALA A 1 332 ? 0.467 7.851 19.122 1.00 93.56 332 ALA A CA 1
ATOM 2760 C C . ALA A 1 332 ? 0.761 7.491 17.650 1.00 93.56 332 ALA A C 1
ATOM 2762 O O . ALA A 1 332 ? 1.798 7.876 17.107 1.00 93.56 332 ALA A O 1
ATOM 2763 N N . LEU A 1 333 ? -0.204 6.905 16.924 1.00 94.38 333 LEU A N 1
ATOM 2764 C CA . LEU A 1 333 ? -0.084 6.698 15.472 1.00 94.38 333 LEU A CA 1
ATOM 2765 C C . LEU A 1 333 ? 0.090 8.013 14.692 1.00 94.38 333 LEU A C 1
ATOM 2767 O O . LEU A 1 333 ? 0.797 8.038 13.685 1.00 94.38 333 LEU A O 1
ATOM 2771 N N . ARG A 1 334 ? -0.531 9.123 15.115 1.00 93.06 334 ARG A N 1
ATOM 2772 C CA . ARG A 1 334 ? -0.310 10.432 14.467 1.00 93.06 334 ARG A CA 1
ATOM 2773 C C . ARG A 1 334 ? 1.107 10.935 14.684 1.00 93.06 334 ARG A C 1
ATOM 2775 O O . ARG A 1 334 ? 1.692 11.456 13.739 1.00 93.06 334 ARG A O 1
ATOM 2782 N N . VAL A 1 335 ? 1.648 10.768 15.887 1.00 92.19 335 VAL A N 1
ATOM 2783 C CA . VAL A 1 335 ? 3.040 11.123 16.187 1.00 92.19 335 VAL A CA 1
ATOM 2784 C C . VAL A 1 335 ? 3.987 10.289 15.323 1.00 92.19 335 VAL A C 1
ATOM 2786 O O . VAL A 1 335 ? 4.810 10.860 14.608 1.00 92.19 335 VAL A O 1
ATOM 2789 N N . LEU A 1 336 ? 3.787 8.967 15.263 1.00 92.19 336 LEU A N 1
ATOM 2790 C CA . LEU A 1 336 ? 4.567 8.077 14.397 1.00 92.19 336 LEU A CA 1
ATOM 2791 C C . LEU A 1 336 ? 4.489 8.495 12.920 1.00 92.19 336 LEU A C 1
ATOM 2793 O O . LEU A 1 336 ? 5.496 8.516 12.219 1.00 92.19 336 LEU A O 1
ATOM 2797 N N . ARG A 1 337 ? 3.304 8.889 12.437 1.00 91.44 337 ARG A N 1
ATOM 2798 C CA . ARG A 1 337 ? 3.102 9.378 11.061 1.00 91.44 337 ARG A CA 1
ATOM 2799 C C . ARG A 1 337 ? 3.965 10.595 10.735 1.00 91.44 337 ARG A C 1
ATOM 2801 O O . ARG A 1 337 ? 4.466 10.688 9.612 1.00 91.44 337 ARG A O 1
ATOM 2808 N N . HIS A 1 338 ? 4.075 11.531 11.679 1.00 87.06 338 HIS A N 1
ATOM 2809 C CA . HIS A 1 338 ? 4.915 12.719 11.546 1.00 87.06 338 HIS A CA 1
ATOM 2810 C C . HIS A 1 338 ? 6.397 12.342 11.576 1.00 87.06 338 HIS A C 1
ATOM 2812 O O . HIS A 1 338 ? 7.110 12.697 10.642 1.00 87.06 338 HIS A O 1
ATOM 2818 N N . ARG A 1 339 ? 6.818 11.506 12.533 1.00 87.19 339 ARG A N 1
ATOM 2819 C CA . ARG A 1 339 ? 8.192 10.988 12.621 1.00 87.19 339 ARG A CA 1
ATOM 2820 C C . ARG A 1 339 ? 8.637 10.283 11.335 1.00 87.19 339 ARG A C 1
ATOM 2822 O O . ARG A 1 339 ? 9.687 10.592 10.788 1.00 87.19 339 ARG A O 1
ATOM 2829 N N . CYS A 1 340 ? 7.807 9.403 10.769 1.00 84.50 340 CYS A N 1
ATOM 2830 C CA . CYS A 1 340 ? 8.123 8.735 9.501 1.00 84.50 340 CYS A CA 1
ATOM 2831 C C . CYS A 1 340 ? 8.238 9.697 8.307 1.00 84.50 340 CYS A C 1
ATOM 2833 O O . CYS A 1 340 ? 8.864 9.339 7.312 1.00 84.50 340 CYS A O 1
ATOM 2835 N N . ALA A 1 341 ? 7.601 10.873 8.357 1.00 80.62 341 ALA A N 1
ATOM 2836 C CA . ALA A 1 341 ? 7.750 11.882 7.311 1.00 80.62 341 ALA A CA 1
ATOM 2837 C C . ALA A 1 341 ? 9.170 12.460 7.299 1.00 80.62 341 ALA A C 1
ATOM 2839 O O . ALA A 1 341 ? 9.707 12.695 6.223 1.00 80.62 341 ALA A O 1
ATOM 2840 N N . GLU A 1 342 ? 9.751 12.642 8.485 1.00 79.69 342 GLU A N 1
ATOM 2841 C CA . GLU A 1 342 ? 11.056 13.265 8.709 1.00 79.69 342 GLU A CA 1
ATOM 2842 C C . GLU A 1 342 ? 12.195 12.234 8.589 1.00 79.69 342 GLU A C 1
ATOM 2844 O O . GLU A 1 342 ? 13.125 12.418 7.808 1.00 79.69 342 GLU A O 1
ATOM 2849 N N . ASP A 1 343 ? 12.082 11.084 9.263 1.00 74.31 343 ASP A N 1
ATOM 2850 C CA . ASP A 1 343 ? 13.171 10.098 9.407 1.00 74.31 343 ASP A CA 1
ATOM 2851 C C . ASP A 1 343 ? 13.430 9.227 8.166 1.00 74.31 343 ASP A C 1
ATOM 2853 O O . ASP A 1 343 ? 14.465 8.551 8.055 1.00 74.31 343 ASP A O 1
ATOM 2857 N N . MET A 1 344 ? 12.459 9.152 7.253 1.00 71.69 344 MET A N 1
ATOM 2858 C CA . MET A 1 344 ? 12.537 8.312 6.051 1.00 71.69 344 MET A CA 1
ATOM 2859 C C . MET A 1 344 ? 12.828 9.115 4.779 1.00 71.69 344 MET A C 1
ATOM 2861 O O . MET A 1 344 ? 13.004 8.526 3.707 1.00 71.69 344 MET A O 1
ATOM 2865 N N . GLU A 1 345 ? 12.909 10.442 4.866 1.00 59.75 345 GLU A N 1
ATOM 2866 C CA . GLU A 1 345 ? 13.319 11.287 3.749 1.00 59.75 345 GLU A CA 1
ATOM 2867 C C . GLU A 1 345 ? 14.842 11.142 3.546 1.00 59.75 345 GLU A C 1
ATOM 2869 O O . GLU A 1 345 ? 15.651 11.586 4.350 1.00 59.75 345 GLU A O 1
ATOM 2874 N N . GLY A 1 346 ? 15.254 10.428 2.489 1.00 56.50 346 GLY A N 1
ATOM 2875 C CA . GLY A 1 346 ? 16.673 10.232 2.147 1.00 56.50 346 GLY A CA 1
ATOM 2876 C C . GLY A 1 346 ? 17.278 8.861 2.483 1.00 56.50 346 GLY A C 1
ATOM 2877 O O . GLY A 1 346 ? 18.436 8.614 2.133 1.00 56.50 346 GLY A O 1
ATOM 2878 N N . ARG A 1 347 ? 16.522 7.920 3.072 1.00 57.47 347 ARG A N 1
ATOM 2879 C CA . ARG A 1 347 ? 16.995 6.531 3.239 1.00 57.47 347 ARG A CA 1
ATOM 2880 C C . ARG A 1 347 ? 17.175 5.868 1.868 1.00 57.47 347 ARG A C 1
ATOM 2882 O O . ARG A 1 347 ? 16.208 5.589 1.158 1.00 57.47 347 ARG A O 1
ATOM 2889 N N . LYS A 1 348 ? 18.428 5.600 1.481 1.00 49.41 348 LYS A N 1
ATOM 2890 C CA . LYS A 1 348 ? 18.740 4.826 0.271 1.00 49.41 348 LYS A CA 1
ATOM 2891 C C . LYS A 1 348 ? 18.174 3.416 0.432 1.00 49.41 348 LYS A C 1
ATOM 2893 O O . LYS A 1 348 ? 18.433 2.753 1.434 1.00 49.41 348 LYS A O 1
ATOM 2898 N N . VAL A 1 349 ? 17.400 2.963 -0.556 1.00 50.66 349 VAL A N 1
ATOM 2899 C CA . VAL A 1 349 ? 16.909 1.580 -0.610 1.00 50.66 349 VAL A CA 1
ATOM 2900 C C . VAL A 1 349 ? 18.118 0.657 -0.535 1.00 50.66 349 VAL A C 1
ATOM 2902 O O . VAL A 1 349 ? 18.989 0.727 -1.403 1.00 50.66 349 VAL A O 1
ATOM 2905 N N . LYS A 1 350 ? 18.185 -0.193 0.495 1.00 45.44 350 LYS A N 1
ATOM 2906 C CA . LYS A 1 350 ? 19.226 -1.217 0.571 1.00 45.44 350 LYS A CA 1
ATOM 2907 C C . LYS A 1 350 ? 19.031 -2.129 -0.651 1.00 45.44 350 LYS A C 1
ATOM 2909 O O . LYS A 1 350 ? 17.933 -2.676 -0.805 1.00 45.44 350 LYS A O 1
ATOM 2914 N N . PRO A 1 351 ? 20.006 -2.219 -1.573 1.00 48.59 351 PRO A N 1
ATOM 2915 C CA . PRO A 1 351 ? 19.839 -3.004 -2.784 1.00 48.59 351 PRO A CA 1
ATOM 2916 C C . PRO A 1 351 ? 19.583 -4.448 -2.381 1.00 48.59 351 PRO A C 1
ATOM 2918 O O . PRO A 1 351 ? 20.271 -4.988 -1.513 1.00 48.59 351 PRO A O 1
ATOM 2921 N N . ILE A 1 352 ? 18.569 -5.063 -2.985 1.00 51.84 352 ILE A N 1
ATOM 2922 C CA . ILE A 1 352 ? 18.355 -6.478 -2.736 1.00 51.84 352 ILE A CA 1
ATOM 2923 C C . ILE A 1 352 ? 19.332 -7.236 -3.618 1.00 51.84 352 ILE A C 1
ATOM 2925 O O . ILE A 1 352 ? 19.196 -7.238 -4.839 1.00 51.84 352 ILE A O 1
ATOM 2929 N N . VAL A 1 353 ? 20.287 -7.877 -2.961 1.00 60.19 353 VAL A N 1
ATOM 2930 C CA . VAL A 1 353 ? 21.193 -8.837 -3.573 1.00 60.19 353 VAL A CA 1
ATOM 2931 C C . VAL A 1 353 ? 20.418 -10.139 -3.769 1.00 60.19 353 VAL A C 1
ATOM 2933 O O . VAL A 1 353 ? 19.883 -10.676 -2.803 1.00 60.19 353 VAL A O 1
ATOM 2936 N N . LEU A 1 354 ? 20.300 -10.582 -5.019 1.00 58.66 354 LEU A N 1
ATOM 2937 C CA . LEU A 1 354 ? 19.777 -11.902 -5.370 1.00 58.66 354 LEU A CA 1
ATOM 2938 C C . LEU A 1 354 ? 20.960 -12.826 -5.650 1.00 58.66 354 LEU A C 1
ATOM 2940 O O . LEU A 1 354 ? 21.959 -12.379 -6.221 1.00 58.66 354 LEU A O 1
ATOM 2944 N N . ASN A 1 355 ? 20.849 -14.093 -5.270 1.00 73.25 355 ASN A N 1
ATOM 2945 C CA . ASN A 1 355 ? 21.780 -15.116 -5.735 1.00 73.25 355 ASN A CA 1
ATOM 2946 C C . ASN A 1 355 ? 21.441 -15.549 -7.178 1.00 73.25 355 ASN A C 1
ATOM 2948 O O . ASN A 1 355 ? 20.437 -15.127 -7.757 1.00 73.25 355 ASN A O 1
ATOM 2952 N N . TYR A 1 356 ? 22.312 -16.354 -7.785 1.00 68.31 356 TYR A N 1
ATOM 2953 C CA . TYR A 1 356 ? 22.172 -16.756 -9.186 1.00 68.31 356 TYR A CA 1
ATOM 2954 C C . TYR A 1 356 ? 20.874 -17.540 -9.452 1.00 68.31 356 TYR A C 1
ATOM 2956 O O . TYR A 1 356 ? 20.154 -17.230 -10.401 1.00 68.31 356 TYR A O 1
ATOM 2964 N N . ASP A 1 357 ? 20.514 -18.476 -8.576 1.00 64.38 357 ASP A N 1
ATOM 2965 C CA . ASP A 1 357 ? 19.306 -19.299 -8.728 1.00 64.38 357 ASP A CA 1
ATOM 2966 C C . ASP A 1 357 ? 18.030 -18.449 -8.647 1.00 64.38 357 ASP A C 1
ATOM 2968 O O . ASP A 1 357 ? 17.099 -18.601 -9.441 1.00 64.38 357 ASP A O 1
ATOM 2972 N N . GLU A 1 358 ? 18.010 -17.471 -7.740 1.00 63.06 358 GLU A N 1
ATOM 2973 C CA . GLU A 1 358 ? 16.930 -16.492 -7.621 1.00 63.06 358 GLU A CA 1
ATOM 2974 C C . GLU A 1 358 ? 16.789 -15.631 -8.882 1.00 63.06 358 GLU A C 1
ATOM 2976 O O . GLU A 1 358 ? 15.670 -15.297 -9.279 1.00 63.06 358 GLU A O 1
ATOM 2981 N N . VAL A 1 359 ? 17.900 -15.282 -9.538 1.00 65.50 359 VAL A N 1
ATOM 2982 C CA . VAL A 1 359 ? 17.880 -14.568 -10.821 1.00 65.50 359 VAL A CA 1
ATOM 2983 C C . VAL A 1 359 ? 17.232 -15.425 -11.905 1.00 65.50 359 VAL A C 1
ATOM 2985 O O . VAL A 1 359 ? 16.384 -14.910 -12.635 1.00 65.50 359 VAL A O 1
ATOM 2988 N N . ILE A 1 360 ? 17.576 -16.712 -11.999 1.00 66.38 360 ILE A N 1
ATOM 2989 C CA . ILE A 1 360 ? 16.989 -17.622 -12.995 1.00 66.38 360 ILE A CA 1
ATOM 2990 C C . ILE A 1 360 ? 15.478 -17.758 -12.795 1.00 66.38 360 ILE A C 1
ATOM 2992 O O . ILE A 1 360 ? 14.718 -17.648 -13.759 1.00 66.38 360 ILE A O 1
ATOM 2996 N N . ILE A 1 361 ? 15.018 -17.894 -11.550 1.00 61.97 361 ILE A N 1
ATOM 2997 C CA . ILE A 1 361 ? 13.583 -17.941 -11.222 1.00 61.97 361 ILE A CA 1
ATOM 2998 C C . ILE A 1 361 ? 12.871 -16.664 -11.694 1.00 61.97 361 ILE A C 1
ATOM 3000 O O . ILE A 1 361 ? 11.799 -16.726 -12.302 1.00 61.97 361 ILE A O 1
ATOM 3004 N N . VAL A 1 362 ? 13.469 -15.492 -11.455 1.00 63.31 362 VAL A N 1
ATOM 3005 C CA . VAL A 1 362 ? 12.911 -14.211 -11.913 1.00 63.31 362 VAL A CA 1
ATOM 3006 C C . VAL A 1 362 ? 12.903 -14.122 -13.441 1.00 63.31 362 VAL A C 1
ATOM 3008 O O . VAL A 1 362 ? 11.916 -13.654 -14.007 1.00 63.31 362 VAL A O 1
ATOM 3011 N N . MET A 1 363 ? 13.957 -14.582 -14.120 1.00 68.06 363 MET A N 1
ATOM 3012 C CA . MET A 1 363 ? 14.024 -14.606 -15.585 1.00 68.06 363 MET A CA 1
ATOM 3013 C C . MET A 1 363 ? 12.911 -15.458 -16.195 1.00 68.06 363 MET A C 1
ATOM 3015 O O . MET A 1 363 ? 12.195 -14.968 -17.066 1.00 68.06 363 MET A O 1
ATOM 3019 N N . LYS A 1 364 ? 12.716 -16.687 -15.704 1.00 63.69 364 LYS A N 1
ATOM 3020 C CA . LYS A 1 364 ? 11.649 -17.587 -16.173 1.00 63.69 364 LYS A CA 1
ATOM 3021 C C . LYS A 1 364 ? 10.262 -16.966 -15.994 1.00 63.69 364 LYS A C 1
ATOM 3023 O O . LYS A 1 364 ? 9.447 -16.994 -16.910 1.00 63.69 364 LYS A O 1
ATOM 3028 N N . SER A 1 365 ? 10.024 -16.312 -14.855 1.00 59.53 365 SER A N 1
ATOM 3029 C CA . SER A 1 365 ? 8.768 -15.592 -14.606 1.00 59.53 365 SER A CA 1
ATOM 3030 C C . SER A 1 365 ? 8.541 -14.435 -15.584 1.00 59.53 365 SER A C 1
ATOM 3032 O O . SER A 1 365 ? 7.415 -14.236 -16.028 1.00 59.53 365 SER A O 1
ATOM 3034 N N . LEU A 1 366 ? 9.582 -13.663 -15.912 1.00 66.12 366 LEU A N 1
ATOM 3035 C CA . LEU A 1 366 ? 9.474 -12.539 -16.849 1.00 66.12 366 LEU A CA 1
ATOM 3036 C C . LEU A 1 366 ? 9.219 -13.001 -18.284 1.00 66.12 366 LEU A C 1
ATOM 3038 O O . LEU A 1 366 ? 8.497 -12.323 -19.014 1.00 66.12 366 LEU A O 1
ATOM 3042 N N . LYS A 1 367 ? 9.795 -14.143 -18.665 1.00 66.94 367 LYS A N 1
ATOM 3043 C CA . LYS A 1 367 ? 9.542 -14.784 -19.951 1.00 66.94 367 LYS A CA 1
ATOM 3044 C C . LYS A 1 367 ? 8.092 -15.264 -20.066 1.00 66.94 367 LYS A C 1
ATOM 3046 O O . LYS A 1 367 ? 7.383 -14.792 -20.945 1.00 66.94 367 LYS A O 1
ATOM 3051 N N . ALA A 1 368 ? 7.607 -16.049 -19.104 1.00 62.47 368 ALA A N 1
ATOM 3052 C CA . ALA A 1 368 ? 6.205 -16.478 -19.081 1.00 62.47 368 ALA A CA 1
ATOM 3053 C C . ALA A 1 368 ? 5.228 -15.281 -19.113 1.00 62.47 368 ALA A C 1
ATOM 3055 O O . ALA A 1 368 ? 4.185 -15.302 -19.768 1.00 62.47 368 ALA A O 1
ATOM 3056 N N . ASP A 1 369 ? 5.580 -14.180 -18.441 1.00 60.0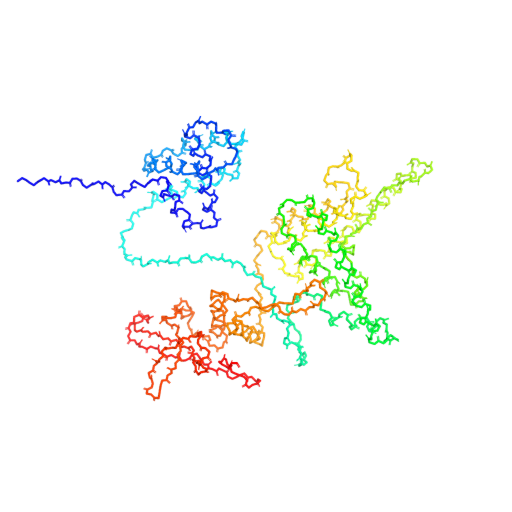0 369 ASP A N 1
ATOM 3057 C CA . ASP A 1 369 ? 4.783 -12.953 -18.470 1.00 60.00 369 ASP A CA 1
ATOM 3058 C C . ASP A 1 369 ? 4.714 -12.283 -19.849 1.00 60.00 369 ASP A C 1
ATOM 3060 O O . ASP A 1 369 ? 3.723 -11.598 -20.128 1.00 60.00 369 ASP A O 1
ATOM 3064 N N . PHE A 1 370 ? 5.746 -12.445 -20.674 1.00 65.25 370 PHE A N 1
ATOM 3065 C CA . PHE A 1 370 ? 5.781 -12.001 -22.064 1.00 65.25 370 PHE A CA 1
ATOM 3066 C C . PHE A 1 370 ? 4.977 -12.937 -22.982 1.00 65.25 370 PHE A C 1
ATOM 3068 O O . PHE A 1 370 ? 4.177 -12.443 -23.786 1.00 65.25 370 PHE A O 1
ATOM 3075 N N . ASP A 1 371 ? 5.129 -14.252 -22.804 1.00 61.72 371 ASP A N 1
ATOM 3076 C CA . ASP A 1 371 ? 4.519 -15.278 -23.658 1.00 61.72 371 ASP A CA 1
ATOM 3077 C C . ASP A 1 371 ? 2.990 -15.341 -23.510 1.00 61.72 371 ASP A C 1
ATOM 3079 O O . ASP A 1 371 ? 2.276 -15.627 -24.467 1.00 61.72 371 ASP A O 1
ATOM 3083 N N . HIS A 1 372 ? 2.434 -15.022 -22.340 1.00 64.00 372 HIS A N 1
ATOM 3084 C CA . HIS A 1 372 ? 0.981 -15.047 -22.142 1.00 64.00 372 HIS A CA 1
ATOM 3085 C C . HIS A 1 372 ? 0.283 -13.754 -22.604 1.00 64.00 372 HIS A C 1
ATOM 3087 O O . HIS A 1 372 ? 0.645 -12.667 -22.157 1.00 64.00 372 HIS A O 1
ATOM 3093 N N . GLU A 1 373 ? -0.798 -13.875 -23.388 1.00 59.38 373 GLU A N 1
ATOM 3094 C CA . GLU A 1 373 ? -1.649 -12.752 -23.843 1.00 59.38 373 GLU A CA 1
ATOM 3095 C C . GLU A 1 373 ? -2.676 -12.271 -22.812 1.00 59.38 373 GLU A C 1
ATOM 3097 O O . GLU A 1 373 ? -3.279 -11.217 -22.984 1.00 59.38 373 GLU A O 1
ATOM 3102 N N . PHE A 1 374 ? -2.916 -13.028 -21.742 1.00 57.12 374 PHE A N 1
ATOM 3103 C CA . PHE A 1 374 ? -3.964 -12.720 -20.770 1.00 57.12 374 PHE A CA 1
ATOM 3104 C C . PHE A 1 374 ? -3.415 -12.732 -19.344 1.00 57.12 374 PHE A C 1
ATOM 3106 O O . PHE A 1 374 ? -2.508 -13.487 -18.999 1.00 57.12 374 PHE A O 1
ATOM 3113 N N . TYR A 1 375 ? -3.987 -11.884 -18.498 1.00 51.59 375 TYR A N 1
ATOM 3114 C CA . TYR A 1 375 ? -4.005 -12.084 -17.059 1.00 51.59 375 TYR A CA 1
ATOM 3115 C C . TYR A 1 375 ? -5.133 -13.034 -16.705 1.00 51.59 375 TYR A C 1
ATOM 3117 O O . TYR A 1 375 ? -6.234 -12.926 -17.243 1.00 51.59 375 TYR A O 1
ATOM 3125 N N . GLU A 1 376 ? -4.884 -13.898 -15.737 1.00 50.94 376 GLU A N 1
ATOM 3126 C CA . GLU A 1 376 ? -5.902 -14.748 -15.147 1.00 50.94 376 GLU A CA 1
ATOM 3127 C C . GLU A 1 376 ? -6.182 -14.255 -13.723 1.00 50.94 376 GLU A C 1
ATOM 3129 O O . GLU A 1 376 ? -5.305 -13.742 -13.030 1.00 50.94 376 GLU A O 1
ATOM 3134 N N . SER A 1 377 ? -7.439 -14.291 -13.296 1.00 44.41 377 SER A N 1
ATOM 3135 C CA . SER A 1 377 ? -7.821 -13.884 -11.946 1.00 44.41 377 SER A CA 1
ATOM 3136 C C . SER A 1 377 ? -8.997 -14.710 -11.461 1.00 44.41 377 SER A C 1
ATOM 3138 O O . SER A 1 377 ? -9.945 -14.942 -12.203 1.00 44.41 377 SER A O 1
ATOM 3140 N N . LEU A 1 378 ? -8.943 -15.170 -10.214 1.00 44.59 378 LEU A N 1
ATOM 3141 C CA . LEU A 1 378 ? -10.056 -15.896 -9.615 1.00 44.59 378 LEU A CA 1
ATOM 3142 C C . LEU A 1 378 ? -11.147 -14.900 -9.207 1.00 44.59 378 LEU A C 1
ATOM 3144 O O . LEU A 1 378 ? -10.891 -13.984 -8.422 1.00 44.59 378 LEU A O 1
ATOM 3148 N N . VAL A 1 379 ? -12.359 -15.077 -9.726 1.00 51.09 379 VAL A N 1
ATOM 3149 C CA . VAL A 1 379 ? -13.501 -14.201 -9.445 1.00 51.09 379 VAL A CA 1
ATOM 3150 C C . VAL A 1 379 ? -14.650 -15.017 -8.888 1.00 51.09 379 VAL A C 1
ATOM 3152 O O . VAL A 1 379 ? -15.014 -16.063 -9.423 1.00 51.09 379 VAL A O 1
ATOM 3155 N N . THR A 1 380 ? -15.240 -14.522 -7.805 1.00 51.09 380 THR A N 1
ATOM 3156 C CA . THR A 1 380 ? -16.420 -15.126 -7.189 1.00 51.09 380 THR A CA 1
ATOM 3157 C C . THR A 1 380 ? -17.675 -14.574 -7.859 1.00 51.09 380 THR A C 1
ATOM 3159 O O . THR A 1 380 ? -17.954 -13.376 -7.799 1.00 51.09 380 THR A O 1
ATOM 3162 N N . GLY A 1 381 ? -18.428 -15.440 -8.538 1.00 66.81 381 GLY A N 1
ATOM 3163 C CA . GLY A 1 381 ? -19.713 -15.085 -9.136 1.00 66.81 381 GLY A CA 1
ATOM 3164 C C . GLY A 1 381 ? -20.821 -14.892 -8.096 1.00 66.81 381 GLY A C 1
ATOM 3165 O O . GLY A 1 381 ? -20.659 -15.213 -6.923 1.00 66.81 381 GLY A O 1
ATOM 3166 N N . LYS A 1 382 ? -21.998 -14.441 -8.550 1.00 57.88 382 LYS A N 1
ATOM 3167 C CA . LYS A 1 382 ? -23.180 -14.183 -7.696 1.00 57.88 382 LYS A CA 1
ATOM 3168 C C . LYS A 1 382 ? -23.654 -15.387 -6.862 1.00 57.88 382 LYS A C 1
ATOM 3170 O O . LYS A 1 382 ? -24.353 -15.188 -5.880 1.00 57.88 382 LYS A O 1
ATOM 3175 N N . ASN A 1 383 ? -23.257 -16.606 -7.233 1.00 62.91 383 ASN A N 1
ATOM 3176 C CA . ASN A 1 383 ? -23.630 -17.849 -6.549 1.00 62.91 383 ASN A CA 1
ATOM 3177 C C . ASN A 1 383 ? -22.470 -18.440 -5.722 1.00 62.91 383 ASN A C 1
ATOM 3179 O O . ASN A 1 383 ? -22.408 -19.655 -5.558 1.00 62.91 383 ASN A O 1
ATOM 3183 N N . ASN A 1 384 ? -21.489 -17.627 -5.311 1.00 52.03 384 ASN A N 1
ATOM 3184 C CA . ASN A 1 384 ? -20.256 -18.059 -4.632 1.00 52.03 384 ASN A CA 1
ATOM 3185 C C . ASN A 1 384 ? -19.389 -19.080 -5.397 1.00 52.03 384 ASN A C 1
ATOM 3187 O O . ASN A 1 384 ? -18.405 -19.587 -4.866 1.00 52.03 384 ASN A O 1
ATOM 3191 N N . LYS A 1 385 ? -19.691 -19.350 -6.673 1.00 48.31 385 LYS A N 1
ATOM 3192 C CA . LYS A 1 385 ? -18.831 -20.157 -7.544 1.00 48.31 385 LYS A CA 1
ATOM 3193 C C . LYS A 1 385 ? -17.654 -19.318 -8.023 1.00 48.31 385 LYS A C 1
ATOM 3195 O O . LYS A 1 385 ? -17.853 -18.272 -8.646 1.00 48.31 385 LYS A O 1
ATOM 3200 N N . GLN A 1 386 ? -16.449 -19.790 -7.733 1.00 55.59 386 GLN A N 1
ATOM 3201 C CA . GLN A 1 386 ? -15.215 -19.204 -8.237 1.00 55.59 386 GLN A CA 1
ATOM 3202 C C . GLN A 1 386 ? -14.973 -19.675 -9.670 1.00 55.59 386 GLN A C 1
ATOM 3204 O O . GLN A 1 386 ? -15.101 -20.860 -9.970 1.00 55.59 386 GLN A O 1
ATOM 3209 N N . TYR A 1 387 ? -14.640 -18.746 -10.555 1.00 53.22 387 TYR A N 1
ATOM 3210 C CA . TYR A 1 387 ? -14.207 -19.048 -11.913 1.00 53.22 387 TYR A CA 1
ATOM 3211 C C . TYR A 1 387 ? -13.004 -18.185 -12.277 1.00 53.22 387 TYR A C 1
ATOM 3213 O O . TYR A 1 387 ? -12.782 -17.116 -11.703 1.00 53.22 387 TYR A O 1
ATOM 3221 N N . LEU A 1 388 ? -12.215 -18.668 -13.232 1.00 50.25 388 LEU A N 1
ATOM 3222 C CA . LEU A 1 388 ? -11.078 -17.935 -13.761 1.00 50.25 388 LEU A CA 1
ATOM 3223 C C . LEU A 1 388 ? -11.586 -16.876 -14.747 1.00 50.25 388 LEU A C 1
ATOM 3225 O O . LEU A 1 388 ? -12.130 -17.204 -15.801 1.00 50.25 388 LEU A O 1
ATOM 3229 N N . GLN A 1 389 ? -11.423 -15.602 -14.414 1.00 53.41 389 GLN A N 1
ATOM 3230 C CA . GLN A 1 389 ? -11.620 -14.504 -15.344 1.00 53.41 389 GLN A CA 1
ATOM 3231 C C . GLN A 1 389 ? -10.297 -14.199 -16.041 1.00 53.41 389 GLN A C 1
ATOM 3233 O O . GLN A 1 389 ? -9.316 -13.830 -15.392 1.00 53.41 389 GLN A O 1
ATOM 3238 N N . LYS A 1 390 ? -10.300 -14.315 -17.371 1.00 62.00 390 LYS A N 1
ATOM 3239 C CA . LYS A 1 390 ? -9.192 -13.889 -18.224 1.00 62.00 390 LYS A CA 1
ATOM 3240 C C . LYS A 1 390 ? -9.401 -12.437 -18.647 1.00 62.00 390 LYS A C 1
ATOM 3242 O O . LYS A 1 390 ? -10.484 -12.080 -19.108 1.00 62.00 390 LYS A O 1
ATOM 3247 N N . SER A 1 391 ? -8.386 -11.598 -18.502 1.00 59.38 391 SER A N 1
ATOM 3248 C CA . SER A 1 391 ? -8.374 -10.231 -19.030 1.00 59.38 391 SER A CA 1
ATOM 3249 C C . SER A 1 391 ? -7.150 -10.038 -19.910 1.00 59.38 391 SER A C 1
ATOM 3251 O O . SER A 1 391 ? -6.051 -10.358 -19.472 1.00 59.38 391 SER A O 1
ATOM 3253 N N . SER A 1 392 ? -7.331 -9.519 -21.124 1.00 63.69 392 SER A N 1
ATOM 3254 C CA . SER A 1 392 ? -6.233 -9.325 -22.080 1.00 63.69 392 SER A CA 1
ATOM 3255 C C . SER A 1 392 ? -5.114 -8.444 -21.511 1.00 63.69 392 SER A C 1
ATOM 3257 O O . SER A 1 392 ? -5.377 -7.480 -20.782 1.00 63.69 392 SER A O 1
ATOM 3259 N N . LYS A 1 393 ? -3.870 -8.813 -21.816 1.00 56.69 393 LYS A N 1
ATOM 3260 C CA . LYS A 1 393 ? -2.665 -8.033 -21.551 1.00 56.69 393 LYS A CA 1
ATOM 3261 C C . LYS A 1 393 ? -2.475 -7.039 -22.681 1.00 56.69 393 LYS A C 1
ATOM 3263 O O . LYS A 1 393 ? -2.493 -7.389 -23.856 1.00 56.69 393 LYS A O 1
ATOM 3268 N N . ASP A 1 394 ? -2.237 -5.798 -22.290 1.00 68.50 394 ASP A N 1
ATOM 3269 C CA . ASP A 1 394 ? -1.864 -4.750 -23.228 1.00 68.50 394 ASP A CA 1
ATOM 3270 C C . ASP A 1 394 ? -0.467 -5.044 -23.808 1.00 68.50 394 ASP A C 1
ATOM 3272 O O . ASP A 1 394 ? 0.425 -5.527 -23.100 1.00 68.50 394 ASP A O 1
ATOM 3276 N N . GLU A 1 395 ? -0.248 -4.722 -25.080 1.00 64.62 395 GLU A N 1
ATOM 3277 C CA . GLU A 1 395 ? 1.017 -4.944 -25.797 1.00 64.62 395 GLU A CA 1
ATOM 3278 C C . GLU A 1 395 ? 2.194 -4.280 -25.067 1.00 64.62 395 GLU A C 1
ATOM 3280 O O . GLU A 1 395 ? 3.281 -4.847 -24.935 1.00 64.62 395 GLU A O 1
ATOM 3285 N N . ILE A 1 396 ? 1.945 -3.113 -24.465 1.00 69.31 396 ILE A N 1
ATOM 3286 C CA . ILE A 1 396 ? 2.920 -2.368 -23.658 1.00 69.31 396 ILE A CA 1
ATOM 3287 C C . ILE A 1 396 ? 3.407 -3.193 -22.455 1.00 69.31 396 ILE A C 1
ATOM 3289 O O . ILE A 1 396 ? 4.552 -3.056 -22.013 1.00 69.31 396 ILE A O 1
ATOM 3293 N N . GLN A 1 397 ? 2.548 -4.032 -21.878 1.00 60.00 397 GLN A N 1
ATOM 3294 C CA . GLN A 1 397 ? 2.897 -4.861 -20.725 1.00 60.00 397 GLN A CA 1
ATOM 3295 C C . GLN A 1 397 ? 3.744 -6.058 -21.146 1.00 60.00 397 GLN A C 1
ATOM 3297 O O . GLN A 1 397 ? 4.761 -6.314 -20.499 1.00 60.00 397 GLN A O 1
ATOM 3302 N N . ARG A 1 398 ? 3.383 -6.719 -22.252 1.00 62.94 398 ARG A N 1
ATOM 3303 C CA . ARG A 1 398 ? 4.181 -7.802 -22.847 1.00 62.94 398 ARG A CA 1
ATOM 3304 C C . ARG A 1 398 ? 5.586 -7.307 -23.205 1.00 62.94 398 ARG A C 1
ATOM 3306 O O . ARG A 1 398 ? 6.573 -7.904 -22.781 1.00 62.94 398 ARG A O 1
ATOM 3313 N N . ALA A 1 399 ? 5.685 -6.136 -23.839 1.00 68.94 399 ALA A N 1
ATOM 3314 C CA . ALA A 1 399 ? 6.961 -5.506 -24.185 1.00 68.94 399 ALA A CA 1
ATOM 3315 C C . ALA A 1 399 ? 7.837 -5.182 -22.957 1.00 68.94 399 ALA A C 1
ATOM 3317 O O . ALA A 1 399 ? 9.052 -5.374 -22.979 1.00 68.94 399 ALA A O 1
ATOM 3318 N N . LYS A 1 400 ? 7.242 -4.726 -21.845 1.00 70.25 400 LYS A N 1
ATOM 3319 C CA . LYS A 1 400 ? 7.985 -4.452 -20.599 1.00 70.25 400 LYS A CA 1
ATOM 3320 C C . LYS A 1 400 ? 8.530 -5.717 -19.941 1.00 70.25 400 LYS A C 1
ATOM 3322 O O . LYS A 1 400 ? 9.605 -5.660 -19.340 1.00 70.25 400 LYS A O 1
ATOM 3327 N N . SER A 1 401 ? 7.785 -6.817 -19.988 1.00 64.19 401 SER A N 1
ATOM 3328 C CA . SER A 1 401 ? 8.237 -8.106 -19.455 1.00 64.19 401 SER A CA 1
ATOM 3329 C C . SER A 1 401 ? 9.402 -8.644 -20.274 1.00 64.19 401 SER A C 1
ATOM 3331 O O . SER A 1 401 ? 10.448 -8.954 -19.702 1.00 64.19 401 SER A O 1
ATOM 3333 N N . LEU A 1 402 ? 9.283 -8.584 -21.602 1.00 75.75 402 LEU A N 1
ATOM 3334 C CA . LEU A 1 402 ? 10.359 -8.913 -22.528 1.00 75.75 402 LEU A CA 1
ATOM 3335 C C . LEU A 1 402 ? 11.621 -8.076 -22.275 1.00 75.75 402 LEU A C 1
ATOM 3337 O O . LEU A 1 402 ? 12.712 -8.619 -22.123 1.00 75.75 402 LEU A O 1
ATOM 3341 N N . GLN A 1 403 ? 11.482 -6.753 -22.155 1.00 76.38 403 GLN A N 1
ATOM 3342 C CA . GLN A 1 403 ? 12.608 -5.861 -21.875 1.00 76.38 403 GLN A CA 1
ATOM 3343 C C . GLN A 1 403 ? 13.345 -6.236 -20.589 1.00 76.38 403 GLN A C 1
ATOM 3345 O O . GLN A 1 403 ? 14.573 -6.278 -20.571 1.00 76.38 403 GLN A O 1
ATOM 3350 N N . LYS A 1 404 ? 12.617 -6.527 -19.508 1.00 74.94 404 LYS A N 1
ATOM 3351 C CA . LYS A 1 404 ? 13.235 -6.932 -18.239 1.00 74.94 404 LYS A CA 1
ATOM 3352 C C . LYS A 1 404 ? 13.904 -8.296 -18.338 1.00 74.94 404 LYS A C 1
ATOM 3354 O O . LYS A 1 404 ? 14.977 -8.460 -17.766 1.00 74.94 404 LYS A O 1
ATOM 3359 N N . PHE A 1 405 ? 13.284 -9.243 -19.038 1.00 79.12 405 PHE A N 1
ATOM 3360 C CA . PHE A 1 405 ? 13.854 -10.563 -19.289 1.00 79.12 405 PHE A CA 1
ATOM 3361 C C . PHE A 1 405 ? 15.197 -10.446 -20.019 1.00 79.12 405 PHE A C 1
ATOM 3363 O O . PHE A 1 405 ? 16.207 -10.926 -19.506 1.00 79.12 405 PHE A O 1
ATOM 3370 N N . LEU A 1 406 ? 15.237 -9.720 -21.143 1.00 77.19 406 LEU A N 1
ATOM 3371 C CA . LEU A 1 406 ? 16.463 -9.530 -21.920 1.00 77.19 406 LEU A CA 1
ATOM 3372 C C . LEU A 1 406 ? 17.531 -8.773 -21.131 1.00 77.19 406 LEU A C 1
ATOM 3374 O O . LEU A 1 406 ? 18.686 -9.179 -21.132 1.00 77.19 406 LEU A O 1
ATOM 3378 N N . MET A 1 407 ? 17.162 -7.720 -20.396 1.00 78.50 407 MET A N 1
ATOM 3379 C CA . MET A 1 407 ? 18.118 -7.000 -19.548 1.00 78.50 407 MET A CA 1
ATOM 3380 C C . MET A 1 407 ? 18.720 -7.885 -18.458 1.00 78.50 407 MET A C 1
ATOM 3382 O O . MET A 1 407 ? 19.911 -7.780 -18.183 1.00 78.50 407 MET A O 1
ATOM 3386 N N . LEU A 1 408 ? 17.908 -8.725 -17.815 1.00 76.19 408 LEU A N 1
ATOM 3387 C CA . LEU A 1 408 ? 18.380 -9.606 -16.755 1.00 76.19 408 LEU A CA 1
ATOM 3388 C C . LEU A 1 408 ? 19.303 -10.680 -17.338 1.00 76.19 408 LEU A C 1
ATOM 3390 O O . LEU A 1 408 ? 20.402 -10.856 -16.827 1.00 76.19 408 LEU A O 1
ATOM 3394 N N . MET A 1 409 ? 18.918 -11.286 -18.465 1.00 76.38 409 MET A N 1
ATOM 3395 C CA . MET A 1 409 ? 19.760 -12.216 -19.222 1.00 76.38 409 MET A CA 1
ATOM 3396 C C . MET A 1 409 ? 21.123 -11.602 -19.561 1.00 76.38 409 MET A C 1
ATOM 3398 O O . MET A 1 409 ? 22.159 -12.189 -19.262 1.00 76.38 409 MET A O 1
ATOM 3402 N N . LEU A 1 410 ? 21.120 -10.390 -20.113 1.00 77.25 410 LEU A N 1
ATOM 3403 C CA . LEU A 1 410 ? 22.313 -9.636 -20.491 1.00 77.25 410 LEU A CA 1
ATOM 3404 C C . LEU A 1 410 ? 23.150 -9.154 -19.306 1.00 77.25 410 LEU A C 1
ATOM 3406 O O . LEU A 1 410 ? 24.257 -8.692 -19.507 1.00 77.25 410 LEU A O 1
ATOM 3410 N N . LEU A 1 411 ? 22.638 -9.165 -18.080 1.00 76.62 411 LEU A N 1
ATOM 3411 C CA . LEU A 1 411 ? 23.398 -8.735 -16.903 1.00 76.62 411 LEU A CA 1
ATOM 3412 C C . LEU A 1 411 ? 23.968 -9.909 -16.114 1.00 76.62 411 LEU A C 1
ATOM 3414 O O . LEU A 1 411 ? 24.894 -9.710 -15.331 1.00 76.62 411 LEU A O 1
ATOM 3418 N N . THR A 1 412 ? 23.409 -11.107 -16.285 1.00 73.62 412 THR A N 1
ATOM 3419 C CA . THR A 1 412 ? 23.713 -12.250 -15.417 1.00 73.62 412 THR A CA 1
ATOM 3420 C C . THR A 1 412 ? 24.170 -13.484 -16.178 1.00 73.62 412 THR A C 1
ATOM 3422 O O . THR A 1 412 ? 25.092 -14.157 -15.727 1.00 73.62 412 THR A O 1
ATOM 3425 N N . ILE A 1 413 ? 23.560 -13.784 -17.325 1.00 70.44 413 ILE A N 1
ATOM 3426 C CA . ILE A 1 413 ? 23.908 -14.946 -18.149 1.00 70.44 413 ILE A CA 1
ATOM 3427 C C . ILE A 1 413 ? 24.925 -14.558 -19.216 1.00 70.44 413 ILE A C 1
ATOM 3429 O O . ILE A 1 413 ? 25.900 -15.277 -19.409 1.00 70.44 413 ILE A O 1
ATOM 3433 N N . TYR A 1 414 ? 24.706 -13.416 -19.868 1.00 71.75 414 TYR A N 1
ATOM 3434 C CA . TYR A 1 414 ? 25.587 -12.877 -20.898 1.00 71.75 414 TYR A CA 1
ATOM 3435 C C . TYR A 1 414 ? 25.989 -11.430 -20.580 1.00 71.75 414 TYR A C 1
ATOM 3437 O O . TYR A 1 414 ? 25.633 -10.520 -21.332 1.00 71.75 414 TYR A O 1
ATOM 3445 N N . PRO A 1 415 ? 26.671 -11.186 -19.437 1.00 68.62 415 PRO A N 1
ATOM 3446 C CA . PRO A 1 415 ? 27.172 -9.861 -19.100 1.00 68.62 415 PRO A CA 1
ATOM 3447 C C . PRO A 1 415 ? 28.100 -9.387 -20.218 1.00 68.62 415 PRO A C 1
ATOM 3449 O O . PRO A 1 415 ? 29.130 -10.022 -20.453 1.00 68.62 415 PRO A O 1
ATOM 3452 N N . PRO A 1 416 ? 27.787 -8.284 -20.918 1.00 66.12 416 PRO A N 1
ATOM 3453 C CA . PRO A 1 416 ? 28.700 -7.791 -21.922 1.00 66.12 416 PRO A CA 1
ATOM 3454 C C . PRO A 1 416 ? 29.975 -7.333 -21.232 1.00 66.12 416 PRO A C 1
ATOM 3456 O O . PRO A 1 416 ? 29.936 -6.696 -20.176 1.00 66.12 416 PRO A O 1
ATOM 3459 N N . GLU A 1 417 ? 31.107 -7.576 -21.884 1.00 64.00 417 GLU A N 1
ATOM 3460 C CA . GLU A 1 417 ? 32.429 -7.172 -21.394 1.00 64.00 417 GLU A CA 1
ATOM 3461 C C . GLU A 1 417 ? 32.508 -5.673 -21.067 1.00 64.00 417 GLU A C 1
ATOM 3463 O O . GLU A 1 417 ? 33.333 -5.225 -20.269 1.00 64.00 417 GLU A O 1
ATOM 3468 N N . ARG A 1 418 ? 31.646 -4.868 -21.699 1.00 64.50 418 ARG A N 1
ATOM 3469 C CA . ARG A 1 418 ? 31.576 -3.422 -21.523 1.00 64.50 418 ARG A CA 1
ATOM 3470 C C . ARG A 1 418 ? 30.161 -3.001 -21.155 1.00 64.50 418 ARG A C 1
ATOM 3472 O O . ARG A 1 418 ? 29.214 -3.209 -21.905 1.00 64.50 418 ARG A O 1
ATOM 3479 N N . GLN A 1 419 ? 30.041 -2.252 -20.058 1.00 64.25 419 GLN A N 1
ATOM 3480 C CA . GLN A 1 419 ? 28.773 -1.661 -19.603 1.00 64.25 419 GLN A CA 1
ATOM 3481 C C . GLN A 1 419 ? 28.090 -0.798 -20.681 1.00 64.25 419 GLN A C 1
ATOM 3483 O O . GLN A 1 419 ? 26.868 -0.659 -20.694 1.00 64.25 419 GLN A O 1
ATOM 3488 N N . ARG A 1 420 ? 28.880 -0.197 -21.581 1.00 66.00 420 ARG A N 1
ATOM 3489 C CA . ARG A 1 420 ? 28.388 0.628 -22.688 1.00 66.00 420 ARG A CA 1
ATOM 3490 C C . ARG A 1 420 ? 27.501 -0.165 -23.654 1.00 66.00 420 ARG A C 1
ATOM 3492 O O . ARG A 1 420 ? 26.487 0.382 -24.065 1.00 66.00 420 ARG A O 1
ATOM 3499 N N . THR A 1 421 ? 27.809 -1.437 -23.915 1.00 67.25 421 THR A N 1
ATOM 3500 C CA . THR A 1 421 ? 27.011 -2.303 -24.794 1.00 67.25 421 THR A CA 1
ATOM 3501 C C . THR A 1 421 ? 25.558 -2.351 -24.324 1.00 67.25 421 THR A C 1
ATOM 3503 O O . THR A 1 421 ? 24.662 -2.094 -25.112 1.00 67.25 421 THR A O 1
ATOM 3506 N N . LEU A 1 422 ? 25.304 -2.502 -23.017 1.00 67.38 422 LEU A N 1
ATOM 3507 C CA . LEU A 1 422 ? 23.941 -2.472 -22.457 1.00 67.38 422 LEU A CA 1
ATOM 3508 C C . LEU A 1 422 ? 23.210 -1.146 -22.671 1.00 67.38 422 LEU A C 1
ATOM 3510 O O . LEU A 1 422 ? 21.991 -1.134 -22.801 1.00 67.38 422 LEU A O 1
ATOM 3514 N N . ARG A 1 423 ? 23.937 -0.024 -22.649 1.00 65.50 423 ARG A N 1
ATOM 3515 C CA . ARG A 1 423 ? 23.351 1.316 -22.809 1.00 65.50 423 ARG A CA 1
ATOM 3516 C C . ARG A 1 423 ? 22.978 1.616 -24.260 1.00 65.50 423 ARG A C 1
ATOM 3518 O O . ARG A 1 423 ? 22.166 2.503 -24.488 1.00 65.50 423 ARG A O 1
ATOM 3525 N N . GLU A 1 424 ? 23.589 0.912 -25.207 1.00 68.81 424 GLU A N 1
ATOM 3526 C CA . GLU A 1 424 ? 23.425 1.127 -26.649 1.00 68.81 424 GLU A CA 1
ATOM 3527 C C . GLU A 1 424 ? 22.469 0.112 -27.299 1.00 68.81 424 GLU A C 1
ATOM 3529 O O . GLU A 1 424 ? 22.057 0.292 -28.449 1.00 68.81 424 GLU A O 1
ATOM 3534 N N . LEU A 1 425 ? 22.053 -0.924 -26.562 1.00 73.25 425 LEU A N 1
ATOM 3535 C CA . LEU A 1 425 ? 21.028 -1.861 -27.014 1.00 73.25 425 LEU A CA 1
ATOM 3536 C C . LEU A 1 425 ? 19.663 -1.172 -27.115 1.00 73.25 425 LEU A C 1
ATOM 3538 O O . LEU A 1 425 ? 19.113 -0.655 -26.145 1.00 73.25 425 LEU A O 1
ATOM 3542 N N . THR A 1 426 ? 19.110 -1.199 -28.320 1.00 73.31 426 THR A N 1
ATOM 3543 C CA . THR A 1 426 ? 17.828 -0.614 -28.693 1.00 73.31 426 THR A CA 1
ATOM 3544 C C . THR A 1 426 ? 17.012 -1.686 -29.405 1.00 73.31 426 THR A C 1
ATOM 3546 O O . THR A 1 426 ? 17.448 -2.227 -30.424 1.00 73.31 426 THR A O 1
ATOM 3549 N N . PHE A 1 427 ? 15.827 -1.989 -28.873 1.00 72.00 427 PHE A N 1
ATOM 3550 C CA . PHE A 1 427 ? 14.895 -2.953 -29.465 1.00 72.00 427 PHE A CA 1
ATOM 3551 C C . PHE A 1 427 ? 14.571 -2.616 -30.924 1.00 72.00 427 PHE A C 1
ATOM 3553 O O . PHE A 1 427 ? 14.324 -1.455 -31.247 1.00 72.00 427 PHE A O 1
ATOM 3560 N N . GLY A 1 428 ? 14.593 -3.630 -31.792 1.00 70.19 428 GLY A N 1
ATOM 3561 C CA . GLY A 1 428 ? 14.314 -3.506 -33.228 1.00 70.19 428 GLY A CA 1
ATOM 3562 C C . GLY A 1 428 ? 15.410 -2.794 -34.029 1.00 70.19 428 GLY A C 1
ATOM 3563 O O . GLY A 1 428 ? 15.306 -2.674 -35.245 1.00 70.19 428 GLY A O 1
ATOM 3564 N N . LYS A 1 429 ? 16.475 -2.314 -33.373 1.00 78.88 429 LYS A N 1
ATOM 3565 C CA . LYS A 1 429 ? 17.610 -1.667 -34.040 1.00 78.88 429 LYS A CA 1
ATOM 3566 C C . LYS A 1 429 ? 18.906 -2.435 -33.826 1.00 78.88 429 LYS A C 1
ATOM 3568 O O . LYS A 1 429 ? 19.471 -2.922 -34.792 1.00 78.88 429 LYS A O 1
ATOM 3573 N N . THR A 1 430 ? 19.358 -2.530 -32.578 1.00 78.25 430 THR A N 1
ATOM 3574 C CA . THR A 1 430 ? 20.607 -3.213 -32.196 1.00 78.25 430 THR A CA 1
ATOM 3575 C C . THR A 1 430 ? 20.370 -4.479 -31.376 1.00 78.25 430 THR A C 1
ATOM 3577 O O . THR A 1 430 ? 21.292 -5.262 -31.173 1.00 78.25 430 THR A O 1
ATOM 3580 N N . LEU A 1 431 ? 19.130 -4.695 -30.929 1.00 81.50 431 LEU A N 1
ATOM 3581 C CA . LEU A 1 431 ? 18.640 -5.934 -30.336 1.00 81.50 431 LEU A CA 1
ATOM 3582 C C . LEU A 1 431 ? 17.432 -6.407 -31.148 1.00 81.50 431 LEU A C 1
ATOM 3584 O O . LEU A 1 431 ? 16.363 -5.791 -31.066 1.00 81.50 431 LEU A O 1
ATOM 3588 N N . LYS A 1 432 ? 17.605 -7.460 -31.947 1.00 84.75 432 LYS A N 1
ATOM 3589 C CA . LYS A 1 432 ? 16.589 -7.949 -32.890 1.00 84.75 432 LYS A CA 1
ATOM 3590 C C . LYS A 1 432 ? 16.205 -9.390 -32.597 1.00 84.75 432 LYS A C 1
ATOM 3592 O O . LYS A 1 432 ? 17.028 -10.148 -32.100 1.00 84.75 432 LYS A O 1
ATOM 3597 N N . PHE A 1 433 ? 14.964 -9.758 -32.893 1.00 82.62 433 PHE A N 1
ATOM 3598 C CA . PHE A 1 433 ? 14.488 -11.137 -32.785 1.00 82.62 433 PHE A CA 1
ATOM 3599 C C . PHE A 1 433 ? 14.488 -11.781 -34.167 1.00 82.62 433 PHE A C 1
ATOM 3601 O O . PHE A 1 433 ? 14.051 -11.152 -35.128 1.00 82.62 433 PHE A O 1
ATOM 3608 N N . GLY A 1 434 ? 14.995 -13.001 -34.298 1.00 85.75 434 GLY A N 1
ATOM 3609 C CA . GLY A 1 434 ? 15.064 -13.650 -35.599 1.00 85.75 434 GLY A CA 1
ATOM 3610 C C . GLY A 1 434 ? 15.771 -14.993 -35.589 1.00 85.75 434 GLY A C 1
ATOM 3611 O O . GLY A 1 434 ? 16.012 -15.574 -34.535 1.00 85.75 434 GLY A O 1
ATOM 3612 N N . ILE A 1 435 ? 16.110 -15.476 -36.778 1.00 86.00 435 ILE A N 1
ATOM 3613 C CA . ILE A 1 435 ? 16.866 -16.713 -36.994 1.00 86.00 435 ILE A CA 1
ATOM 3614 C C . ILE A 1 435 ? 18.040 -16.449 -37.929 1.00 86.00 435 ILE A C 1
ATOM 3616 O O . ILE A 1 435 ? 17.965 -15.583 -38.803 1.00 86.00 435 ILE A O 1
ATOM 3620 N N . ILE A 1 436 ? 19.113 -17.218 -37.770 1.00 80.75 436 ILE A N 1
ATOM 3621 C CA . ILE A 1 436 ? 20.180 -17.292 -38.767 1.00 80.75 436 ILE A CA 1
ATOM 3622 C C . ILE A 1 436 ? 19.838 -18.437 -39.717 1.00 80.75 436 ILE A C 1
ATOM 3624 O O . ILE A 1 436 ? 19.619 -19.565 -39.281 1.00 80.75 436 ILE A O 1
ATOM 3628 N N . ASN A 1 437 ? 19.752 -18.146 -41.014 1.00 79.12 437 ASN A N 1
ATOM 3629 C CA . ASN A 1 437 ? 19.534 -19.179 -42.023 1.00 79.12 437 ASN A CA 1
ATOM 3630 C C . ASN A 1 437 ? 20.798 -20.039 -42.230 1.00 79.12 437 ASN A C 1
ATOM 3632 O O . ASN A 1 437 ? 21.884 -19.695 -41.770 1.00 79.12 437 ASN A O 1
ATOM 3636 N N . GLU A 1 438 ? 20.687 -21.136 -42.983 1.00 76.19 438 GLU A N 1
ATOM 3637 C CA . GLU A 1 438 ? 21.815 -22.045 -43.274 1.00 76.19 438 GLU A CA 1
ATOM 3638 C C . GLU A 1 438 ? 23.032 -21.351 -43.919 1.00 76.19 438 GLU A C 1
ATOM 3640 O O . GLU A 1 438 ? 24.142 -21.876 -43.896 1.00 76.19 438 GLU A O 1
ATOM 3645 N N . GLN A 1 439 ? 22.837 -20.160 -44.491 1.00 75.44 439 GLN A N 1
ATOM 3646 C CA . GLN A 1 439 ? 23.867 -19.362 -45.155 1.00 75.44 439 GLN A CA 1
ATOM 3647 C C . GLN A 1 439 ? 24.497 -18.303 -44.233 1.00 75.44 439 GLN A C 1
ATOM 3649 O O . GLN A 1 439 ? 25.344 -17.537 -44.689 1.00 75.44 439 GLN A O 1
ATOM 3654 N N . GLY A 1 440 ? 24.103 -18.237 -42.957 1.00 71.75 440 GLY A N 1
ATOM 3655 C CA . GLY A 1 440 ? 24.645 -17.285 -41.986 1.00 71.75 440 GLY A CA 1
ATOM 3656 C C . GLY A 1 440 ? 23.985 -15.901 -41.997 1.00 71.75 440 GLY A C 1
ATOM 3657 O O . GLY A 1 440 ? 24.472 -15.000 -41.324 1.00 71.75 440 GLY A O 1
ATOM 3658 N N . PHE A 1 441 ? 22.892 -15.702 -42.740 1.00 79.00 441 PHE A N 1
ATOM 3659 C CA . PHE A 1 441 ? 22.167 -14.430 -42.776 1.00 79.00 441 PHE A CA 1
ATOM 3660 C C . PHE A 1 441 ? 21.055 -14.384 -41.731 1.00 79.00 441 PHE A C 1
ATOM 3662 O O . PHE A 1 441 ? 20.219 -15.287 -41.642 1.00 79.00 441 PHE A O 1
ATOM 3669 N N . PHE A 1 442 ? 21.007 -13.276 -40.995 1.00 80.94 442 PHE A N 1
ATOM 3670 C CA . PHE A 1 442 ? 19.936 -12.996 -40.052 1.00 80.94 442 PHE A CA 1
ATOM 3671 C C . PHE A 1 442 ? 18.648 -12.584 -40.761 1.00 80.94 442 PHE A C 1
ATOM 3673 O O . PHE A 1 442 ? 18.618 -11.653 -41.569 1.00 80.94 442 PHE A O 1
ATOM 3680 N N . ARG A 1 443 ? 17.564 -13.266 -40.402 1.00 83.62 443 ARG A N 1
ATOM 3681 C CA . ARG A 1 443 ? 16.199 -12.948 -40.798 1.00 83.62 443 ARG A CA 1
ATOM 3682 C C . ARG A 1 443 ? 15.419 -12.533 -39.561 1.00 83.62 443 ARG A C 1
ATOM 3684 O O . ARG A 1 443 ? 15.224 -13.341 -38.657 1.00 83.62 443 ARG A O 1
ATOM 3691 N N . GLU A 1 444 ? 14.949 -11.291 -39.559 1.00 83.50 444 GLU A N 1
ATOM 3692 C CA . GLU A 1 444 ? 14.110 -10.757 -38.488 1.00 83.50 444 GLU A CA 1
ATOM 3693 C C . GLU A 1 444 ? 12.738 -11.449 -38.479 1.00 83.50 444 GLU A C 1
ATOM 3695 O O . GLU A 1 444 ? 12.140 -11.687 -39.533 1.00 83.50 444 GLU A O 1
ATOM 3700 N N . LEU A 1 445 ? 12.266 -11.792 -37.284 1.00 82.06 445 LEU A N 1
ATOM 3701 C CA . LEU A 1 445 ? 10.962 -12.394 -37.020 1.00 82.06 445 LEU A CA 1
ATOM 3702 C C . LEU A 1 445 ? 10.176 -11.497 -36.065 1.00 82.06 445 LEU A C 1
ATOM 3704 O O . LEU A 1 445 ? 10.758 -10.723 -35.303 1.00 82.06 445 LEU A O 1
ATOM 3708 N N . ASP A 1 446 ? 8.851 -11.626 -36.084 1.00 75.06 446 ASP A N 1
ATOM 3709 C CA . ASP A 1 446 ? 8.016 -10.976 -35.080 1.00 75.06 446 ASP A CA 1
ATOM 3710 C C . ASP A 1 446 ? 8.126 -11.756 -33.757 1.00 75.06 446 ASP A C 1
ATOM 3712 O O . ASP A 1 446 ? 7.761 -12.936 -33.723 1.00 75.06 446 ASP A O 1
ATOM 3716 N N . PRO A 1 447 ? 8.619 -11.140 -32.664 1.00 68.25 447 PRO A N 1
ATOM 3717 C CA . PRO A 1 447 ? 8.667 -11.798 -31.362 1.00 68.25 447 PRO A CA 1
ATOM 3718 C C . PRO A 1 447 ? 7.278 -12.119 -30.796 1.00 68.25 447 PRO A C 1
ATOM 3720 O O . PRO A 1 447 ? 7.178 -12.915 -29.869 1.00 68.25 447 PRO A O 1
ATOM 3723 N N . PHE A 1 448 ? 6.208 -11.509 -31.308 1.00 65.69 448 PHE A N 1
ATOM 3724 C CA . PHE A 1 448 ? 4.838 -11.746 -30.854 1.00 65.69 448 PHE A CA 1
ATOM 3725 C C . PHE A 1 448 ? 4.109 -12.851 -31.633 1.00 65.69 448 PHE A C 1
ATOM 3727 O O . PHE A 1 448 ? 2.979 -13.185 -31.273 1.00 65.69 448 PHE A O 1
ATOM 3734 N N . ASP A 1 449 ? 4.732 -13.425 -32.665 1.00 69.56 449 ASP A N 1
ATOM 3735 C CA . ASP A 1 449 ? 4.157 -14.498 -33.474 1.00 69.56 449 ASP A CA 1
ATOM 3736 C C . ASP A 1 449 ? 4.512 -15.883 -32.904 1.00 69.56 449 ASP A C 1
ATOM 3738 O O . ASP A 1 449 ? 5.644 -16.359 -33.002 1.00 69.56 449 ASP A O 1
ATOM 3742 N N . TYR A 1 450 ? 3.500 -16.543 -32.332 1.00 56.03 450 TYR A N 1
ATOM 3743 C CA . TYR A 1 450 ? 3.578 -17.860 -31.688 1.00 56.03 450 TYR A CA 1
ATOM 3744 C C . TYR A 1 450 ? 3.970 -19.017 -32.618 1.00 56.03 450 TYR A C 1
ATOM 3746 O O . TYR A 1 450 ? 4.187 -20.129 -32.142 1.00 56.03 450 TYR A O 1
ATOM 3754 N N . GLN A 1 451 ? 4.039 -18.803 -33.936 1.00 57.97 451 GLN A N 1
ATOM 3755 C CA . GLN A 1 451 ? 4.545 -19.814 -34.869 1.00 57.97 451 GLN A CA 1
ATOM 3756 C C . GLN A 1 451 ? 6.083 -19.880 -34.886 1.00 57.97 451 GLN A C 1
ATOM 3758 O O . GLN A 1 451 ? 6.648 -20.864 -35.361 1.00 57.97 451 GLN A O 1
ATOM 3763 N N . ASN A 1 452 ? 6.767 -18.874 -34.330 1.00 60.38 452 ASN A N 1
ATOM 3764 C CA . ASN A 1 452 ? 8.220 -18.717 -34.398 1.00 60.38 452 ASN A CA 1
ATOM 3765 C C . ASN A 1 452 ? 8.947 -19.277 -33.160 1.00 60.38 452 ASN A C 1
ATOM 3767 O O . ASN A 1 452 ? 9.689 -18.561 -32.489 1.00 60.38 452 ASN A O 1
ATOM 3771 N N . ASN A 1 453 ? 8.788 -20.576 -32.882 1.00 61.56 453 ASN A N 1
ATOM 3772 C CA . ASN A 1 453 ? 9.424 -21.247 -31.731 1.00 61.56 453 ASN A CA 1
ATOM 3773 C C . ASN A 1 453 ? 10.955 -21.406 -31.839 1.00 61.56 453 ASN A C 1
ATOM 3775 O O . ASN A 1 453 ? 11.597 -21.842 -30.889 1.00 61.56 453 ASN A O 1
ATOM 3779 N N . GLU A 1 454 ? 11.547 -21.070 -32.986 1.00 68.25 454 GLU A N 1
ATOM 3780 C CA . GLU A 1 454 ? 12.989 -21.208 -33.245 1.00 68.25 454 GLU A CA 1
ATOM 3781 C C . GLU A 1 454 ? 13.748 -19.871 -33.156 1.00 68.25 454 GLU A C 1
ATOM 3783 O O . GLU A 1 454 ? 14.974 -19.838 -33.273 1.00 68.25 454 GLU A O 1
ATOM 3788 N N . GLY A 1 455 ? 13.034 -18.756 -32.967 1.00 73.75 455 GLY A N 1
ATOM 3789 C CA . GLY A 1 455 ? 13.629 -17.424 -32.943 1.00 73.75 455 GLY A CA 1
ATOM 3790 C C . GLY A 1 455 ? 14.460 -17.161 -31.685 1.00 73.75 455 GLY A C 1
ATOM 3791 O O . GLY A 1 455 ? 14.074 -17.503 -30.568 1.00 73.75 455 GLY A O 1
ATOM 3792 N N . MET A 1 456 ? 15.598 -16.494 -31.862 1.00 77.75 456 MET A N 1
ATOM 3793 C CA . MET A 1 456 ? 16.463 -16.029 -30.777 1.00 77.75 456 MET A CA 1
ATOM 3794 C C . MET A 1 456 ? 16.646 -14.516 -30.865 1.00 77.75 456 MET A C 1
ATOM 3796 O O . MET A 1 456 ? 16.433 -13.897 -31.911 1.00 77.75 456 MET A O 1
ATOM 3800 N N . TYR A 1 457 ? 17.048 -13.897 -29.756 1.00 80.56 457 TYR A N 1
ATOM 3801 C CA . TYR A 1 457 ? 17.461 -12.497 -29.788 1.00 80.56 457 TYR A CA 1
ATOM 3802 C C . TYR A 1 457 ? 18.930 -12.396 -30.171 1.00 80.56 457 TYR A C 1
ATOM 3804 O O . TYR A 1 457 ? 19.763 -13.130 -29.652 1.00 80.56 457 TYR A O 1
ATOM 3812 N N . PHE A 1 458 ? 19.244 -11.445 -31.038 1.00 80.25 458 PHE A N 1
ATOM 3813 C CA . PHE A 1 458 ? 20.584 -11.165 -31.522 1.00 80.25 458 PHE A CA 1
ATOM 3814 C C . PHE A 1 458 ? 20.983 -9.744 -31.153 1.00 80.25 458 PHE A C 1
ATOM 3816 O O . PHE A 1 458 ? 20.187 -8.806 -31.276 1.00 80.25 458 PHE A O 1
ATOM 3823 N N . ILE A 1 459 ? 22.235 -9.588 -30.733 1.00 79.12 459 ILE A N 1
ATOM 3824 C CA . ILE A 1 459 ? 22.912 -8.298 -30.771 1.00 79.12 459 ILE A CA 1
ATOM 3825 C C . ILE A 1 459 ? 23.340 -8.096 -32.222 1.00 79.12 459 ILE A C 1
ATOM 3827 O O . ILE A 1 459 ? 24.146 -8.866 -32.728 1.00 79.12 459 ILE A O 1
ATOM 3831 N N . ASP A 1 460 ? 22.776 -7.092 -32.887 1.00 80.25 460 ASP A N 1
ATOM 3832 C CA . ASP A 1 460 ? 23.003 -6.790 -34.303 1.00 80.25 460 ASP A CA 1
ATOM 3833 C C . ASP A 1 460 ? 23.519 -5.351 -34.437 1.00 80.25 460 ASP A C 1
ATOM 3835 O O . ASP A 1 460 ? 22.750 -4.391 -34.498 1.00 80.25 460 ASP A O 1
ATOM 3839 N N . LEU A 1 461 ? 24.839 -5.176 -34.400 1.00 74.75 461 LEU A N 1
ATOM 3840 C CA . LEU A 1 461 ? 25.494 -3.873 -34.474 1.00 74.75 461 LEU A CA 1
ATOM 3841 C C . LEU A 1 461 ? 26.011 -3.636 -35.888 1.00 74.75 461 LEU A C 1
ATOM 3843 O O . LEU A 1 461 ? 27.022 -4.198 -36.314 1.00 74.75 461 LEU A O 1
ATOM 3847 N N . ASN A 1 462 ? 25.352 -2.724 -36.600 1.00 75.38 462 ASN A N 1
ATOM 3848 C CA . ASN A 1 462 ? 25.881 -2.222 -37.859 1.00 75.38 462 ASN A CA 1
ATOM 3849 C C . ASN A 1 462 ? 27.153 -1.400 -37.621 1.00 75.38 462 ASN A C 1
ATOM 3851 O O . ASN A 1 462 ? 27.312 -0.815 -36.547 1.00 75.38 462 ASN A O 1
ATOM 3855 N N . PRO A 1 463 ? 28.000 -1.211 -38.648 1.00 75.25 463 PRO A N 1
ATOM 3856 C CA . PRO A 1 463 ? 29.195 -0.380 -38.525 1.00 75.25 463 PRO A CA 1
ATOM 3857 C C . PRO A 1 463 ? 28.897 1.030 -37.984 1.00 75.25 463 PRO A C 1
ATOM 3859 O O . PRO A 1 463 ? 29.652 1.550 -37.173 1.00 75.25 463 PRO A O 1
ATOM 3862 N N . LYS A 1 464 ? 27.743 1.618 -38.343 1.00 72.06 464 LYS A N 1
ATOM 3863 C CA . LYS A 1 464 ? 27.274 2.927 -37.836 1.00 72.06 464 LYS A CA 1
ATOM 3864 C C . LYS A 1 464 ? 26.863 2.923 -36.360 1.00 72.06 464 LYS A C 1
ATOM 3866 O O . LYS A 1 464 ? 26.881 3.973 -35.725 1.00 72.06 464 LYS A O 1
ATOM 3871 N N . ASP A 1 465 ? 26.455 1.768 -35.847 1.00 65.25 465 ASP A N 1
ATOM 3872 C CA . ASP A 1 465 ? 26.083 1.560 -34.449 1.00 65.25 465 ASP A CA 1
ATOM 3873 C C . ASP A 1 465 ? 27.302 1.118 -33.609 1.00 65.25 465 ASP A C 1
ATOM 3875 O O . ASP A 1 465 ? 27.267 1.170 -32.381 1.00 65.25 465 ASP A O 1
ATOM 3879 N N . HIS A 1 466 ? 28.410 0.743 -34.262 1.00 60.88 466 HIS A N 1
ATOM 3880 C CA . HIS A 1 466 ? 29.673 0.387 -33.629 1.00 60.88 466 HIS A CA 1
ATOM 3881 C C . HIS A 1 466 ? 30.558 1.622 -33.382 1.00 60.88 466 HIS A C 1
ATOM 3883 O O . HIS A 1 466 ? 30.768 2.452 -34.266 1.00 60.88 466 HIS A O 1
ATOM 3889 N N . LYS A 1 467 ? 31.166 1.724 -32.187 1.00 59.41 467 LYS A N 1
ATOM 3890 C CA . LYS A 1 467 ? 32.007 2.870 -31.763 1.00 59.41 467 LYS A CA 1
ATOM 3891 C C . LYS A 1 467 ? 33.104 3.238 -32.773 1.00 59.41 467 LYS A C 1
ATOM 3893 O O . LYS A 1 467 ? 33.446 4.410 -32.897 1.00 59.41 467 LYS A O 1
ATOM 3898 N N . ASN A 1 468 ? 33.668 2.236 -33.446 1.00 58.62 468 ASN A N 1
ATOM 3899 C CA . ASN A 1 468 ? 34.784 2.418 -34.371 1.00 58.62 468 ASN A CA 1
ATOM 3900 C C . ASN A 1 468 ? 34.349 2.498 -35.843 1.00 58.62 468 ASN A C 1
ATOM 3902 O O . ASN A 1 468 ? 35.221 2.576 -36.697 1.00 58.62 468 ASN A O 1
ATOM 3906 N N . GLY A 1 469 ? 33.052 2.436 -36.165 1.00 56.38 469 GLY A N 1
ATOM 3907 C CA . GLY A 1 469 ? 32.575 2.634 -37.539 1.00 56.38 469 GLY A CA 1
ATOM 3908 C C . GLY A 1 469 ? 32.840 1.490 -38.527 1.00 56.38 469 GLY A C 1
ATOM 3909 O O . GLY A 1 469 ? 32.368 1.575 -39.656 1.00 56.38 469 GLY A O 1
ATOM 3910 N N . ASN A 1 470 ? 33.598 0.456 -38.135 1.00 52.31 470 ASN A N 1
ATOM 3911 C CA . ASN A 1 470 ? 34.319 -0.380 -39.105 1.00 52.31 470 ASN A CA 1
ATOM 3912 C C . ASN A 1 470 ? 33.862 -1.840 -39.219 1.00 52.31 470 ASN A C 1
ATOM 3914 O O . ASN A 1 470 ? 34.142 -2.457 -40.240 1.00 52.31 470 ASN A O 1
ATOM 3918 N N . GLU A 1 471 ? 33.174 -2.405 -38.225 1.00 67.00 471 GLU A N 1
ATOM 3919 C CA . GLU A 1 471 ? 32.861 -3.840 -38.217 1.00 67.00 471 GLU A CA 1
ATOM 3920 C C . GLU A 1 471 ? 31.388 -4.078 -37.907 1.00 67.00 471 GLU A C 1
ATOM 3922 O O . GLU A 1 471 ? 30.809 -3.445 -37.021 1.00 67.00 471 GLU A O 1
ATOM 3927 N N . TYR A 1 472 ? 30.792 -4.976 -38.690 1.00 69.88 472 TYR A N 1
ATOM 3928 C CA . TYR A 1 472 ? 29.499 -5.569 -38.398 1.00 69.88 472 TYR A CA 1
ATOM 3929 C C . TYR A 1 472 ? 29.696 -6.609 -37.298 1.00 69.88 472 TYR A C 1
ATOM 3931 O O . TYR A 1 472 ? 30.529 -7.503 -37.445 1.00 69.88 472 TYR A O 1
ATOM 3939 N N . TYR A 1 473 ? 28.953 -6.481 -36.204 1.00 72.25 473 TYR A N 1
ATOM 3940 C CA . TYR A 1 473 ? 28.977 -7.448 -35.114 1.00 72.25 473 TYR A CA 1
ATOM 3941 C C . TYR A 1 473 ? 27.587 -8.040 -34.947 1.00 72.25 473 TYR A C 1
ATOM 3943 O O . TYR A 1 473 ? 26.625 -7.317 -34.689 1.00 72.25 473 TYR A O 1
ATOM 3951 N N . GLN A 1 474 ? 27.512 -9.358 -35.080 1.00 73.69 474 GLN A N 1
ATOM 3952 C CA . GLN A 1 474 ? 26.307 -10.124 -34.845 1.00 73.69 474 GLN A CA 1
ATOM 3953 C C . GLN A 1 474 ? 26.619 -11.269 -33.899 1.00 73.69 474 GLN A C 1
ATOM 3955 O O . GLN A 1 474 ? 27.537 -12.046 -34.150 1.00 73.69 474 GLN A O 1
ATOM 3960 N N . ASP A 1 475 ? 25.829 -11.376 -32.839 1.00 73.62 475 ASP A N 1
ATOM 3961 C CA . ASP A 1 475 ? 25.946 -12.475 -31.896 1.00 73.62 475 ASP A CA 1
ATOM 3962 C C . ASP A 1 475 ? 24.573 -12.871 -31.363 1.00 73.62 475 ASP A C 1
ATOM 3964 O O . ASP A 1 475 ? 23.745 -12.013 -31.029 1.00 73.62 475 ASP A O 1
ATOM 3968 N N . ALA A 1 476 ? 24.324 -14.176 -31.315 1.00 73.31 476 ALA A N 1
ATOM 3969 C CA . ALA A 1 476 ? 23.120 -14.709 -30.703 1.00 73.31 476 ALA A CA 1
ATOM 3970 C C . ALA A 1 476 ? 23.240 -14.528 -29.193 1.00 73.31 476 ALA A C 1
ATOM 3972 O O . ALA A 1 476 ? 24.250 -14.882 -28.584 1.00 73.31 476 ALA A O 1
ATOM 3973 N N . LEU A 1 477 ? 22.183 -14.045 -28.551 1.00 73.00 477 LEU A N 1
ATOM 3974 C CA . LEU A 1 477 ? 22.083 -14.212 -27.113 1.00 73.00 477 LEU A CA 1
ATOM 3975 C C . LEU A 1 477 ? 21.974 -15.715 -26.842 1.00 73.00 477 LEU A C 1
ATOM 3977 O O . LEU A 1 477 ? 21.069 -16.380 -27.333 1.00 73.00 477 LEU A O 1
ATOM 3981 N N . PHE A 1 478 ? 22.962 -16.267 -26.140 1.00 67.12 478 PHE A N 1
ATOM 3982 C CA . PHE A 1 478 ? 23.126 -17.710 -25.996 1.00 67.12 478 PHE A CA 1
ATOM 3983 C C . PHE A 1 478 ? 21.884 -18.365 -25.373 1.00 67.12 478 PHE A C 1
ATOM 3985 O O . PHE A 1 478 ? 21.441 -17.976 -24.286 1.00 67.12 478 PHE A O 1
ATOM 3992 N N . ASN A 1 479 ? 21.356 -19.404 -26.028 1.00 65.88 479 ASN A N 1
ATOM 3993 C CA . ASN A 1 479 ? 20.244 -20.197 -25.514 1.00 65.88 479 ASN A CA 1
ATOM 3994 C C . ASN A 1 479 ? 20.707 -21.147 -24.396 1.00 65.88 479 ASN A C 1
ATOM 3996 O O . ASN A 1 479 ? 20.814 -22.358 -24.588 1.00 65.88 479 ASN A O 1
ATOM 4000 N N . ARG A 1 480 ? 21.074 -20.593 -23.236 1.00 64.19 480 ARG A N 1
ATOM 4001 C CA . ARG A 1 480 ? 21.663 -21.378 -22.145 1.00 64.19 480 ARG A CA 1
ATOM 4002 C C . ARG A 1 480 ? 20.696 -22.457 -21.674 1.00 64.19 480 ARG A C 1
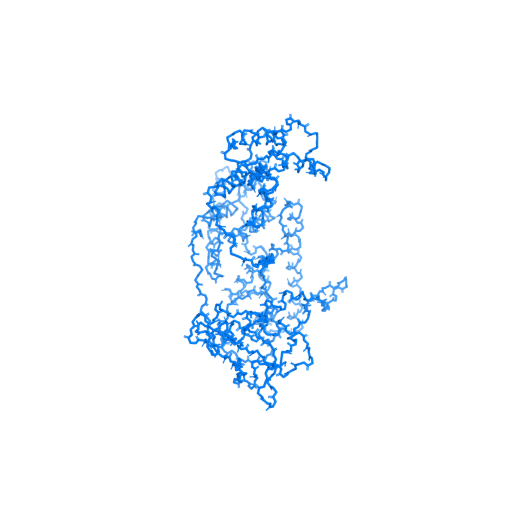ATOM 4004 O O . ARG A 1 480 ? 19.601 -22.133 -21.230 1.00 64.19 480 ARG A O 1
ATOM 4011 N N . VAL A 1 481 ? 21.152 -23.705 -21.700 1.00 62.06 481 VAL A N 1
ATOM 4012 C CA . VAL A 1 481 ? 20.476 -24.829 -21.049 1.00 62.06 481 VAL A CA 1
ATOM 4013 C C . VAL A 1 481 ? 20.756 -24.756 -19.544 1.00 62.06 481 VAL A C 1
ATOM 4015 O O . VAL A 1 481 ? 21.907 -24.642 -19.113 1.00 62.06 481 VAL A O 1
ATOM 4018 N N . PHE A 1 482 ? 19.696 -24.739 -18.750 1.00 59.34 482 PHE A N 1
ATOM 4019 C CA . PHE A 1 482 ? 19.699 -24.767 -17.294 1.00 59.34 482 PHE A CA 1
ATOM 4020 C C . PHE A 1 482 ? 19.845 -26.209 -16.782 1.00 59.34 482 PHE A C 1
ATOM 4022 O O . PHE A 1 482 ? 19.687 -27.171 -17.530 1.00 59.34 482 PHE A O 1
ATOM 4029 N N . GLU A 1 483 ? 20.140 -26.373 -15.490 1.00 55.44 483 GLU A N 1
ATOM 4030 C CA . GLU A 1 483 ? 20.339 -27.698 -14.871 1.00 55.44 483 GLU A CA 1
ATOM 4031 C C . GLU A 1 483 ? 19.100 -28.604 -14.943 1.00 55.44 483 GLU A C 1
ATOM 4033 O O . GLU A 1 483 ? 19.224 -29.825 -14.924 1.00 55.44 483 GLU A O 1
ATOM 4038 N N . ASP A 1 484 ? 17.908 -28.018 -15.069 1.00 52.09 484 ASP A N 1
ATOM 4039 C CA . ASP A 1 484 ? 16.645 -28.740 -15.245 1.00 52.09 484 ASP A CA 1
ATOM 4040 C C . ASP A 1 484 ? 16.367 -29.146 -16.705 1.00 52.09 484 ASP A C 1
ATOM 4042 O O . ASP A 1 484 ? 15.288 -29.651 -17.009 1.00 52.09 484 ASP A O 1
ATOM 4046 N N . GLY A 1 485 ? 17.330 -28.934 -17.609 1.00 56.12 485 GLY A N 1
ATOM 4047 C CA . GLY A 1 485 ? 17.237 -29.277 -19.026 1.00 56.12 485 GLY A CA 1
ATOM 4048 C C . GLY A 1 485 ? 16.444 -28.281 -19.870 1.00 56.12 485 GLY A C 1
ATOM 4049 O O . GLY A 1 485 ? 16.445 -28.416 -21.090 1.00 56.12 485 GLY A O 1
ATOM 4050 N N . THR A 1 486 ? 15.815 -27.274 -19.255 1.00 58.78 486 THR A N 1
ATOM 4051 C CA . THR A 1 486 ? 15.159 -26.182 -19.991 1.00 58.78 486 THR A CA 1
ATOM 4052 C C . THR A 1 486 ? 16.189 -25.183 -20.500 1.00 58.78 486 THR A C 1
ATOM 4054 O O . THR A 1 486 ? 17.254 -25.042 -19.907 1.00 58.78 486 THR A O 1
ATOM 4057 N N . CYS A 1 487 ? 15.901 -24.443 -21.559 1.00 63.47 487 CYS A N 1
ATOM 4058 C CA . CYS A 1 487 ? 16.765 -23.398 -22.085 1.00 63.47 487 CYS A CA 1
ATOM 4059 C C . CYS A 1 487 ? 16.099 -22.015 -22.074 1.00 63.47 487 CYS A C 1
ATOM 4061 O O . CYS A 1 487 ? 14.891 -21.871 -21.894 1.00 63.47 487 CYS A O 1
ATOM 4063 N N . VAL A 1 488 ? 16.907 -20.962 -22.215 1.00 61.72 488 VAL A N 1
ATOM 4064 C CA . VAL A 1 488 ? 16.469 -19.550 -22.194 1.00 61.72 488 VAL A CA 1
ATOM 4065 C C . VAL A 1 488 ? 15.318 -19.284 -23.181 1.00 61.72 488 VAL A C 1
ATOM 4067 O O . VAL A 1 488 ? 14.412 -18.499 -22.876 1.00 61.72 488 VAL A O 1
ATOM 4070 N N . TYR A 1 489 ? 15.314 -19.954 -24.335 1.00 63.06 489 TYR A N 1
ATOM 4071 C CA . TYR A 1 489 ? 14.304 -19.818 -25.383 1.00 63.06 489 TYR A CA 1
ATOM 4072 C C . TYR A 1 489 ? 13.240 -20.924 -25.421 1.00 63.06 489 TYR A C 1
ATOM 4074 O O . TYR A 1 489 ? 12.310 -20.766 -26.199 1.00 63.06 489 TYR A O 1
ATOM 4082 N N . ASP A 1 490 ? 13.246 -21.913 -24.519 1.00 61.47 490 ASP A N 1
ATOM 4083 C CA . ASP A 1 490 ? 12.166 -22.920 -24.458 1.00 61.47 490 ASP A CA 1
ATOM 4084 C C . ASP A 1 490 ? 10.798 -22.277 -24.191 1.00 61.47 490 ASP A C 1
ATOM 4086 O O . ASP A 1 490 ? 10.704 -21.361 -23.366 1.00 61.47 490 ASP A O 1
ATOM 4090 N N . GLY A 1 491 ? 9.774 -22.720 -24.926 1.00 49.84 491 GLY A N 1
ATOM 4091 C CA . GLY A 1 491 ? 8.386 -22.242 -24.845 1.00 49.84 491 GLY A CA 1
ATOM 4092 C C . GLY A 1 491 ? 7.550 -22.926 -23.773 1.00 49.84 491 GLY A C 1
ATOM 4093 O O . GLY A 1 491 ? 7.787 -24.128 -23.511 1.00 49.84 491 GLY A O 1
#

Foldseek 3Di:
DDDDDDDPDPDFAFQLRLLVVVCVVPVVLSVLLLCLQLQQLLQLVVLDQDPDLDQDPVSSVVSSVSRRPHTDAPPDDPVVSLNSRQSRCCSNPVGDDPVSSVSNVVSVVSSVVVNPDPDDPDDDDDDDDDDDDDDDDDDDLPDPPPDDDDDDDDQCPQAPDLVLLLVLLCVVCVPDDPVVSVVVSVVLVVVQVVLLVLLLVVCVVPDDDDDSVVLSVLLRLLQSVVCVVDVNDHSNNGHSVVLPDDQQLDDDDDPDPVRRVVSSVVSVVVLQVVLVVNVVSLVVVCVSNQPQALVVSLSSLVSVLSSNCSVCVVRAPVVPDPSRPVRPNNVVSVVVSVVSNPVRVPPDRPDDDDDLVRLVSLLVVLQVQLLDQWDWDWDQDPVRDTDIDTDGDDNVRSVVSVVVNVLSLCVRVNPDPDPVLSVLDDEPPQKFKADQPPVRDTDGDDPNDPVCLPIFIKRWADLVSDPNSDDTDIDTSDQDQDPVRHTSSHD

Radius of gyration: 31.1 Å; chains: 1; bounding box: 58×84×101 Å

Sequence (491 aa):
MSIKFINPNPTANSMLSWLQKCCTDNPEKGANIKSVFLCEYARGIEGKKTAQKRATKIVMARMENILDKIIIDENFDFDDAVQCFEKGSILVKSKVDSKRKSYFCKGLTYIKEQLNTPAIEPQVLLQAYSPRQPVIKKGYVQEQLKQGKKPFNAKKTIRIDKIRLRDRLEEKYPERSEKEIQFILDSQWERLETEFNHTLDFLEKTRRDITIRKIKELYYRLLGWEYLQNDRLTIEDISLNSIIPIVDTRVRKCQTPEERYIKEGEKRDEAMEKTDERLEWLEQFFEDYGITSAGTAQNYIDSLIALSKFYYKGITNKRRYSNYEDIEFICALRVLRHRCAEDMEGRKVKPIVLNYDEVIIVMKSLKADFDHEFYESLVTGKNNKQYLQKSSKDEIQRAKSLQKFLMLMLLTIYPPERQRTLRELTFGKTLKFGIINEQGFFRELDPFDYQNNEGMYFIDLNPKDHKNGNEYYQDALFNRVFEDGTCVYDG

Secondary structure (DSSP, 8-state):
----PPPPPS--EEHHHHHHHHHHH-HHHHHHHHHHIIIIIHHHHH----S-SS--HHHHHHHHHHHHT-EESTT--HHHHHHHHHHHHHHHHSS--HHHHHHHHHHHHHHHHHHTS-------------------------SS-SS--------------HHHHHHHHHHH-TTS-HHHHHHHHHHHHHHHHHHHHHHHHHHHHH-SS--HHHHHHHHHHHHHHHHHH-TT--TTT--HHHHS----------SSHHHHHHHHHHHHHHHHHHHHHHHHHHHHHHHHTT---HHHHHHHHHHHHHHHHHHGGGTS-TTT-STTTT-HHHHHHHHHHHHHHHHTTT-PPPP-PPPHHHHHHHHHHHHHHHH-SEEEEEEE-TTS-EEEEEEEPPHHHHHHHHHHHHHHHHHHTS--SSHHHHHH--BTTTEEEEEE-TTS-EEE--TT-TT-TT-EEEEEE-TTTSTTSS--EEEEPP-PBPTTS-BTT--

pLDDT: mean 72.84, std 18.54, range [23.75, 94.56]